Protein AF-S9TQI0-F1 (afdb_monomer_lite)

Foldseek 3Di:
DAEEEEEEEEAEAEEEEQEQEDEYEEYEYEYEYAEYAYEYQEHEYEYEEYEYEYEYAEYHYEYQEYEYEYHAYEYAYEYAEAHAYYQEYEYEYEHYEYEYEYQEYAYYYQEYEYEYAAYEYAYEYAEYAYEYQEYEYEYEHYEYEYEYAEYHEEYAEYEYEYAAYEYEYEYAYYHYDYNYYYYDYHHYHYDYDYNDDDDQDWDADDDPNFGAQFTWHQDPQGKIKGGGDDRNAAAQWIWIQHPQRKIKTGGDDRNAGAQWIWIQHPQGKIKTAGDDRNAHAQWIWIQHPQGKIKTAGDDRNEDAQWIKIQHPQRKIKTAGDDRNAFAAWIKIQDPLRKIKGAGDDRNEGAQWIKIQDSQRKIKTAGDDRNEHAQWIKIAGPLRKIKTAGDDRNFDAQFIKIQDSQRKIKGGGDDRNAQAAFIKIADPLRKIKGGGDDRNFQAQWIWIQDSQRKIKTAGDDRNAGAQWIWIAGPLRWIKTAGDDRNFQAQWIWIQDSQRKIKTAGDDRNAGAQFIKIAGPQRKIKTAGDDRNEGAQWIWIADPVRDIDTAGDDRNDGDPDPDPDDDDDDDDDDDDDDDFDAAFDWDADPQRKIKGGGDDRNFQAAWIWIAHPQLKIWTAGDDRNHGDFWIFIAHNVRHTPDGHDPPDDD

Radius of gyration: 61.38 Å; chains: 1; bounding box: 133×71×158 Å

Secondary structure (DSSP, 8-state):
--EEEEEEEEEEEEEEEEEEEEEEEEEEEEEEEEEEEEEEEEEEEEEEEEEEEEEEEEEEEEEEEEEEEE-SEEEEEEEEEEEEEEEEEEEEE-SEEEEEEEEEEEEEEEEEEEEESSEEEEEEEEEEEEEEEEEEEEE-SEEEEEEEEEEEEEEEEEEEEE-SEEEEEEEEEEEEEES-EEEEE-SEEEEEEES-B-----EEEEETTEEEEEEEEE-TTS-EEEEEEETTEEEEEEEEE-TTS-EEEEEEETTEEEEEEEEE-TTS-EEEEEEETTEEEEEEEEE-TTS-EEEEEEETTEEEEEEEEE-TTS-EEEEEEETTEEEEEEEEE-TTS-EEEEEEETTEEEEEEEEE-TTS-EEEEEEETTEEEEEEEEE-TTS-EEEEEEETTEEEEEEEEE-TTS-EEEEEEETTEEEEEEEEE-TTS-EEEEEEETTEEEEEEEEE-TTS-EEEEEEETTEEEEEEEEE-TTS-EEEEEEETTEEEEEEEEE-TTS-EEEEEEETTEEEEEEEEE-TTS-EEEEEEETTEEEEEEEEEPTTS-EEEEEEETTEEP--S-------S---PPPTT----EEEEEE-TTS-EEEEEEETTEEEEEEEEE-TTS-EEEEEEETTEE-SPPEEE-TTS-EEESS------

pLDDT: mean 81.67, std 17.85, range [27.41, 98.81]

Structure (mmCIF, N/CA/C/O backbone):
data_AF-S9TQI0-F1
#
_entry.id   AF-S9TQI0-F1
#
loop_
_atom_site.group_PDB
_atom_site.id
_atom_site.type_symbol
_atom_site.label_atom_id
_atom_site.label_alt_id
_atom_site.label_comp_id
_atom_site.label_asym_id
_atom_site.label_entity_id
_atom_site.label_seq_id
_atom_site.pdbx_PDB_ins_code
_atom_site.Cartn_x
_atom_site.Cartn_y
_atom_site.Cartn_z
_atom_site.occupancy
_atom_site.B_iso_or_equiv
_atom_site.auth_seq_id
_atom_site.auth_comp_id
_atom_site.auth_asym_id
_atom_site.auth_atom_id
_atom_site.pdbx_PDB_model_num
ATOM 1 N N . MET A 1 1 ? 3.994 40.361 -74.182 1.00 49.72 1 MET A N 1
ATOM 2 C CA . MET A 1 1 ? 4.233 41.657 -73.501 1.00 49.72 1 MET A CA 1
ATOM 3 C C . MET A 1 1 ? 5.622 42.185 -73.855 1.00 49.72 1 MET A C 1
ATOM 5 O O . MET A 1 1 ? 6.587 41.419 -73.809 1.00 49.72 1 MET A O 1
ATOM 9 N N . ALA A 1 2 ? 5.733 43.454 -74.265 1.00 52.12 2 ALA A N 1
ATOM 10 C CA . ALA A 1 2 ? 6.990 44.033 -74.759 1.00 52.12 2 ALA A CA 1
ATOM 11 C C . ALA A 1 2 ? 7.974 44.426 -73.635 1.00 52.12 2 ALA A C 1
ATOM 13 O O . ALA A 1 2 ? 9.187 44.271 -73.817 1.00 52.12 2 ALA A O 1
ATOM 14 N N . ARG A 1 3 ? 7.467 44.854 -72.469 1.00 54.31 3 ARG A N 1
ATOM 15 C CA . ARG A 1 3 ? 8.212 45.103 -71.221 1.00 54.31 3 ARG A CA 1
ATOM 16 C C . ARG A 1 3 ? 7.346 44.675 -70.031 1.00 54.31 3 ARG A C 1
ATOM 18 O O . ARG A 1 3 ? 6.175 45.020 -70.010 1.00 54.31 3 ARG A O 1
ATOM 25 N N . CYS A 1 4 ? 7.889 43.909 -69.085 1.00 57.38 4 CYS A N 1
ATOM 26 C CA . CYS A 1 4 ? 7.160 43.499 -67.878 1.00 57.38 4 CYS A CA 1
ATOM 27 C C . CYS A 1 4 ? 8.118 43.375 -66.684 1.00 57.38 4 CYS A C 1
ATOM 29 O O . CYS A 1 4 ? 9.147 42.701 -66.796 1.00 57.38 4 CYS A O 1
ATOM 31 N N . THR A 1 5 ? 7.776 43.991 -65.552 1.00 64.75 5 THR A N 1
ATOM 32 C CA . THR A 1 5 ? 8.468 43.801 -64.268 1.00 64.75 5 THR A CA 1
ATOM 33 C C . THR A 1 5 ? 7.476 43.189 -63.289 1.00 64.75 5 THR A C 1
ATOM 35 O O . THR A 1 5 ? 6.431 43.781 -63.059 1.00 64.75 5 THR A O 1
ATOM 38 N N . ALA A 1 6 ? 7.774 42.013 -62.734 1.00 61.22 6 ALA A N 1
ATOM 39 C CA . ALA A 1 6 ? 6.888 41.334 -61.785 1.00 61.22 6 ALA A CA 1
ATOM 40 C C . ALA A 1 6 ? 7.632 41.010 -60.485 1.00 61.22 6 ALA A C 1
ATOM 42 O O . ALA A 1 6 ? 8.729 40.440 -60.515 1.00 61.22 6 ALA A O 1
ATOM 43 N N . ARG A 1 7 ? 7.033 41.370 -59.345 1.00 69.25 7 ARG A N 1
ATOM 44 C CA . ARG A 1 7 ? 7.501 41.011 -58.002 1.00 69.25 7 ARG A CA 1
ATOM 45 C C . ARG A 1 7 ? 6.396 40.248 -57.280 1.00 69.25 7 ARG A C 1
ATOM 47 O O . ARG A 1 7 ? 5.291 40.759 -57.187 1.00 69.25 7 ARG A O 1
ATOM 54 N N . ALA A 1 8 ? 6.696 39.057 -56.772 1.00 61.88 8 ALA A N 1
ATOM 55 C CA . ALA A 1 8 ? 5.728 38.242 -56.038 1.00 61.88 8 ALA A CA 1
ATOM 56 C C . ALA A 1 8 ? 6.326 37.722 -54.723 1.00 61.88 8 ALA A C 1
ATOM 58 O O . ALA A 1 8 ? 7.465 37.238 -54.700 1.00 61.88 8 ALA A O 1
ATOM 59 N N . ARG A 1 9 ? 5.550 37.820 -53.637 1.00 71.06 9 ARG A N 1
ATOM 60 C CA . ARG A 1 9 ? 5.790 37.159 -52.346 1.00 71.06 9 ARG A CA 1
ATOM 61 C C . ARG A 1 9 ? 4.528 36.387 -51.978 1.00 71.06 9 ARG A C 1
ATOM 63 O O . ARG A 1 9 ? 3.512 37.018 -51.728 1.00 71.06 9 ARG A O 1
ATOM 70 N N . VAL A 1 10 ? 4.575 35.059 -52.001 1.00 67.00 10 VAL A N 1
ATOM 71 C CA . VAL A 1 10 ? 3.396 34.209 -51.746 1.00 67.00 10 VAL A CA 1
ATOM 72 C C . VAL A 1 10 ? 3.850 32.948 -51.013 1.00 67.00 10 VAL A C 1
ATOM 74 O O . VAL A 1 10 ? 4.890 32.408 -51.368 1.00 67.00 10 VAL A O 1
ATOM 77 N N . CYS A 1 11 ? 3.120 32.460 -50.007 1.00 69.75 11 CYS A N 1
ATOM 78 C CA . CYS A 1 11 ? 3.490 31.209 -49.326 1.00 69.75 11 CYS A CA 1
ATOM 79 C C . CYS A 1 11 ? 3.416 30.007 -50.277 1.00 69.75 11 CYS A C 1
ATOM 81 O O . CYS A 1 11 ? 4.409 29.307 -50.463 1.00 69.75 11 CYS A O 1
ATOM 83 N N . THR A 1 12 ? 2.285 29.829 -50.955 1.00 70.25 12 THR A N 1
ATOM 84 C CA . THR A 1 12 ? 2.077 28.715 -51.884 1.00 70.25 12 THR A CA 1
ATOM 85 C C . THR A 1 12 ? 1.493 29.240 -53.183 1.00 70.25 12 THR A C 1
ATOM 87 O O . THR A 1 12 ? 0.525 29.993 -53.171 1.00 70.25 12 THR A O 1
ATOM 90 N N . LEU A 1 13 ? 2.084 28.856 -54.311 1.00 73.69 13 LEU A N 1
ATOM 91 C CA . LEU A 1 13 ? 1.576 29.193 -55.633 1.00 73.69 13 LEU A CA 1
ATOM 92 C C . LEU A 1 13 ? 1.455 27.911 -56.456 1.00 73.69 13 LEU A C 1
ATOM 94 O O . LEU A 1 13 ? 2.456 27.277 -56.782 1.00 73.69 13 LEU A O 1
ATOM 98 N N . THR A 1 14 ? 0.227 27.551 -56.813 1.00 76.00 14 THR A N 1
ATOM 99 C CA . THR A 1 14 ? -0.058 26.393 -57.664 1.00 76.00 14 THR A CA 1
ATOM 100 C C . THR A 1 14 ? -0.639 26.880 -58.982 1.00 76.00 14 THR A C 1
ATOM 102 O O . THR A 1 14 ? -1.616 27.621 -58.990 1.00 76.00 14 THR A O 1
ATOM 105 N N . ALA A 1 15 ? -0.037 26.491 -60.103 1.00 72.12 15 ALA A N 1
ATOM 106 C CA . ALA A 1 15 ? -0.485 26.876 -61.435 1.00 72.12 15 ALA A CA 1
ATOM 107 C C . ALA A 1 15 ? -0.653 25.634 -62.317 1.00 72.12 15 ALA A C 1
ATOM 109 O O . ALA A 1 15 ? 0.316 24.927 -62.590 1.00 72.12 15 ALA A O 1
ATOM 110 N N . ALA A 1 16 ? -1.871 25.390 -62.798 1.00 73.88 16 ALA A N 1
ATOM 111 C CA . ALA A 1 16 ? -2.167 24.347 -63.774 1.00 73.88 16 ALA A CA 1
ATOM 112 C C . ALA A 1 16 ? -2.629 24.991 -65.087 1.00 73.88 16 ALA A C 1
ATOM 114 O O . ALA A 1 16 ? -3.529 25.825 -65.083 1.00 73.88 16 ALA A O 1
ATOM 115 N N . ALA A 1 17 ? -2.004 24.644 -66.214 1.00 70.00 17 ALA A N 1
ATOM 116 C CA . ALA A 1 17 ? -2.374 25.204 -67.514 1.00 70.00 17 ALA A CA 1
ATOM 117 C C . ALA A 1 17 ? -2.180 24.204 -68.658 1.00 70.00 17 ALA A C 1
ATOM 119 O O . ALA A 1 17 ? -1.095 23.663 -68.857 1.00 70.00 17 ALA A O 1
ATOM 120 N N . THR A 1 18 ? -3.180 24.032 -69.519 1.00 71.12 18 THR A N 1
ATOM 121 C CA . THR A 1 18 ? -3.075 23.180 -70.721 1.00 71.12 18 THR A CA 1
ATOM 122 C C . THR A 1 18 ? -1.991 23.694 -71.682 1.00 71.12 18 THR A C 1
ATOM 124 O O . THR A 1 18 ? -1.227 22.919 -72.270 1.00 71.12 18 THR A O 1
ATOM 127 N N . ARG A 1 19 ? -1.861 25.023 -71.806 1.00 69.25 19 ARG A N 1
ATOM 128 C CA . ARG A 1 19 ? -0.810 25.710 -72.574 1.00 69.25 19 ARG A CA 1
ATOM 129 C C . ARG A 1 19 ? -0.275 26.930 -71.820 1.00 69.25 19 ARG A C 1
ATOM 131 O O . ARG A 1 19 ? -0.916 27.969 -71.774 1.00 69.25 19 ARG A O 1
ATOM 138 N N . ALA A 1 20 ? 0.957 26.837 -71.335 1.00 63.97 20 ALA A N 1
ATOM 139 C CA . ALA A 1 20 ? 1.716 27.953 -70.777 1.00 63.97 20 ALA A CA 1
ATOM 140 C C . ALA A 1 20 ? 2.724 28.460 -71.821 1.00 63.97 20 ALA A C 1
ATOM 142 O O . ALA A 1 20 ? 3.914 28.127 -71.778 1.00 63.97 20 ALA A O 1
ATOM 143 N N . CYS A 1 21 ? 2.246 29.214 -72.817 1.00 67.12 21 CYS A N 1
ATOM 144 C CA . CYS A 1 21 ? 3.095 29.743 -73.883 1.00 67.12 21 CYS A CA 1
ATOM 145 C C . CYS A 1 21 ? 3.136 31.272 -73.898 1.00 67.12 21 CYS A C 1
ATOM 147 O O . CYS A 1 21 ? 2.110 31.931 -73.790 1.00 67.12 21 CYS A O 1
ATOM 149 N N . GLY A 1 22 ? 4.332 31.848 -74.051 1.00 65.56 22 GLY A N 1
ATOM 150 C CA . GLY A 1 22 ? 4.515 33.295 -73.939 1.00 65.56 22 GLY A CA 1
ATOM 151 C C . GLY A 1 22 ? 5.711 33.832 -74.716 1.00 65.56 22 GLY A C 1
ATOM 152 O O . GLY A 1 22 ? 6.767 33.198 -74.812 1.00 65.56 22 GLY A O 1
ATOM 153 N N . ARG A 1 23 ? 5.561 35.041 -75.266 1.00 69.88 23 ARG A N 1
ATOM 154 C CA . ARG A 1 23 ? 6.652 35.813 -75.872 1.00 69.88 23 ARG A CA 1
ATOM 155 C C . ARG A 1 23 ? 6.937 37.038 -75.010 1.00 69.88 23 ARG A C 1
ATOM 157 O O . ARG A 1 23 ? 6.083 37.915 -74.860 1.00 69.88 23 ARG A O 1
ATOM 164 N N . MET A 1 24 ? 8.148 37.093 -74.462 1.00 63.59 24 MET A N 1
ATOM 165 C CA . MET A 1 24 ? 8.610 38.207 -73.638 1.00 63.59 24 MET A CA 1
ATOM 166 C C . MET A 1 24 ? 9.852 38.830 -74.261 1.00 63.59 24 MET A C 1
ATOM 168 O O . MET A 1 24 ? 10.906 38.197 -74.394 1.00 63.59 24 MET A O 1
ATOM 172 N N . THR A 1 25 ? 9.716 40.087 -74.672 1.00 68.12 25 THR A N 1
ATOM 173 C CA . THR A 1 25 ? 10.772 40.761 -75.424 1.00 68.12 25 THR A CA 1
ATOM 174 C C . THR A 1 25 ? 11.844 41.316 -74.486 1.00 68.12 25 THR A C 1
ATOM 176 O O . THR A 1 25 ? 13.034 41.057 -74.710 1.00 68.12 25 THR A O 1
ATOM 179 N N . ARG A 1 26 ? 11.406 41.994 -73.412 1.00 69.44 26 ARG A N 1
ATOM 180 C CA . ARG A 1 26 ? 12.185 42.448 -72.248 1.00 69.44 26 ARG A CA 1
ATOM 181 C C . ARG A 1 26 ? 11.406 42.201 -70.947 1.00 69.44 26 ARG A C 1
ATOM 183 O O . ARG A 1 26 ? 10.212 42.481 -70.915 1.00 69.44 26 ARG A O 1
ATOM 190 N N . GLY A 1 27 ? 12.052 41.745 -69.875 1.00 67.94 27 GLY A N 1
ATOM 191 C CA . GLY A 1 27 ? 11.391 41.687 -68.566 1.00 67.94 27 GLY A CA 1
ATOM 192 C C . GLY A 1 27 ? 12.279 41.278 -67.394 1.00 67.94 27 GLY A C 1
ATOM 193 O O . GLY A 1 27 ? 13.310 40.631 -67.589 1.00 67.94 27 GLY A O 1
ATOM 194 N N . THR A 1 28 ? 11.860 41.659 -66.187 1.00 71.12 28 THR A N 1
ATOM 195 C CA . THR A 1 28 ? 12.532 41.320 -64.923 1.00 71.12 28 THR A CA 1
ATOM 196 C C . THR A 1 28 ? 11.530 40.701 -63.951 1.00 71.12 28 THR A C 1
ATOM 198 O O . THR A 1 28 ? 10.510 41.312 -63.648 1.00 71.12 28 THR A O 1
ATOM 201 N N . VAL A 1 29 ? 11.817 39.506 -63.433 1.00 70.00 29 VAL A N 1
ATOM 202 C CA . VAL A 1 29 ? 10.953 38.802 -62.472 1.00 70.00 29 VAL A CA 1
ATOM 203 C C . VAL A 1 29 ? 11.715 38.552 -61.177 1.00 70.00 29 VAL A C 1
ATOM 205 O O . VAL A 1 29 ? 12.819 38.003 -61.196 1.00 70.00 29 VAL A O 1
ATOM 208 N N . GLN A 1 30 ? 11.130 38.937 -60.046 1.00 75.06 30 GLN A N 1
ATOM 209 C CA . GLN A 1 30 ? 11.637 38.603 -58.717 1.00 75.06 30 GLN A CA 1
ATOM 210 C C . GLN A 1 30 ? 10.556 37.892 -57.905 1.00 75.06 30 GLN A C 1
ATOM 212 O O . GLN A 1 30 ? 9.493 38.455 -57.668 1.00 75.06 30 GLN A O 1
ATOM 217 N N . ALA A 1 31 ? 10.825 36.669 -57.460 1.00 71.62 31 ALA A N 1
ATOM 218 C CA . ALA A 1 31 ? 9.860 35.879 -56.700 1.00 71.62 31 ALA A CA 1
ATOM 219 C C . ALA A 1 31 ? 10.472 35.364 -55.391 1.00 71.62 31 ALA A C 1
ATOM 221 O O . ALA A 1 31 ? 11.611 34.883 -55.381 1.00 71.62 31 ALA A O 1
ATOM 222 N N . ARG A 1 32 ? 9.714 35.455 -54.294 1.00 75.56 32 ARG A N 1
ATOM 223 C CA . ARG A 1 32 ? 9.941 34.686 -53.063 1.00 75.56 32 ARG A CA 1
ATOM 224 C C . ARG A 1 32 ? 8.697 33.847 -52.797 1.00 75.56 32 ARG A C 1
ATOM 226 O O . ARG A 1 32 ? 7.643 34.420 -52.544 1.00 75.56 32 ARG A O 1
ATOM 233 N N . VAL A 1 33 ? 8.818 32.530 -52.901 1.00 72.00 33 VAL A N 1
ATOM 234 C CA . VAL A 1 33 ? 7.684 31.615 -52.715 1.00 72.00 33 VAL A CA 1
ATOM 235 C C . VAL A 1 33 ? 8.105 30.464 -51.814 1.00 72.00 33 VAL A C 1
ATOM 237 O O . VAL A 1 33 ? 9.209 29.969 -51.984 1.00 72.00 33 VAL A O 1
ATOM 240 N N . SER A 1 34 ? 7.297 30.027 -50.854 1.00 78.06 34 SER A N 1
ATOM 241 C CA . SER A 1 34 ? 7.680 28.851 -50.053 1.00 78.06 34 SER A CA 1
ATOM 242 C C . SER A 1 34 ? 7.530 27.588 -50.903 1.00 78.06 34 SER A C 1
ATOM 244 O O . SER A 1 34 ? 8.511 26.880 -51.124 1.00 78.06 34 SER A O 1
ATOM 246 N N . THR A 1 35 ? 6.361 27.391 -51.514 1.00 74.12 35 THR A N 1
ATOM 247 C CA . THR A 1 35 ? 6.087 26.247 -52.397 1.00 74.12 35 THR A CA 1
ATOM 248 C C . THR A 1 35 ? 5.503 26.706 -53.730 1.00 74.12 35 THR A C 1
ATOM 250 O O . THR A 1 35 ? 4.484 27.392 -53.766 1.00 74.12 35 THR A O 1
ATOM 253 N N . LEU A 1 36 ? 6.136 26.332 -54.843 1.00 77.56 36 LEU A N 1
ATOM 254 C CA . LEU A 1 36 ? 5.648 26.601 -56.197 1.00 77.56 36 LEU A CA 1
ATOM 255 C C . LEU A 1 36 ? 5.440 25.282 -56.944 1.00 77.56 36 LEU A C 1
ATOM 257 O O . LEU A 1 36 ? 6.408 24.576 -57.221 1.00 77.56 36 LEU A O 1
ATOM 261 N N . THR A 1 37 ? 4.201 24.989 -57.325 1.00 76.88 37 THR A N 1
ATOM 262 C CA . THR A 1 37 ? 3.860 23.809 -58.132 1.00 76.88 37 THR A CA 1
ATOM 263 C C . THR A 1 37 ? 3.288 24.261 -59.468 1.00 76.88 37 THR A C 1
ATOM 265 O O . THR A 1 37 ? 2.272 24.949 -59.507 1.00 76.88 37 THR A O 1
ATOM 268 N N . ALA A 1 38 ? 3.932 23.901 -60.578 1.00 75.00 38 ALA A N 1
ATOM 269 C CA . ALA A 1 38 ? 3.478 24.264 -61.917 1.00 75.00 38 ALA A CA 1
ATOM 270 C C . ALA A 1 38 ? 3.298 23.028 -62.804 1.00 75.00 38 ALA A C 1
ATOM 272 O O . ALA A 1 38 ? 4.268 22.338 -63.123 1.00 75.00 38 ALA A O 1
ATOM 273 N N . THR A 1 39 ? 2.072 22.797 -63.267 1.00 76.94 39 THR A N 1
ATOM 274 C CA . THR A 1 39 ? 1.722 21.659 -64.124 1.00 76.94 39 THR A CA 1
ATOM 275 C C . THR A 1 39 ? 1.210 22.158 -65.469 1.00 76.94 39 THR A C 1
ATOM 277 O O . THR A 1 39 ? 0.261 22.937 -65.524 1.00 76.94 39 THR A O 1
ATOM 280 N N . ALA A 1 40 ? 1.822 21.729 -66.576 1.00 73.50 40 ALA A N 1
ATOM 281 C CA . ALA A 1 40 ? 1.360 22.130 -67.901 1.00 73.50 40 ALA A CA 1
ATOM 282 C C . ALA A 1 40 ? 1.544 21.081 -68.998 1.00 73.50 40 ALA A C 1
ATOM 284 O O . ALA A 1 40 ? 2.642 20.586 -69.223 1.00 73.50 40 ALA A O 1
ATOM 285 N N . THR A 1 41 ? 0.512 20.817 -69.802 1.00 74.06 41 THR A N 1
ATOM 286 C CA . THR A 1 41 ? 0.626 19.882 -70.940 1.00 74.06 41 THR A CA 1
ATOM 287 C C . THR A 1 41 ? 1.645 20.387 -71.972 1.00 74.06 41 THR A C 1
ATOM 289 O O . THR A 1 41 ? 2.468 19.629 -72.498 1.00 74.06 41 THR A O 1
ATOM 292 N N . ARG A 1 42 ? 1.651 21.701 -72.242 1.00 71.50 42 ARG A N 1
ATOM 293 C CA . ARG A 1 42 ? 2.635 22.379 -73.101 1.00 71.50 42 ARG A CA 1
ATOM 294 C C . ARG A 1 42 ? 3.131 23.674 -72.464 1.00 71.50 42 ARG A C 1
ATOM 296 O O . ARG A 1 42 ? 2.380 24.636 -72.366 1.00 71.50 42 ARG A O 1
ATOM 303 N N . ALA A 1 43 ? 4.422 23.741 -72.156 1.00 68.19 43 ALA A N 1
ATOM 304 C CA . ALA A 1 43 ? 5.099 24.969 -71.746 1.00 68.19 43 ALA A CA 1
ATOM 305 C C . ALA A 1 43 ? 6.030 25.444 -72.871 1.00 68.19 43 ALA A C 1
ATOM 307 O O . ALA A 1 43 ? 6.994 24.747 -73.208 1.00 68.19 43 ALA A O 1
ATOM 308 N N . CYS A 1 44 ? 5.750 26.599 -73.490 1.00 68.12 44 CYS A N 1
ATOM 309 C CA . CYS A 1 44 ? 6.558 27.089 -74.608 1.00 68.12 44 CYS A CA 1
ATOM 310 C C . CYS A 1 44 ? 6.840 28.599 -74.628 1.00 68.12 44 CYS A C 1
ATOM 312 O O . CYS A 1 44 ? 5.971 29.427 -74.863 1.00 68.12 44 CYS A O 1
ATOM 314 N N . GLY A 1 45 ? 8.099 28.984 -74.409 1.00 66.56 45 GLY A N 1
ATOM 315 C CA . GLY A 1 45 ? 8.476 30.388 -74.214 1.00 66.56 45 GLY A CA 1
ATOM 316 C C . GLY A 1 45 ? 9.493 30.899 -75.228 1.00 66.56 45 GLY A C 1
ATOM 317 O O . GLY A 1 45 ? 10.504 30.238 -75.478 1.00 66.56 45 GLY A O 1
ATOM 318 N N . ARG A 1 46 ? 9.290 32.109 -75.765 1.00 71.75 46 ARG A N 1
ATOM 319 C CA . ARG A 1 46 ? 10.337 32.860 -76.481 1.00 71.75 46 ARG A CA 1
ATOM 320 C C . ARG A 1 46 ? 10.722 34.101 -75.682 1.00 71.75 46 ARG A C 1
ATOM 322 O O . ARG A 1 46 ? 9.949 35.053 -75.605 1.00 71.75 46 ARG A O 1
ATOM 329 N N . MET A 1 47 ? 11.934 34.094 -75.130 1.00 68.06 47 MET A N 1
ATOM 330 C CA . MET A 1 47 ? 12.473 35.190 -74.320 1.00 68.06 47 MET A CA 1
ATOM 331 C C . MET A 1 47 ? 13.736 35.770 -74.961 1.00 68.06 47 MET A C 1
ATOM 333 O O . MET A 1 47 ? 14.678 35.044 -75.298 1.00 68.06 47 MET A O 1
ATOM 337 N N . THR A 1 48 ? 13.773 37.085 -75.164 1.00 69.50 48 THR A N 1
ATOM 338 C CA . THR A 1 48 ? 14.909 37.749 -75.835 1.00 69.50 48 THR A CA 1
ATOM 339 C C . THR A 1 48 ? 15.831 38.523 -74.907 1.00 69.50 48 THR A C 1
ATOM 341 O O . THR A 1 48 ? 17.024 38.511 -75.180 1.00 69.50 48 THR A O 1
ATOM 344 N N . ARG A 1 49 ? 15.334 39.184 -73.855 1.00 73.00 49 ARG A N 1
ATOM 345 C CA . ARG A 1 49 ? 16.146 39.872 -72.832 1.00 73.00 49 ARG A CA 1
ATOM 346 C C . ARG A 1 49 ? 15.452 39.768 -71.477 1.00 73.00 49 ARG A C 1
ATOM 348 O O . ARG A 1 49 ? 14.507 40.502 -71.223 1.00 73.00 49 ARG A O 1
ATOM 355 N N . PHE A 1 50 ? 15.885 38.847 -70.630 1.00 73.31 50 PHE A N 1
ATOM 356 C CA . PHE A 1 50 ? 15.161 38.547 -69.395 1.00 73.31 50 PHE A CA 1
ATOM 357 C C . PHE A 1 50 ? 16.081 38.406 -68.185 1.00 73.31 50 PHE A C 1
ATOM 359 O O . PHE A 1 50 ? 17.149 37.809 -68.307 1.00 73.31 50 PHE A O 1
ATOM 366 N N . THR A 1 51 ? 15.643 38.901 -67.028 1.00 75.06 51 THR A N 1
ATOM 367 C CA . THR A 1 51 ? 16.323 38.691 -65.744 1.00 75.06 51 THR A CA 1
ATOM 368 C C . THR A 1 51 ? 15.354 38.088 -64.729 1.00 75.06 51 THR A C 1
ATOM 370 O O . THR A 1 51 ? 14.396 38.747 -64.343 1.00 75.06 51 THR A O 1
ATOM 373 N N . ALA A 1 52 ? 15.608 36.869 -64.247 1.00 71.69 52 ALA A N 1
ATOM 374 C CA . ALA A 1 52 ? 14.852 36.265 -63.144 1.00 71.69 52 ALA A CA 1
ATOM 375 C C . ALA A 1 52 ? 15.716 36.094 -61.897 1.00 71.69 52 ALA A C 1
ATOM 377 O O . ALA A 1 52 ? 16.818 35.550 -61.978 1.00 71.69 52 ALA A O 1
ATOM 378 N N . LYS A 1 53 ? 15.184 36.484 -60.735 1.00 77.44 53 LYS A N 1
ATOM 379 C CA . LYS A 1 53 ? 15.716 36.118 -59.418 1.00 77.44 53 LYS A CA 1
ATOM 380 C C . LYS A 1 53 ? 14.621 35.447 -58.589 1.00 77.44 53 LYS A C 1
ATOM 382 O O . LYS A 1 53 ? 13.648 36.099 -58.230 1.00 77.44 53 LYS A O 1
ATOM 387 N N . ALA A 1 54 ? 14.782 34.171 -58.265 1.00 73.25 54 ALA A N 1
ATOM 388 C CA . ALA A 1 54 ? 13.812 33.419 -57.473 1.00 73.25 54 ALA A CA 1
ATOM 389 C C . ALA A 1 54 ? 14.453 32.863 -56.192 1.00 73.25 54 ALA A C 1
ATOM 391 O O . ALA A 1 54 ? 15.559 32.317 -56.232 1.00 73.25 54 ALA A O 1
ATOM 392 N N . ARG A 1 55 ? 13.759 32.995 -55.057 1.00 77.06 55 ARG A N 1
ATOM 393 C CA . ARG A 1 55 ? 13.993 32.186 -53.852 1.00 77.06 55 ARG A CA 1
ATOM 394 C C . ARG A 1 55 ? 12.755 31.329 -53.636 1.00 77.06 55 ARG A C 1
ATOM 396 O O . ARG A 1 55 ? 11.691 31.896 -53.407 1.00 77.06 55 ARG A O 1
ATOM 403 N N . VAL A 1 56 ? 12.892 30.013 -53.770 1.00 72.50 56 VAL A N 1
ATOM 404 C CA . VAL A 1 56 ? 11.761 29.090 -53.623 1.00 72.50 56 VAL A CA 1
ATOM 405 C C . VAL A 1 56 ? 12.145 27.922 -52.738 1.00 72.50 56 VAL A C 1
ATOM 407 O O . VAL A 1 56 ? 13.083 27.235 -53.105 1.00 72.50 56 VAL A O 1
ATOM 410 N N . SER A 1 57 ? 11.474 27.666 -51.615 1.00 78.94 57 SER A N 1
ATOM 411 C CA . SER A 1 57 ? 11.858 26.521 -50.769 1.00 78.94 57 SER A CA 1
ATOM 412 C C . SER A 1 57 ? 11.662 25.207 -51.532 1.00 78.94 57 SER A C 1
ATOM 414 O O . SER A 1 57 ? 12.627 24.466 -51.712 1.00 78.94 57 SER A O 1
ATOM 416 N N . THR A 1 58 ? 10.480 25.000 -52.116 1.00 75.56 58 THR A N 1
ATOM 417 C CA . THR A 1 58 ? 10.157 23.813 -52.922 1.00 75.56 58 THR A CA 1
ATOM 418 C C . THR A 1 58 ? 9.568 24.214 -54.273 1.00 75.56 58 THR A C 1
ATOM 420 O O . THR A 1 58 ? 8.541 24.889 -54.327 1.00 75.56 58 THR A O 1
ATOM 423 N N . LEU A 1 59 ? 10.202 23.805 -55.376 1.00 77.44 59 LEU A N 1
ATOM 424 C CA . LEU A 1 59 ? 9.682 23.985 -56.736 1.00 77.44 59 LEU A CA 1
ATOM 425 C C . LEU A 1 59 ? 9.409 22.628 -57.388 1.00 77.44 59 LEU A C 1
ATOM 427 O O . LEU A 1 59 ? 10.346 21.877 -57.650 1.00 77.44 59 LEU A O 1
ATOM 431 N N . THR A 1 60 ? 8.154 22.366 -57.742 1.00 78.25 60 THR A N 1
ATOM 432 C CA . THR A 1 60 ? 7.749 21.182 -58.509 1.00 78.25 60 THR A CA 1
ATOM 433 C C . THR A 1 60 ? 7.199 21.613 -59.863 1.00 78.25 60 THR A C 1
ATOM 435 O O . THR A 1 60 ? 6.256 22.396 -59.942 1.00 78.25 60 THR A O 1
ATOM 438 N N . THR A 1 61 ? 7.786 21.123 -60.954 1.00 73.44 61 THR A N 1
ATOM 439 C CA . THR A 1 61 ? 7.326 21.415 -62.318 1.00 73.44 61 THR A CA 1
ATOM 440 C C . THR A 1 61 ? 7.065 20.134 -63.092 1.00 73.44 61 THR A C 1
ATOM 442 O O . THR A 1 61 ? 7.954 19.297 -63.217 1.00 73.44 61 THR A O 1
ATOM 445 N N . THR A 1 62 ? 5.868 20.001 -63.657 1.00 77.75 62 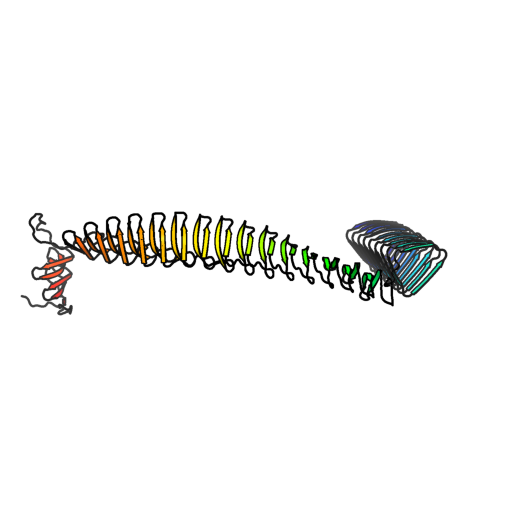THR A N 1
ATOM 446 C CA . THR A 1 62 ? 5.473 18.819 -64.431 1.00 77.75 62 THR A CA 1
ATOM 447 C C . THR A 1 62 ? 4.950 19.251 -65.791 1.00 77.75 62 THR A C 1
ATOM 449 O O . THR A 1 62 ? 3.985 20.009 -65.871 1.00 77.75 62 THR A O 1
ATOM 452 N N . ALA A 1 63 ? 5.569 18.793 -66.883 1.00 73.50 63 ALA A N 1
ATOM 453 C CA . ALA A 1 63 ? 5.090 19.133 -68.218 1.00 73.50 63 ALA A CA 1
ATOM 454 C C . ALA A 1 63 ? 5.271 18.049 -69.281 1.00 73.50 63 ALA A C 1
ATOM 456 O O . ALA A 1 63 ? 6.375 17.578 -69.523 1.00 73.50 63 ALA A O 1
ATOM 457 N N . THR A 1 64 ? 4.221 17.727 -70.042 1.00 76.19 64 THR A N 1
ATOM 458 C CA . THR A 1 64 ? 4.325 16.737 -71.132 1.00 76.19 64 THR A CA 1
ATOM 459 C C . THR A 1 64 ? 5.298 17.209 -72.222 1.00 76.19 64 THR A C 1
ATOM 461 O O . THR A 1 64 ? 6.118 16.436 -72.726 1.00 76.19 64 THR A O 1
ATOM 464 N N . ARG A 1 65 ? 5.263 18.501 -72.589 1.00 73.25 65 ARG A N 1
ATOM 465 C CA . ARG A 1 65 ? 6.234 19.126 -73.510 1.00 73.25 65 ARG A CA 1
ATOM 466 C C . ARG A 1 65 ? 6.696 20.488 -72.992 1.00 73.25 65 ARG A C 1
ATOM 468 O O . ARG A 1 65 ? 5.926 21.445 -73.005 1.00 73.25 65 ARG A O 1
ATOM 475 N N . ALA A 1 66 ? 7.979 20.607 -72.663 1.00 71.62 66 ALA A N 1
ATOM 476 C CA . ALA A 1 66 ? 8.635 21.868 -72.321 1.00 71.62 66 ALA A CA 1
ATOM 477 C C . ALA A 1 66 ? 9.578 22.291 -73.459 1.00 71.62 66 ALA A C 1
ATOM 479 O O . ALA A 1 66 ? 10.584 21.627 -73.718 1.00 71.62 66 ALA A O 1
ATOM 480 N N . CYS A 1 67 ? 9.253 23.362 -74.194 1.00 70.38 67 CYS A N 1
ATOM 481 C CA . CYS A 1 67 ? 10.032 23.809 -75.353 1.00 70.38 67 CYS A CA 1
ATOM 482 C C . CYS A 1 67 ? 10.285 25.324 -75.379 1.00 70.38 67 CYS A C 1
ATOM 484 O O . CYS A 1 67 ? 9.361 26.101 -75.584 1.00 70.38 67 CYS A O 1
ATOM 486 N N . GLY A 1 68 ? 11.537 25.771 -75.244 1.00 66.88 68 GLY A N 1
ATOM 487 C CA . GLY A 1 68 ? 11.855 27.203 -75.104 1.00 66.88 68 GLY A CA 1
ATOM 488 C C . GLY A 1 68 ? 12.943 27.718 -76.046 1.00 66.88 68 GLY A C 1
ATOM 489 O O . GLY A 1 68 ? 13.905 27.009 -76.349 1.00 66.88 68 GLY A O 1
ATOM 490 N N . LYS A 1 69 ? 12.831 28.981 -76.481 1.00 70.94 69 LYS A N 1
ATOM 491 C CA . LYS A 1 69 ? 13.903 29.729 -77.157 1.00 70.94 69 LYS A CA 1
ATOM 492 C C . LYS A 1 69 ? 14.295 30.951 -76.325 1.00 70.94 69 LYS A C 1
ATOM 494 O O . LYS A 1 69 ? 13.542 31.920 -76.255 1.00 70.94 69 LYS A O 1
ATOM 499 N N . MET A 1 70 ? 15.490 30.922 -75.741 1.00 67.44 70 MET A N 1
ATOM 500 C CA . MET A 1 70 ? 16.071 32.047 -75.004 1.00 67.44 70 MET A CA 1
ATOM 501 C C . MET A 1 70 ? 17.252 32.640 -75.767 1.00 67.44 70 MET A C 1
ATOM 503 O O . MET A 1 70 ? 18.088 31.907 -76.291 1.00 67.44 70 MET A O 1
ATOM 507 N N . THR A 1 71 ? 17.300 33.967 -75.862 1.00 73.06 71 THR A N 1
ATOM 508 C CA . THR A 1 71 ? 18.235 34.665 -76.770 1.00 73.06 71 THR A CA 1
ATOM 509 C C . THR A 1 71 ? 19.237 35.574 -76.058 1.00 73.06 71 THR A C 1
ATOM 511 O O . THR A 1 71 ? 20.296 35.849 -76.621 1.00 73.06 71 THR A O 1
ATOM 514 N N . ARG A 1 72 ? 18.893 36.063 -74.861 1.00 72.94 72 ARG A N 1
ATOM 515 C CA . ARG A 1 72 ? 19.758 36.779 -73.911 1.00 72.94 72 ARG A CA 1
ATOM 516 C C . ARG A 1 72 ? 19.041 36.826 -72.560 1.00 72.94 72 ARG A C 1
ATOM 518 O O . ARG A 1 72 ? 17.866 37.187 -72.508 1.00 72.94 72 ARG A O 1
ATOM 525 N N . GLY A 1 73 ? 19.715 36.478 -71.470 1.00 70.88 73 GLY A N 1
ATOM 526 C CA . GLY A 1 73 ? 19.104 36.604 -70.145 1.00 70.88 73 GLY A CA 1
ATOM 527 C C . GLY A 1 73 ? 19.910 36.010 -69.000 1.00 70.88 73 GLY A C 1
ATOM 528 O O . GLY A 1 73 ? 20.795 35.187 -69.231 1.00 70.88 73 GLY A O 1
ATOM 529 N N . THR A 1 74 ? 19.571 36.430 -67.783 1.00 73.88 74 THR A N 1
ATOM 530 C CA . THR A 1 74 ? 20.194 35.990 -66.532 1.00 73.88 74 THR A CA 1
ATOM 531 C C . THR A 1 74 ? 19.140 35.373 -65.617 1.00 73.88 74 THR A C 1
ATOM 533 O O . THR A 1 74 ? 18.160 36.029 -65.277 1.00 73.88 74 THR A O 1
ATOM 536 N N . VAL A 1 75 ? 19.335 34.126 -65.191 1.00 71.69 75 VAL A N 1
ATOM 537 C CA . VAL A 1 75 ? 18.460 33.445 -64.222 1.00 71.69 75 VAL A CA 1
ATOM 538 C C . VAL A 1 75 ? 19.267 33.126 -62.973 1.00 71.69 75 VAL A C 1
ATOM 540 O O . VAL A 1 75 ? 20.312 32.488 -63.067 1.00 71.69 75 VAL A O 1
ATOM 543 N N . GLN A 1 76 ? 18.793 33.558 -61.808 1.00 77.94 76 GLN A N 1
ATOM 544 C CA . GLN A 1 76 ? 19.374 33.232 -60.510 1.00 77.94 76 GLN A CA 1
ATOM 545 C C . GLN A 1 76 ? 18.301 32.614 -59.610 1.00 77.94 76 GLN A C 1
ATOM 547 O O . GLN A 1 76 ? 17.342 33.287 -59.241 1.00 77.94 76 GLN A O 1
ATOM 552 N N . ALA A 1 77 ? 18.469 31.348 -59.243 1.00 73.25 77 ALA A N 1
ATOM 553 C CA . ALA A 1 77 ? 17.550 30.629 -58.367 1.00 73.25 77 ALA A CA 1
ATOM 554 C C . ALA A 1 77 ? 18.279 30.126 -57.114 1.00 73.25 77 ALA A C 1
ATOM 556 O O . ALA A 1 77 ? 19.387 29.593 -57.206 1.00 73.25 77 ALA A O 1
ATOM 557 N N . ARG A 1 78 ? 17.660 30.302 -55.944 1.00 76.69 78 ARG A N 1
ATOM 558 C CA . ARG A 1 78 ? 18.023 29.600 -54.705 1.00 76.69 78 ARG A CA 1
ATOM 559 C C . ARG A 1 78 ? 16.827 28.782 -54.251 1.00 76.69 78 ARG A C 1
ATOM 561 O O . ARG A 1 78 ? 15.749 29.355 -54.097 1.00 76.69 78 ARG A O 1
ATOM 568 N N . MET A 1 79 ? 17.027 27.484 -54.080 1.00 77.00 79 MET A N 1
ATOM 569 C CA . MET A 1 79 ? 15.979 26.547 -53.714 1.00 77.00 79 MET A CA 1
ATOM 570 C C . MET A 1 79 ? 16.449 25.556 -52.656 1.00 77.00 79 MET A C 1
ATOM 572 O O . MET A 1 79 ? 17.648 25.316 -52.547 1.00 77.00 79 MET A O 1
ATOM 576 N N . SER A 1 80 ? 15.530 24.994 -51.875 1.00 77.75 80 SER A N 1
ATOM 577 C CA . SER A 1 80 ? 15.845 23.829 -51.039 1.00 77.75 80 SER A CA 1
ATOM 578 C C . SER A 1 80 ? 15.672 22.570 -51.882 1.00 77.75 80 SER A C 1
ATOM 580 O O . SER A 1 80 ? 16.628 21.815 -52.047 1.00 77.75 80 SER A O 1
ATOM 582 N N . THR A 1 81 ? 14.523 22.435 -52.547 1.00 75.00 81 THR A N 1
ATOM 583 C CA . THR A 1 81 ? 14.171 21.256 -53.348 1.00 75.00 81 THR A CA 1
ATOM 584 C C . THR A 1 81 ? 13.623 21.674 -54.715 1.00 75.00 81 THR A C 1
ATOM 586 O O . THR A 1 81 ? 12.741 22.530 -54.802 1.00 75.00 81 THR A O 1
ATOM 589 N N . LEU A 1 82 ? 14.134 21.077 -55.794 1.00 78.25 82 LEU A N 1
ATOM 590 C CA . LEU A 1 82 ? 13.624 21.249 -57.158 1.00 78.25 82 LEU A CA 1
ATOM 591 C C . LEU A 1 82 ? 13.298 19.891 -57.779 1.00 78.25 82 LEU A C 1
ATOM 593 O O . LEU A 1 82 ? 14.212 19.109 -58.023 1.00 78.25 82 LEU A O 1
ATOM 597 N N . THR A 1 83 ? 12.036 19.664 -58.130 1.00 78.31 83 THR A N 1
ATOM 598 C CA . THR A 1 83 ? 11.582 18.478 -58.865 1.00 78.31 83 THR A CA 1
ATOM 599 C C . THR A 1 83 ? 11.039 18.899 -60.231 1.00 78.31 83 THR A C 1
ATOM 601 O O . THR A 1 83 ? 10.126 19.719 -60.323 1.00 78.31 83 THR A O 1
ATOM 604 N N . ALA A 1 84 ? 11.605 18.375 -61.317 1.00 75.31 84 ALA A N 1
ATOM 605 C CA . ALA A 1 84 ? 11.208 18.705 -62.684 1.00 75.31 84 ALA A CA 1
ATOM 606 C C . ALA A 1 84 ? 10.969 17.443 -63.523 1.00 75.31 84 ALA A C 1
ATOM 608 O O . ALA A 1 84 ? 11.915 16.737 -63.867 1.00 75.31 84 ALA A O 1
ATOM 609 N N . THR A 1 85 ? 9.719 17.211 -63.918 1.00 78.50 85 THR A N 1
ATOM 610 C CA . THR A 1 85 ? 9.294 16.023 -64.668 1.00 78.50 85 THR A CA 1
ATOM 611 C C . THR A 1 85 ? 8.773 16.424 -66.045 1.00 78.50 85 THR A C 1
ATOM 613 O O . THR A 1 85 ? 7.835 17.218 -66.150 1.00 78.50 85 THR A O 1
ATOM 616 N N . ALA A 1 86 ? 9.339 15.883 -67.130 1.00 73.88 86 ALA A N 1
ATOM 617 C CA . ALA A 1 86 ? 8.830 16.157 -68.473 1.00 73.88 86 ALA A CA 1
ATOM 618 C C . ALA A 1 86 ? 8.985 15.025 -69.495 1.00 73.88 86 ALA A C 1
ATOM 620 O O . ALA A 1 86 ? 10.085 14.558 -69.758 1.00 73.88 86 ALA A O 1
ATOM 621 N N . THR A 1 87 ? 7.920 14.661 -70.216 1.00 76.88 87 THR A N 1
ATOM 622 C CA . THR A 1 87 ? 8.009 13.629 -71.273 1.00 76.88 87 THR A CA 1
ATOM 623 C C . THR A 1 87 ? 8.942 14.064 -72.415 1.00 76.88 87 THR A C 1
ATOM 625 O O . THR A 1 87 ? 9.727 13.271 -72.941 1.00 76.88 87 THR A O 1
ATOM 628 N N . ARG A 1 88 ? 8.904 15.348 -72.805 1.00 74.75 88 ARG A N 1
ATOM 629 C CA . ARG A 1 88 ? 9.835 15.954 -73.776 1.00 74.75 88 ARG A CA 1
ATOM 630 C C . ARG A 1 88 ? 10.302 17.336 -73.324 1.00 74.75 88 ARG A C 1
ATOM 632 O O . ARG A 1 88 ? 9.502 18.269 -73.281 1.00 74.75 88 ARG A O 1
ATOM 639 N N . ALA A 1 89 ? 11.606 17.503 -73.132 1.00 72.44 89 ALA A N 1
ATOM 640 C CA . ALA A 1 89 ? 12.241 18.789 -72.850 1.00 72.44 89 ALA A CA 1
ATOM 641 C C . ALA A 1 89 ? 13.178 19.194 -74.000 1.00 72.44 89 ALA A C 1
ATOM 643 O O . ALA A 1 89 ? 14.213 18.559 -74.204 1.00 72.44 89 ALA A O 1
ATOM 644 N N . CYS A 1 90 ? 12.844 20.250 -74.756 1.00 71.00 90 CYS A N 1
ATOM 645 C CA . CYS A 1 90 ? 13.656 20.714 -75.888 1.00 71.00 90 CYS A CA 1
ATOM 646 C C . CYS A 1 90 ? 13.935 22.227 -75.875 1.00 71.00 90 CYS A C 1
ATOM 648 O O . CYS A 1 90 ? 13.020 23.034 -75.977 1.00 71.00 90 CYS A O 1
ATOM 650 N N . GLY A 1 91 ? 15.197 22.659 -75.836 1.00 67.69 91 GLY A N 1
ATOM 651 C CA . GLY A 1 91 ? 15.534 24.084 -75.671 1.00 67.69 91 GLY A CA 1
ATOM 652 C C . GLY A 1 91 ? 16.559 24.619 -76.668 1.00 67.69 91 GLY A C 1
ATOM 653 O O . GLY A 1 91 ? 17.537 23.943 -76.978 1.00 67.69 91 GLY A O 1
ATOM 654 N N . LYS A 1 92 ? 16.382 25.862 -77.135 1.00 72.31 92 LYS A N 1
ATOM 655 C CA . LYS A 1 92 ? 17.422 26.652 -77.820 1.00 72.31 92 LYS A CA 1
ATOM 656 C C . LYS A 1 92 ? 17.817 27.839 -76.942 1.00 72.31 92 LYS A C 1
ATOM 658 O O . LYS A 1 92 ? 17.005 28.734 -76.730 1.00 72.31 92 LYS A O 1
ATOM 663 N N . MET A 1 93 ? 19.058 27.872 -76.468 1.00 67.50 93 MET A N 1
ATOM 664 C CA . MET A 1 93 ? 19.591 28.961 -75.643 1.00 67.50 93 MET A CA 1
ATOM 665 C C . MET A 1 93 ? 20.784 29.637 -76.321 1.00 67.50 93 MET A C 1
ATOM 667 O O . MET A 1 93 ? 21.723 28.979 -76.771 1.00 67.50 93 MET A O 1
ATOM 671 N N . ALA A 1 94 ? 20.762 30.962 -76.376 1.00 72.31 94 ALA A N 1
ATOM 672 C CA . ALA A 1 94 ? 21.860 31.784 -76.861 1.00 72.31 94 ALA A CA 1
ATOM 673 C C . ALA A 1 94 ? 22.113 32.926 -75.872 1.00 72.31 94 ALA A C 1
ATOM 675 O O . ALA A 1 94 ? 21.172 33.551 -75.405 1.00 72.31 94 ALA A O 1
ATOM 676 N N . ARG A 1 95 ? 23.383 33.198 -75.564 1.00 74.38 95 ARG A N 1
ATOM 677 C CA . ARG A 1 95 ? 23.871 34.283 -74.692 1.00 74.38 95 ARG A CA 1
ATOM 678 C C . ARG A 1 95 ? 23.148 34.368 -73.330 1.00 74.38 95 ARG A C 1
ATOM 680 O O . ARG A 1 95 ? 22.726 35.451 -72.927 1.00 74.38 95 ARG A O 1
ATOM 687 N N . CYS A 1 96 ? 23.002 33.237 -72.636 1.00 70.94 96 CYS A N 1
ATOM 688 C CA . CYS A 1 96 ? 22.328 33.158 -71.332 1.00 70.94 96 CYS A CA 1
ATOM 689 C C . CYS A 1 96 ? 23.298 32.845 -70.185 1.00 70.94 96 CYS A C 1
ATOM 691 O O . CYS A 1 96 ? 24.223 32.052 -70.366 1.00 70.94 96 CYS A O 1
ATOM 693 N N . THR A 1 97 ? 23.027 33.406 -69.006 1.00 75.25 97 THR A N 1
ATOM 694 C CA . THR A 1 97 ? 23.712 33.083 -67.748 1.00 75.25 97 THR A CA 1
ATOM 695 C C . THR A 1 97 ? 22.708 32.487 -66.762 1.00 75.25 97 THR A C 1
ATOM 697 O O . THR A 1 97 ? 21.718 33.133 -66.432 1.00 75.25 97 THR A O 1
ATOM 700 N N . ALA A 1 98 ? 22.944 31.272 -66.272 1.00 70.62 98 ALA A N 1
ATOM 701 C CA . ALA A 1 98 ? 22.098 30.623 -65.269 1.00 70.62 98 ALA A CA 1
ATOM 702 C C . ALA A 1 98 ? 22.918 30.291 -64.016 1.00 70.62 98 ALA A C 1
ATOM 704 O O . ALA A 1 98 ? 23.966 29.656 -64.119 1.00 70.62 98 ALA A O 1
ATOM 705 N N . ARG A 1 99 ? 22.442 30.714 -62.842 1.00 76.62 99 ARG A N 1
ATOM 706 C CA . ARG A 1 99 ? 23.003 30.385 -61.527 1.00 76.62 99 ARG A CA 1
ATOM 707 C C . ARG A 1 99 ? 21.937 29.720 -60.662 1.00 76.62 99 ARG A C 1
ATOM 709 O O . ARG A 1 99 ? 20.934 30.357 -60.350 1.00 76.62 99 ARG A O 1
ATOM 716 N N . ALA A 1 100 ? 22.157 28.475 -60.261 1.00 72.12 100 ALA A N 1
ATOM 717 C CA . ALA A 1 100 ? 21.242 27.735 -59.397 1.00 72.12 100 ALA A CA 1
ATOM 718 C C . ALA A 1 100 ? 21.960 27.234 -58.137 1.00 72.12 100 ALA A C 1
ATOM 720 O O . ALA A 1 100 ? 23.060 26.687 -58.220 1.00 72.12 100 ALA A O 1
ATOM 721 N N . HIS A 1 101 ? 21.324 27.417 -56.982 1.00 77.75 101 HIS A N 1
ATOM 722 C CA . HIS A 1 101 ? 21.689 26.757 -55.731 1.00 77.75 101 HIS A CA 1
ATOM 723 C C . HIS A 1 101 ? 20.492 25.934 -55.262 1.00 77.75 101 HIS A C 1
ATOM 725 O O . HIS A 1 101 ? 19.420 26.516 -55.110 1.00 77.75 101 HIS A O 1
ATOM 731 N N . ALA A 1 102 ? 20.666 24.631 -55.064 1.00 70.62 102 ALA A N 1
ATOM 732 C CA . ALA A 1 102 ? 19.625 23.736 -54.556 1.00 70.62 102 ALA A CA 1
ATOM 733 C C . ALA A 1 102 ? 20.202 22.804 -53.480 1.00 70.62 102 ALA A C 1
ATOM 735 O O . ALA A 1 102 ? 21.362 22.426 -53.587 1.00 70.62 102 ALA A O 1
ATOM 736 N N . CYS A 1 103 ? 19.441 22.413 -52.457 1.00 72.44 103 CYS A N 1
ATOM 737 C CA . CYS A 1 103 ? 19.877 21.313 -51.586 1.00 72.44 103 CYS A CA 1
ATOM 738 C C . CYS A 1 103 ? 19.682 19.983 -52.328 1.00 72.44 103 CYS A C 1
ATOM 740 O O . CYS A 1 103 ? 20.612 19.194 -52.463 1.00 72.44 103 CYS A O 1
ATOM 742 N N . MET A 1 104 ? 18.515 19.805 -52.947 1.00 70.94 104 MET A N 1
ATOM 743 C CA . MET A 1 104 ? 18.175 18.624 -53.732 1.00 70.94 104 MET A CA 1
ATOM 744 C C . MET A 1 104 ? 17.570 19.020 -55.085 1.00 70.94 104 MET A C 1
ATOM 746 O O . MET A 1 104 ? 16.705 19.895 -55.163 1.00 70.94 104 MET A O 1
ATOM 750 N N . LEU A 1 105 ? 18.030 18.384 -56.162 1.00 74.88 105 LEU A N 1
ATOM 751 C CA . LEU A 1 105 ? 17.491 18.549 -57.510 1.00 74.88 105 LEU A CA 1
ATOM 752 C C . LEU A 1 105 ? 17.166 17.182 -58.105 1.00 74.88 105 LEU A C 1
ATOM 754 O O . LEU A 1 105 ? 18.063 16.366 -58.280 1.00 74.88 105 LEU A O 1
ATOM 758 N N . MET A 1 106 ? 15.908 16.965 -58.472 1.00 74.31 106 MET A N 1
ATOM 759 C CA . MET A 1 106 ? 15.427 15.773 -59.162 1.00 74.31 106 MET A CA 1
ATOM 760 C C . MET A 1 106 ? 14.864 16.159 -60.529 1.00 74.31 106 MET A C 1
ATOM 762 O O . MET A 1 106 ? 13.945 16.969 -60.628 1.00 74.31 106 MET A O 1
ATOM 766 N N . ALA A 1 107 ? 15.418 15.598 -61.600 1.00 72.44 107 ALA A N 1
ATOM 767 C CA . ALA A 1 107 ? 14.969 15.844 -62.965 1.00 72.44 107 ALA A CA 1
ATOM 768 C C . ALA A 1 107 ? 14.700 14.529 -63.702 1.00 72.44 107 ALA A C 1
ATOM 770 O O . ALA A 1 107 ? 15.605 13.719 -63.884 1.00 72.44 107 ALA A O 1
ATOM 771 N N . THR A 1 108 ? 13.481 14.339 -64.193 1.00 74.94 108 THR A N 1
ATOM 772 C CA . THR A 1 108 ? 13.040 13.133 -64.909 1.00 74.94 108 THR A CA 1
ATOM 773 C C . THR A 1 108 ? 12.510 13.512 -66.288 1.00 74.94 108 THR A C 1
ATOM 775 O O . THR A 1 108 ? 11.593 14.323 -66.416 1.00 74.94 108 THR A O 1
ATOM 778 N N . ALA A 1 109 ? 13.072 12.941 -67.359 1.00 71.00 109 ALA A N 1
ATOM 779 C CA . ALA A 1 109 ? 12.567 13.190 -68.705 1.00 71.00 109 ALA A CA 1
ATOM 780 C C . ALA A 1 109 ? 12.714 12.033 -69.696 1.00 71.00 109 ALA A C 1
ATOM 782 O O . ALA A 1 109 ? 13.814 11.574 -69.969 1.00 71.00 109 ALA A O 1
ATOM 783 N N . THR A 1 110 ? 11.637 11.632 -70.378 1.00 75.25 110 THR A N 1
ATOM 784 C CA . THR A 1 110 ? 11.713 10.560 -71.393 1.00 75.25 110 THR A CA 1
ATOM 785 C C . THR A 1 110 ? 12.618 10.955 -72.570 1.00 75.25 110 THR A C 1
ATOM 787 O O . THR A 1 110 ? 13.412 10.150 -73.061 1.00 75.25 110 THR A O 1
ATOM 790 N N . ARG A 1 111 ? 12.549 12.214 -73.035 1.00 72.56 111 ARG A N 1
ATOM 791 C CA . ARG A 1 111 ? 13.484 12.773 -74.033 1.00 72.56 111 ARG A CA 1
ATOM 792 C C . ARG A 1 111 ? 13.936 14.182 -73.652 1.00 72.56 111 ARG A C 1
ATOM 794 O O . ARG A 1 111 ? 13.117 15.099 -73.605 1.00 72.56 111 ARG A O 1
ATOM 801 N N . ALA A 1 112 ? 15.244 14.381 -73.513 1.00 70.88 112 ALA A N 1
ATOM 802 C CA . ALA A 1 112 ? 15.862 15.690 -73.301 1.00 70.88 112 ALA A CA 1
ATOM 803 C C . ALA A 1 112 ? 16.749 16.065 -74.502 1.00 70.88 112 ALA A C 1
ATOM 805 O O . ALA A 1 112 ? 17.686 15.339 -74.833 1.00 70.88 112 ALA A O 1
ATOM 806 N N . CYS A 1 113 ? 16.450 17.173 -75.193 1.00 68.38 113 CYS A N 1
ATOM 807 C CA . CYS A 1 113 ? 17.166 17.613 -76.399 1.00 68.38 113 CYS A CA 1
ATOM 808 C C . CYS A 1 113 ? 17.491 19.121 -76.415 1.00 68.38 113 CYS A C 1
ATOM 810 O O . CYS A 1 113 ? 16.617 19.955 -76.635 1.00 68.38 113 CYS A O 1
ATOM 812 N N . GLY A 1 114 ? 18.757 19.512 -76.247 1.00 65.81 114 GLY A N 1
ATOM 813 C CA . GLY A 1 114 ? 19.147 20.929 -76.108 1.00 65.81 114 GLY A CA 1
ATOM 814 C C . GLY A 1 114 ? 20.125 21.448 -77.167 1.00 65.81 114 GLY A C 1
ATOM 815 O O . GLY A 1 114 ? 21.034 20.732 -77.585 1.00 65.81 114 GLY A O 1
ATOM 816 N N . ARG A 1 115 ? 19.998 22.723 -77.567 1.00 70.88 115 ARG A N 1
ATOM 817 C CA . ARG A 1 115 ? 21.036 23.468 -78.306 1.00 70.88 115 ARG A CA 1
ATOM 818 C C . ARG A 1 115 ? 21.432 24.739 -77.556 1.00 70.88 115 ARG A C 1
ATOM 820 O O . ARG A 1 115 ? 20.599 25.627 -77.380 1.00 70.88 115 ARG A O 1
ATOM 827 N N . MET A 1 116 ? 22.709 24.862 -77.196 1.00 67.56 116 MET A N 1
ATOM 828 C CA . MET A 1 116 ? 23.282 26.072 -76.595 1.00 67.56 116 MET A CA 1
ATOM 829 C C . MET A 1 116 ? 24.420 26.613 -77.468 1.00 67.56 116 MET A C 1
ATOM 831 O O . MET A 1 116 ? 25.286 25.847 -77.881 1.00 67.56 116 MET A O 1
ATOM 835 N N . THR A 1 117 ? 24.405 27.908 -77.802 1.00 67.75 117 THR A N 1
ATOM 836 C CA . THR A 1 117 ? 25.377 28.507 -78.750 1.00 67.75 117 THR A CA 1
ATOM 837 C C . THR A 1 117 ? 26.311 29.565 -78.158 1.00 67.75 117 THR A C 1
ATOM 839 O O . THR A 1 117 ? 27.253 29.959 -78.846 1.00 67.75 117 THR A O 1
ATOM 842 N N . ARG A 1 118 ? 26.033 30.051 -76.938 1.00 69.62 118 ARG A N 1
ATOM 843 C CA . ARG A 1 118 ? 26.896 30.899 -76.087 1.00 69.62 118 ARG A CA 1
ATOM 844 C C . ARG A 1 118 ? 26.250 31.016 -74.703 1.00 69.62 118 ARG A C 1
ATOM 846 O O . ARG A 1 118 ? 25.071 31.351 -74.654 1.00 69.62 118 ARG A O 1
ATOM 853 N N . GLY A 1 119 ? 26.951 30.777 -73.600 1.00 68.94 119 GLY A N 1
ATOM 854 C CA . GLY A 1 119 ? 26.350 30.944 -72.269 1.00 68.94 119 GLY A CA 1
ATOM 855 C C . GLY A 1 119 ? 27.170 30.374 -71.119 1.00 68.94 119 GLY A C 1
ATOM 856 O O . GLY A 1 119 ? 28.078 29.575 -71.349 1.00 68.94 119 GLY A O 1
ATOM 857 N N . THR A 1 120 ? 26.811 30.782 -69.901 1.00 71.38 120 THR A N 1
ATOM 858 C CA . THR A 1 120 ? 27.443 30.340 -68.653 1.00 71.38 120 THR A CA 1
ATOM 859 C C . THR A 1 120 ? 26.406 29.686 -67.748 1.00 71.38 120 THR A C 1
ATOM 861 O O . THR A 1 120 ? 25.401 30.310 -67.410 1.00 71.38 120 THR A O 1
ATOM 864 N N . VAL A 1 121 ? 26.642 28.445 -67.326 1.00 68.06 121 VAL A N 1
ATOM 865 C CA . VAL A 1 121 ? 25.794 27.742 -66.351 1.00 68.06 121 VAL A CA 1
ATOM 866 C C . VAL A 1 121 ? 26.619 27.455 -65.107 1.00 68.06 121 VAL A C 1
ATOM 868 O O . VAL A 1 121 ? 27.694 26.873 -65.208 1.00 68.06 121 VAL A O 1
ATOM 871 N N . GLN A 1 122 ? 26.125 27.861 -63.941 1.00 74.38 122 GLN A N 1
ATOM 872 C CA . GLN A 1 122 ? 26.740 27.576 -62.652 1.00 74.38 122 GLN A CA 1
ATOM 873 C C . GLN A 1 122 ? 25.704 26.956 -61.714 1.00 74.38 122 GLN A C 1
ATOM 875 O O . GLN A 1 122 ? 24.694 27.586 -61.404 1.00 74.38 122 GLN A O 1
ATOM 880 N N . ALA A 1 123 ? 25.959 25.739 -61.252 1.00 69.50 123 ALA A N 1
ATOM 881 C CA . ALA A 1 123 ? 25.101 25.038 -60.306 1.00 69.50 123 ALA A CA 1
ATOM 882 C C . ALA A 1 123 ? 25.903 24.633 -59.064 1.00 69.50 123 ALA A C 1
ATOM 884 O O . ALA A 1 123 ? 27.024 24.134 -59.185 1.00 69.50 123 ALA A O 1
ATOM 885 N N . ARG A 1 124 ? 25.336 24.851 -57.875 1.00 74.00 124 ARG A N 1
ATOM 886 C CA . ARG A 1 124 ? 25.785 24.219 -56.627 1.00 74.00 124 ARG A CA 1
ATOM 887 C C . ARG A 1 124 ? 24.610 23.451 -56.041 1.00 74.00 124 ARG A C 1
ATOM 889 O O . ARG A 1 124 ? 23.606 24.077 -55.705 1.00 74.00 124 ARG A O 1
ATOM 896 N N . VAL A 1 125 ? 24.717 22.131 -55.973 1.00 66.44 125 VAL A N 1
ATOM 897 C CA . VAL A 1 125 ? 23.620 21.266 -55.531 1.00 66.44 125 VAL A CA 1
ATOM 898 C C . VAL A 1 125 ? 24.136 20.244 -54.530 1.00 66.44 125 VAL A C 1
ATOM 900 O O . VAL A 1 125 ? 25.133 19.616 -54.835 1.00 66.44 125 VAL A O 1
ATOM 903 N N . SER A 1 126 ? 23.519 20.034 -53.368 1.00 69.19 126 SER A N 1
ATOM 904 C CA . SER A 1 126 ? 24.006 18.973 -52.465 1.00 69.19 126 SER A CA 1
ATOM 905 C C . SER A 1 126 ? 23.769 17.590 -53.088 1.00 69.19 126 SER A C 1
ATOM 907 O O . SER A 1 126 ? 24.725 16.838 -53.263 1.00 69.19 126 SER A O 1
ATOM 909 N N . THR A 1 127 ? 22.547 17.322 -53.560 1.00 65.62 127 THR A N 1
ATOM 910 C CA . THR A 1 127 ? 22.164 16.060 -54.221 1.00 65.62 127 THR A CA 1
ATOM 911 C C . THR A 1 127 ? 21.479 16.317 -55.564 1.00 65.62 127 THR A C 1
ATOM 913 O O . THR A 1 127 ? 20.465 17.014 -55.624 1.00 65.62 127 THR A O 1
ATOM 916 N N . LEU A 1 128 ? 22.008 15.755 -56.652 1.00 70.81 128 LEU A N 1
ATOM 917 C CA . LEU A 1 128 ? 21.447 15.870 -58.002 1.00 70.81 128 LEU A CA 1
ATOM 918 C C . LEU A 1 128 ? 21.073 14.489 -58.553 1.00 70.81 128 LEU A C 1
ATOM 920 O O . LEU A 1 128 ? 21.959 13.690 -58.828 1.00 70.81 128 LEU A O 1
ATOM 924 N N . THR A 1 129 ? 19.786 14.251 -58.796 1.00 69.38 129 THR A N 1
ATOM 925 C CA . THR A 1 129 ? 19.261 13.052 -59.461 1.00 69.38 129 THR A CA 1
ATOM 926 C C . THR A 1 129 ? 18.712 13.422 -60.836 1.00 69.38 129 THR A C 1
ATOM 928 O O . THR A 1 129 ? 17.827 14.270 -60.951 1.00 69.38 129 THR A O 1
ATOM 931 N N . ALA A 1 130 ? 19.226 12.806 -61.898 1.00 67.06 130 ALA A N 1
ATOM 932 C CA . ALA A 1 130 ? 18.789 13.039 -63.270 1.00 67.06 130 ALA A CA 1
ATOM 933 C C . ALA A 1 130 ? 18.505 11.718 -63.994 1.00 67.06 130 ALA A C 1
ATOM 935 O O . ALA A 1 130 ? 19.395 10.892 -64.166 1.00 67.06 130 ALA A O 1
ATOM 936 N N . THR A 1 131 ? 17.286 11.542 -64.491 1.00 69.88 131 THR A N 1
ATOM 937 C CA . THR A 1 131 ? 16.853 10.316 -65.171 1.00 69.88 131 THR A CA 1
ATOM 938 C C . THR A 1 131 ? 16.300 10.649 -66.542 1.00 69.88 131 THR A C 1
ATOM 940 O O . THR A 1 131 ? 15.366 11.446 -66.659 1.00 69.88 131 THR A O 1
ATOM 943 N N . ALA A 1 132 ? 16.848 10.046 -67.598 1.00 64.81 132 ALA A N 1
ATOM 944 C CA . ALA A 1 132 ? 16.312 10.245 -68.936 1.00 64.81 132 ALA A CA 1
ATOM 945 C C . ALA A 1 132 ? 16.453 9.054 -69.883 1.00 64.81 132 ALA A C 1
ATOM 947 O O . ALA A 1 132 ? 17.552 8.592 -70.154 1.00 64.81 132 ALA A O 1
ATOM 948 N N . THR A 1 133 ? 15.362 8.625 -70.522 1.00 69.00 133 THR A N 1
ATOM 949 C CA . THR A 1 133 ? 15.415 7.508 -71.486 1.00 69.00 133 THR A CA 1
ATOM 950 C C . THR A 1 133 ? 16.295 7.847 -72.699 1.00 69.00 133 THR A C 1
ATOM 952 O O . THR A 1 133 ? 17.069 7.014 -73.174 1.00 69.00 133 THR A O 1
ATOM 955 N N . ARG A 1 134 ? 16.225 9.087 -73.216 1.00 67.06 134 ARG A N 1
ATOM 956 C CA . ARG A 1 134 ? 17.116 9.593 -74.282 1.00 67.06 134 ARG A CA 1
ATOM 957 C C . ARG A 1 134 ? 17.569 11.027 -74.005 1.00 67.06 134 ARG A C 1
ATOM 959 O O . ARG A 1 134 ? 16.742 11.940 -73.984 1.00 67.06 134 ARG A O 1
ATOM 966 N N . ALA A 1 135 ? 18.878 11.244 -73.914 1.00 65.50 135 ALA A N 1
ATOM 967 C CA . ALA A 1 135 ? 19.485 12.564 -73.761 1.00 65.50 135 ALA A CA 1
ATOM 968 C C . ALA A 1 135 ? 20.373 12.905 -74.970 1.00 65.50 135 ALA A C 1
ATOM 970 O O . ALA A 1 135 ? 21.357 12.214 -75.236 1.00 65.50 135 ALA A O 1
ATOM 971 N N . CYS A 1 136 ? 20.046 13.980 -75.700 1.00 64.00 136 CYS A N 1
ATOM 972 C CA . CYS A 1 136 ? 20.839 14.447 -76.841 1.00 64.00 136 CYS A CA 1
ATOM 973 C C . CYS A 1 136 ? 21.128 15.957 -76.799 1.00 64.00 136 CYS A C 1
ATOM 975 O O . CYS A 1 136 ? 20.236 16.762 -76.556 1.00 64.00 136 CYS A O 1
ATOM 977 N N . GLY A 1 137 ? 22.355 16.398 -77.088 1.00 63.44 137 GLY A N 1
ATOM 978 C CA . GLY A 1 137 ? 22.710 17.821 -76.946 1.00 63.44 137 GLY A CA 1
ATOM 979 C C . GLY A 1 137 ? 23.714 18.346 -77.968 1.00 63.44 137 GLY A C 1
ATOM 980 O O . GLY A 1 137 ? 24.650 17.647 -78.349 1.00 63.44 137 GLY A O 1
ATOM 981 N N . ARG A 1 138 ? 23.550 19.607 -78.393 1.00 65.56 138 ARG A N 1
ATOM 982 C CA . ARG A 1 138 ? 24.568 20.368 -79.141 1.00 65.56 138 ARG A CA 1
ATOM 983 C C . ARG A 1 138 ? 24.977 21.616 -78.364 1.00 65.56 138 ARG A C 1
ATOM 985 O O . ARG A 1 138 ? 24.165 22.524 -78.188 1.00 65.56 138 ARG A O 1
ATOM 992 N N . MET A 1 139 ? 26.238 21.690 -77.953 1.00 61.94 139 MET A N 1
ATOM 993 C CA . MET A 1 139 ? 26.789 22.843 -77.232 1.00 61.94 139 MET A CA 1
ATOM 994 C C . MET A 1 139 ? 27.953 23.468 -78.001 1.00 61.94 139 MET A C 1
ATOM 996 O O . MET A 1 139 ? 28.853 22.774 -78.473 1.00 61.94 139 MET A O 1
ATOM 1000 N N . ALA A 1 140 ? 27.937 24.791 -78.127 1.00 64.19 140 ALA A N 1
ATOM 1001 C CA . ALA A 1 140 ? 28.991 25.563 -78.768 1.00 64.19 140 ALA A CA 1
ATOM 1002 C C . ALA A 1 140 ? 29.253 26.849 -77.976 1.00 64.19 140 ALA A C 1
ATOM 1004 O O . ALA A 1 140 ? 28.319 27.582 -77.674 1.00 64.19 140 ALA A O 1
ATOM 1005 N N . ARG A 1 141 ? 30.524 27.144 -77.694 1.00 68.50 141 ARG A N 1
ATOM 1006 C CA . ARG A 1 141 ? 31.032 28.320 -76.961 1.00 68.50 141 ARG A CA 1
ATOM 1007 C C . ARG A 1 141 ? 30.387 28.515 -75.576 1.00 68.50 141 ARG A C 1
ATOM 1009 O O . ARG A 1 141 ? 29.874 29.594 -75.287 1.00 68.50 141 ARG A O 1
ATOM 1016 N N . CYS A 1 142 ? 30.404 27.476 -74.737 1.00 64.06 142 CYS A N 1
ATOM 1017 C CA . CYS A 1 142 ? 29.762 27.470 -73.413 1.00 64.06 142 CYS A CA 1
ATOM 1018 C C . CYS A 1 142 ? 30.757 27.233 -72.268 1.00 64.06 142 CYS A C 1
ATOM 1020 O O . CYS A 1 142 ? 31.702 26.465 -72.439 1.00 64.06 142 CYS A O 1
ATOM 1022 N N . THR A 1 143 ? 30.479 27.836 -71.108 1.00 68.25 143 THR A N 1
ATOM 1023 C CA . THR A 1 143 ? 31.165 27.569 -69.833 1.00 68.25 143 THR A CA 1
ATOM 1024 C C . THR A 1 143 ? 30.166 26.938 -68.862 1.00 68.25 143 THR A C 1
ATOM 1026 O O . THR A 1 143 ? 29.162 27.565 -68.521 1.00 68.25 143 THR A O 1
ATOM 1029 N N . ALA A 1 144 ? 30.415 25.716 -68.395 1.00 63.88 144 ALA A N 1
ATOM 1030 C CA . ALA A 1 144 ? 29.582 25.053 -67.389 1.00 63.88 144 ALA A CA 1
ATOM 1031 C C . ALA A 1 144 ? 30.404 24.749 -66.130 1.00 63.88 144 ALA A C 1
ATOM 1033 O O . ALA A 1 144 ? 31.456 24.119 -66.218 1.00 63.88 144 ALA A O 1
ATOM 1034 N N . ARG A 1 145 ? 29.924 25.190 -64.962 1.00 69.44 145 ARG A N 1
ATOM 1035 C CA . ARG A 1 145 ? 30.496 24.885 -63.644 1.00 69.44 145 ARG A CA 1
ATOM 1036 C C . ARG A 1 145 ? 29.454 24.206 -62.761 1.00 69.44 145 ARG A C 1
ATOM 1038 O O . ARG A 1 145 ? 28.440 24.821 -62.442 1.00 69.44 145 ARG A O 1
ATOM 1045 N N . ALA A 1 146 ? 29.706 22.974 -62.342 1.00 65.50 146 ALA A N 1
ATOM 1046 C CA . ALA A 1 146 ? 28.831 22.248 -61.425 1.00 65.50 146 ALA A CA 1
ATOM 1047 C C . ALA A 1 146 ? 29.611 21.811 -60.180 1.00 65.50 146 ALA A C 1
ATOM 1049 O O . ALA A 1 146 ? 30.694 21.240 -60.291 1.00 65.50 146 ALA A O 1
ATOM 1050 N N . HIS A 1 147 ? 29.056 22.084 -59.002 1.00 70.25 147 HIS A N 1
ATOM 1051 C CA . HIS A 1 147 ? 29.516 21.508 -57.743 1.00 70.25 147 HIS A CA 1
ATOM 1052 C C . HIS A 1 147 ? 28.384 20.679 -57.158 1.00 70.25 147 HIS A C 1
ATOM 1054 O O . HIS A 1 147 ? 27.298 21.232 -56.959 1.00 70.25 147 HIS A O 1
ATOM 1060 N N . ALA A 1 148 ? 28.632 19.398 -56.894 1.00 61.41 148 ALA A N 1
ATOM 1061 C CA . ALA A 1 148 ? 27.672 18.571 -56.182 1.00 61.41 148 ALA A CA 1
ATOM 1062 C C . ALA A 1 148 ? 28.303 17.672 -55.122 1.00 61.41 148 ALA A C 1
ATOM 1064 O O . ALA A 1 148 ? 29.404 17.176 -55.330 1.00 61.41 148 ALA A O 1
ATOM 1065 N N . CYS A 1 149 ? 27.630 17.451 -53.991 1.00 61.16 149 CYS A N 1
ATOM 1066 C CA . CYS A 1 149 ? 28.100 16.446 -53.032 1.00 61.16 149 CYS A CA 1
ATOM 1067 C C . CYS A 1 149 ? 27.785 15.039 -53.562 1.00 61.16 149 CYS A C 1
ATOM 1069 O O . CYS A 1 149 ? 28.657 14.177 -53.557 1.00 61.16 149 CYS A O 1
ATOM 1071 N N . MET A 1 150 ? 26.593 14.839 -54.128 1.00 57.25 150 MET A N 1
ATOM 1072 C CA . MET A 1 150 ? 26.164 13.573 -54.722 1.00 57.25 150 MET A CA 1
ATOM 1073 C C . MET A 1 150 ? 25.490 13.799 -56.084 1.00 57.25 150 MET A C 1
ATOM 1075 O O . MET A 1 150 ? 24.638 14.680 -56.229 1.00 57.25 150 MET A O 1
ATOM 1079 N N . LEU A 1 151 ? 25.863 13.002 -57.089 1.00 61.97 151 LEU A N 1
ATOM 1080 C CA . LEU A 1 151 ? 25.257 12.994 -58.424 1.00 61.97 151 LEU A CA 1
ATOM 1081 C C . LEU A 1 151 ? 24.813 11.577 -58.804 1.00 61.97 151 LEU A C 1
ATOM 1083 O O . LEU A 1 151 ? 25.649 10.692 -58.933 1.00 61.97 151 LEU A O 1
ATOM 1087 N N . MET A 1 152 ? 23.516 11.398 -59.047 1.00 62.75 152 MET A N 1
ATOM 1088 C CA . MET A 1 152 ? 22.880 10.172 -59.534 1.00 62.75 152 MET A CA 1
ATOM 1089 C C . MET A 1 152 ? 22.316 10.422 -60.938 1.00 62.75 152 MET A C 1
ATOM 1091 O O . MET A 1 152 ? 21.398 11.223 -61.105 1.00 62.75 152 MET A O 1
ATOM 1095 N N . ALA A 1 153 ? 22.861 9.780 -61.970 1.00 60.81 153 ALA A N 1
ATOM 1096 C CA . ALA A 1 153 ? 22.437 9.979 -63.356 1.00 60.81 153 ALA A CA 1
ATOM 1097 C C . ALA A 1 153 ? 22.133 8.652 -64.061 1.00 60.81 153 ALA A C 1
ATOM 1099 O O . ALA A 1 153 ? 22.995 7.787 -64.164 1.00 60.81 153 ALA A O 1
ATOM 1100 N N . THR A 1 154 ? 20.932 8.499 -64.613 1.00 59.22 154 THR A N 1
ATOM 1101 C CA . THR A 1 154 ? 20.514 7.272 -65.307 1.00 59.22 154 THR A CA 1
ATOM 1102 C C . THR A 1 154 ? 19.994 7.596 -66.706 1.00 59.22 154 THR A C 1
ATOM 1104 O O . THR A 1 154 ? 19.099 8.432 -66.869 1.00 59.22 154 THR A O 1
ATOM 1107 N N . ALA A 1 155 ? 20.556 6.972 -67.751 1.00 55.78 155 ALA A N 1
ATOM 1108 C CA . ALA A 1 155 ? 20.072 7.184 -69.115 1.00 55.78 155 ALA A CA 1
ATOM 1109 C C . ALA A 1 155 ? 20.180 5.983 -70.060 1.00 55.78 155 ALA A C 1
ATOM 1111 O O . ALA A 1 155 ? 21.252 5.439 -70.282 1.00 55.78 155 ALA A O 1
ATOM 1112 N N . THR A 1 156 ? 19.092 5.628 -70.749 1.00 56.09 156 THR A N 1
ATOM 1113 C CA . THR A 1 156 ? 19.103 4.477 -71.674 1.00 56.09 156 THR A CA 1
ATOM 1114 C C . THR A 1 156 ? 19.933 4.756 -72.944 1.00 56.09 156 THR A C 1
ATOM 1116 O O . THR A 1 156 ? 20.598 3.876 -73.495 1.00 56.09 156 THR A O 1
ATOM 1119 N N . ARG A 1 157 ? 19.940 6.005 -73.434 1.00 55.78 157 ARG A N 1
ATOM 1120 C CA . ARG A 1 157 ? 20.833 6.466 -74.517 1.00 55.78 157 ARG A CA 1
ATOM 1121 C C . ARG A 1 157 ? 21.275 7.911 -74.303 1.00 55.78 157 ARG A C 1
ATOM 1123 O O . ARG A 1 157 ? 20.426 8.803 -74.231 1.00 55.78 157 ARG A O 1
ATOM 1130 N N . ALA A 1 158 ? 22.582 8.159 -74.328 1.00 59.06 158 ALA A N 1
ATOM 1131 C CA . ALA A 1 158 ? 23.160 9.500 -74.227 1.00 59.06 158 ALA A CA 1
ATOM 1132 C C . ALA A 1 158 ? 24.068 9.808 -75.430 1.00 59.06 158 ALA A C 1
ATOM 1134 O O . ALA A 1 158 ? 25.087 9.144 -75.613 1.00 59.06 158 ALA A O 1
ATOM 1135 N N . CYS A 1 159 ? 23.730 10.818 -76.246 1.00 57.38 159 CYS A N 1
ATOM 1136 C CA . CYS A 1 159 ? 24.596 11.234 -77.356 1.00 57.38 159 CYS A CA 1
ATOM 1137 C C . CYS A 1 159 ? 24.730 12.757 -77.533 1.00 57.38 159 CYS A C 1
ATOM 1139 O O . CYS A 1 159 ? 23.745 13.484 -77.646 1.00 57.38 159 CYS A O 1
ATOM 1141 N N . GLY A 1 160 ? 25.960 13.273 -77.609 1.00 59.91 160 GLY A N 1
ATOM 1142 C CA . GLY A 1 160 ? 26.226 14.719 -77.584 1.00 59.91 160 GLY A CA 1
ATOM 1143 C C . GLY A 1 160 ? 27.322 15.187 -78.541 1.00 59.91 160 GLY A C 1
ATOM 1144 O O . GLY A 1 160 ? 28.267 14.459 -78.837 1.00 59.91 160 GLY A O 1
ATOM 1145 N N . ARG A 1 161 ? 27.215 16.436 -79.018 1.00 56.28 161 ARG A N 1
ATOM 1146 C CA . ARG A 1 161 ? 28.267 17.109 -79.802 1.00 56.28 161 ARG A CA 1
ATOM 1147 C C . ARG A 1 161 ? 28.650 18.437 -79.155 1.00 56.28 161 ARG A C 1
ATOM 1149 O O . ARG A 1 161 ? 27.800 19.321 -79.008 1.00 56.28 161 ARG A O 1
ATOM 1156 N N . MET A 1 162 ? 29.930 18.590 -78.822 1.00 58.81 162 MET A N 1
ATOM 1157 C CA . MET A 1 162 ? 30.500 19.826 -78.280 1.00 58.81 162 MET A CA 1
ATOM 1158 C C . MET A 1 162 ? 31.635 20.315 -79.182 1.00 58.81 162 MET A C 1
ATOM 1160 O O . MET A 1 162 ? 32.513 19.534 -79.540 1.00 58.81 162 MET A O 1
ATOM 1164 N N . THR A 1 163 ? 31.598 21.584 -79.598 1.00 57.91 163 THR A N 1
ATOM 1165 C CA . THR A 1 163 ? 32.526 22.100 -80.628 1.00 57.91 163 THR A CA 1
ATOM 1166 C C . THR A 1 163 ? 33.520 23.163 -80.150 1.00 57.91 163 THR A C 1
ATOM 1168 O O . THR A 1 163 ? 34.396 23.513 -80.930 1.00 57.91 163 THR A O 1
ATOM 1171 N N . ARG A 1 164 ? 33.326 23.764 -78.962 1.00 59.59 164 ARG A N 1
ATOM 1172 C CA . ARG A 1 164 ? 34.218 24.749 -78.295 1.00 59.59 164 ARG A CA 1
ATOM 1173 C C . ARG A 1 164 ? 33.636 25.097 -76.917 1.00 59.59 164 ARG A C 1
ATOM 1175 O O . ARG A 1 164 ? 32.503 25.569 -76.885 1.00 59.59 164 ARG A O 1
ATOM 1182 N N . GLY A 1 165 ? 34.337 24.908 -75.802 1.00 60.44 165 GLY A N 1
ATOM 1183 C CA . GLY A 1 165 ? 33.807 25.244 -74.468 1.00 60.44 165 GLY A CA 1
ATOM 1184 C C . GLY A 1 165 ? 34.650 24.729 -73.300 1.00 60.44 165 GLY A C 1
ATOM 1185 O O . GLY A 1 165 ? 35.558 23.927 -73.509 1.00 60.44 165 GLY A O 1
ATOM 1186 N N . THR A 1 166 ? 34.328 25.200 -72.092 1.00 60.59 166 THR A N 1
ATOM 1187 C CA . THR A 1 166 ? 34.939 24.788 -70.818 1.00 60.59 166 THR A CA 1
ATOM 1188 C C . THR A 1 166 ? 33.899 24.133 -69.909 1.00 60.59 166 THR A C 1
ATOM 1190 O O . THR A 1 166 ? 32.846 24.713 -69.630 1.00 60.59 166 THR A O 1
ATOM 1193 N N . VAL A 1 167 ? 34.190 22.927 -69.417 1.00 60.53 167 VAL A N 1
ATOM 1194 C CA . VAL A 1 167 ? 33.364 22.234 -68.414 1.00 60.53 167 VAL A CA 1
ATOM 1195 C C . VAL A 1 167 ? 34.211 21.951 -67.181 1.00 60.53 167 VAL A C 1
ATOM 1197 O O . VAL A 1 167 ? 35.260 21.318 -67.278 1.00 60.53 167 VAL A O 1
ATOM 1200 N N . GLN A 1 168 ? 33.748 22.413 -66.023 1.00 61.91 168 GLN A N 1
ATOM 1201 C CA . GLN A 1 168 ? 34.379 22.154 -64.734 1.00 61.91 168 GLN A CA 1
ATOM 1202 C C . GLN A 1 168 ? 33.350 21.544 -63.783 1.00 61.91 168 GLN A C 1
ATOM 1204 O O . GLN A 1 168 ? 32.338 22.175 -63.468 1.00 61.91 168 GLN A O 1
ATOM 1209 N N . ALA A 1 169 ? 33.609 20.326 -63.323 1.00 60.25 169 ALA A N 1
ATOM 1210 C CA . ALA A 1 169 ? 32.762 19.635 -62.358 1.00 60.25 169 ALA A CA 1
ATOM 1211 C C . ALA A 1 169 ? 33.593 19.228 -61.137 1.00 60.25 169 ALA A C 1
ATOM 1213 O O . ALA A 1 169 ? 34.676 18.659 -61.284 1.00 60.25 169 ALA A O 1
ATOM 1214 N N . ARG A 1 170 ? 33.098 19.531 -59.934 1.00 60.00 170 ARG A N 1
ATOM 1215 C CA . ARG A 1 170 ? 33.616 18.967 -58.678 1.00 60.00 170 ARG A CA 1
ATOM 1216 C C . ARG A 1 170 ? 32.475 18.207 -58.024 1.00 60.00 170 ARG A C 1
ATOM 1218 O O . ARG A 1 170 ? 31.472 18.827 -57.667 1.00 60.00 170 ARG A O 1
ATOM 1225 N N . VAL A 1 171 ? 32.613 16.891 -57.935 1.00 56.03 171 VAL A N 1
ATOM 1226 C CA . VAL A 1 171 ? 31.581 16.017 -57.378 1.00 56.03 171 VAL A CA 1
ATOM 1227 C C . VAL A 1 171 ? 32.208 15.147 -56.296 1.00 56.03 171 VAL A C 1
ATOM 1229 O O . VAL A 1 171 ? 33.230 14.518 -56.561 1.00 56.03 171 VAL A O 1
ATOM 1232 N N . CYS A 1 172 ? 31.645 15.119 -55.084 1.00 53.84 172 CYS A N 1
ATOM 1233 C CA . CYS A 1 172 ? 32.197 14.264 -54.025 1.00 53.84 172 CYS A CA 1
ATOM 1234 C C . CYS A 1 172 ? 31.901 12.776 -54.295 1.00 53.84 172 CYS A C 1
ATOM 1236 O O . CYS A 1 172 ? 32.793 11.950 -54.113 1.00 53.84 172 CYS A O 1
ATOM 1238 N N . MET A 1 173 ? 30.703 12.457 -54.809 1.00 46.19 173 MET A N 1
ATOM 1239 C CA . MET A 1 173 ? 30.267 11.098 -55.162 1.00 46.19 173 MET A CA 1
ATOM 1240 C C . MET A 1 173 ? 29.443 11.068 -56.467 1.00 46.19 173 MET A C 1
ATOM 1242 O O . MET A 1 173 ? 28.476 11.823 -56.611 1.00 46.19 173 MET A O 1
ATOM 1246 N N . LEU A 1 174 ? 29.817 10.208 -57.423 1.00 50.16 174 LEU A N 1
ATOM 1247 C CA . LEU A 1 174 ? 29.172 10.076 -58.740 1.00 50.16 174 LEU A CA 1
ATOM 1248 C C . LEU A 1 174 ? 28.674 8.643 -58.981 1.00 50.16 174 LEU A C 1
ATOM 1250 O O . LEU A 1 174 ? 29.475 7.721 -59.064 1.00 50.16 174 LEU A O 1
ATOM 1254 N N . MET A 1 175 ? 27.370 8.496 -59.214 1.00 52.06 175 MET A N 1
ATOM 1255 C CA . MET A 1 175 ? 26.712 7.265 -59.657 1.00 52.06 175 MET A CA 1
ATOM 1256 C C . MET A 1 175 ? 26.061 7.518 -61.019 1.00 52.06 175 MET A C 1
ATOM 1258 O O . MET A 1 175 ? 25.084 8.262 -61.113 1.00 52.06 175 MET A O 1
ATOM 1262 N N . ALA A 1 176 ? 26.606 6.945 -62.095 1.00 54.56 176 ALA A N 1
ATOM 1263 C CA . ALA A 1 176 ? 26.081 7.137 -63.446 1.00 54.56 176 ALA A CA 1
ATOM 1264 C C . ALA A 1 176 ? 25.930 5.809 -64.198 1.00 54.56 176 ALA A C 1
ATOM 1266 O O . ALA A 1 176 ? 26.901 5.074 -64.344 1.00 54.56 176 ALA A O 1
ATOM 1267 N N . THR A 1 177 ? 24.740 5.526 -64.732 1.00 49.06 177 THR A N 1
ATOM 1268 C CA . THR A 1 177 ? 24.479 4.336 -65.558 1.00 49.06 177 THR A CA 1
ATOM 1269 C C . THR A 1 177 ? 23.939 4.737 -66.929 1.00 49.06 177 THR A C 1
ATOM 1271 O O . THR A 1 177 ? 22.971 5.497 -67.047 1.00 49.06 177 THR A O 1
ATOM 1274 N N . ALA A 1 178 ? 24.573 4.239 -67.997 1.00 47.53 178 ALA A N 1
ATOM 1275 C CA . ALA A 1 178 ? 24.071 4.410 -69.354 1.00 47.53 178 ALA A CA 1
ATOM 1276 C C . ALA A 1 178 ? 24.236 3.150 -70.205 1.00 47.53 178 ALA A C 1
ATOM 1278 O O . ALA A 1 178 ? 25.344 2.659 -70.373 1.00 47.53 178 ALA A O 1
ATOM 1279 N N . THR A 1 179 ? 23.145 2.662 -70.803 1.00 43.00 179 THR A N 1
ATOM 1280 C CA . THR A 1 179 ? 23.174 1.426 -71.609 1.00 43.00 179 THR A CA 1
ATOM 1281 C C . THR A 1 179 ? 23.813 1.613 -72.991 1.00 43.00 179 THR A C 1
ATOM 1283 O O . THR A 1 179 ? 24.259 0.642 -73.587 1.00 43.00 179 THR A O 1
ATOM 1286 N N . ARG A 1 180 ? 23.883 2.847 -73.523 1.00 44.03 180 ARG A N 1
ATOM 1287 C CA . ARG A 1 180 ? 24.609 3.210 -74.762 1.00 44.03 180 ARG A CA 1
ATOM 1288 C C . ARG A 1 180 ? 25.023 4.690 -74.751 1.00 44.03 180 ARG A C 1
ATOM 1290 O O . ARG A 1 180 ? 24.155 5.565 -74.657 1.00 44.03 180 ARG A O 1
ATOM 1297 N N . ALA A 1 181 ? 26.313 4.977 -74.937 1.00 51.09 181 ALA A N 1
ATOM 1298 C CA . ALA A 1 181 ? 26.861 6.337 -75.012 1.00 51.09 181 ALA A CA 1
ATOM 1299 C C . ALA A 1 181 ? 27.596 6.584 -76.344 1.00 51.09 181 ALA A C 1
ATOM 1301 O O . ALA A 1 181 ? 28.370 5.743 -76.787 1.00 51.09 181 ALA A O 1
ATOM 1302 N N . CYS A 1 182 ? 27.359 7.729 -76.998 1.00 48.19 182 CYS A N 1
ATOM 1303 C CA . CYS A 1 182 ? 28.049 8.097 -78.243 1.00 48.19 182 CYS A CA 1
ATOM 1304 C C . CYS A 1 182 ? 28.280 9.616 -78.360 1.00 48.19 182 CYS A C 1
ATOM 1306 O O . CYS A 1 182 ? 27.334 10.399 -78.341 1.00 48.19 182 CYS A O 1
ATOM 1308 N N . GLY A 1 183 ? 29.525 10.092 -78.478 1.00 51.53 183 GLY A N 1
ATOM 1309 C CA . GLY A 1 183 ? 29.809 11.535 -78.442 1.00 51.53 183 GLY A CA 1
ATOM 1310 C C . GLY A 1 183 ? 30.989 11.975 -79.303 1.00 51.53 183 GLY A C 1
ATOM 1311 O O . GLY A 1 183 ? 31.940 11.229 -79.489 1.00 51.53 183 GLY A O 1
ATOM 1312 N N . ARG A 1 184 ? 30.932 13.209 -79.825 1.00 45.97 184 ARG A N 1
ATOM 1313 C CA . ARG A 1 184 ? 32.030 13.841 -80.586 1.00 45.97 184 ARG A CA 1
ATOM 1314 C C . ARG A 1 184 ? 32.392 15.179 -79.932 1.00 45.97 184 ARG A C 1
ATOM 1316 O O . ARG A 1 184 ? 31.576 16.109 -79.937 1.00 45.97 184 ARG A O 1
ATOM 1323 N N . MET A 1 185 ? 33.596 15.271 -79.366 1.00 52.75 185 MET A N 1
ATOM 1324 C CA . MET A 1 185 ? 34.151 16.490 -78.764 1.00 52.75 185 MET A CA 1
ATOM 1325 C C . MET A 1 185 ? 35.255 17.045 -79.663 1.00 52.75 185 MET A C 1
ATOM 1327 O O . MET A 1 185 ? 36.143 16.309 -80.072 1.00 52.75 185 MET A O 1
ATOM 1331 N N . ALA A 1 186 ? 35.205 18.336 -79.983 1.00 43.59 186 ALA A N 1
ATOM 1332 C CA . ALA A 1 186 ? 36.257 19.011 -80.740 1.00 43.59 186 ALA A CA 1
ATOM 1333 C C . ALA A 1 186 ? 36.617 20.334 -80.050 1.00 43.59 186 ALA A C 1
ATOM 1335 O O . ALA A 1 186 ? 35.717 21.115 -79.737 1.00 43.59 186 ALA A O 1
ATOM 1336 N N . LYS A 1 187 ? 37.915 20.588 -79.818 1.00 49.00 187 LYS A N 1
ATOM 1337 C CA . LYS A 1 187 ? 38.469 21.842 -79.255 1.00 49.00 187 LYS A CA 1
ATOM 1338 C C . LYS A 1 187 ? 37.832 22.272 -77.911 1.00 49.00 187 LYS A C 1
ATOM 1340 O O . LYS A 1 187 ? 37.310 23.384 -77.807 1.00 49.00 187 LYS A O 1
ATOM 1345 N N . CYS A 1 188 ? 37.826 21.393 -76.901 1.00 51.34 188 CYS A N 1
ATOM 1346 C CA . CYS A 1 188 ? 37.220 21.634 -75.577 1.00 51.34 188 CYS A CA 1
ATOM 1347 C C . CYS A 1 188 ? 38.201 21.340 -74.428 1.00 51.34 188 CYS A C 1
ATOM 1349 O O . CYS A 1 188 ? 38.999 20.417 -74.539 1.00 51.34 188 CYS A O 1
ATOM 1351 N N . THR A 1 189 ? 38.092 22.078 -73.318 1.00 45.75 189 THR A N 1
ATOM 1352 C CA . THR A 1 189 ? 38.810 21.813 -72.057 1.00 45.75 189 THR A CA 1
ATOM 1353 C C . THR A 1 189 ? 37.821 21.328 -70.994 1.00 45.75 189 THR A C 1
ATOM 1355 O O . THR A 1 189 ? 36.892 22.046 -70.613 1.00 45.75 189 THR A O 1
ATOM 1358 N N . ALA A 1 190 ? 37.996 20.092 -70.523 1.00 50.09 190 ALA A N 1
ATOM 1359 C CA . ALA A 1 190 ? 37.182 19.483 -69.473 1.00 50.09 190 ALA A CA 1
ATOM 1360 C C . ALA A 1 190 ? 38.066 19.149 -68.265 1.00 50.09 190 ALA A C 1
ATOM 1362 O O . ALA A 1 190 ? 39.114 18.531 -68.427 1.00 50.09 190 ALA A O 1
ATOM 1363 N N . ARG A 1 191 ? 37.655 19.564 -67.061 1.00 42.88 191 ARG A N 1
ATOM 1364 C CA . ARG A 1 191 ? 38.352 19.254 -65.802 1.00 42.88 191 ARG A CA 1
ATOM 1365 C C . ARG A 1 191 ? 37.325 18.731 -64.798 1.00 42.88 191 ARG A C 1
ATOM 1367 O O . ARG A 1 191 ? 36.462 19.488 -64.344 1.00 42.88 191 ARG A O 1
ATOM 1374 N N . ALA A 1 192 ? 37.382 17.436 -64.506 1.00 49.84 192 ALA A N 1
ATOM 1375 C CA . ALA A 1 192 ? 36.517 16.772 -63.539 1.00 49.84 192 ALA A CA 1
ATOM 1376 C C . ALA A 1 192 ? 37.370 16.276 -62.367 1.00 49.84 192 ALA A C 1
ATOM 1378 O O . ALA A 1 192 ? 38.359 15.586 -62.580 1.00 49.84 192 ALA A O 1
ATOM 1379 N N . HIS A 1 193 ? 36.990 16.647 -61.145 1.00 42.72 193 HIS A N 1
ATOM 1380 C CA . HIS A 1 193 ? 37.532 16.058 -59.922 1.00 42.72 193 HIS A CA 1
ATOM 1381 C C . HIS A 1 193 ? 36.396 15.279 -59.254 1.00 42.72 193 HIS A C 1
ATOM 1383 O O . HIS A 1 193 ? 35.416 15.891 -58.816 1.00 42.72 193 HIS A O 1
ATOM 1389 N N . ALA A 1 194 ? 36.511 13.952 -59.241 1.00 40.53 194 ALA A N 1
ATOM 1390 C CA . ALA A 1 194 ? 35.636 13.044 -58.509 1.00 40.53 194 ALA A CA 1
ATOM 1391 C C . ALA A 1 194 ? 36.473 12.354 -57.426 1.00 40.53 194 ALA A C 1
ATOM 1393 O O . ALA A 1 194 ? 37.522 11.803 -57.746 1.00 40.53 194 ALA A O 1
ATOM 1394 N N . CYS A 1 195 ? 36.043 12.421 -56.164 1.00 38.03 195 CYS A N 1
ATOM 1395 C CA . CYS A 1 195 ? 36.776 11.792 -55.057 1.00 38.03 195 CYS A CA 1
ATOM 1396 C C . CYS A 1 195 ? 36.502 10.284 -54.927 1.00 38.03 195 CYS A C 1
ATOM 1398 O O . CYS A 1 195 ? 37.243 9.605 -54.230 1.00 38.03 195 CYS A O 1
ATOM 1400 N N . THR A 1 196 ? 35.472 9.744 -55.592 1.00 31.55 196 THR A N 1
ATOM 1401 C CA . THR A 1 196 ? 35.126 8.314 -55.557 1.00 31.55 196 THR A CA 1
ATOM 1402 C C . THR A 1 196 ? 34.530 7.854 -56.895 1.00 31.55 196 THR A C 1
ATOM 1404 O O . THR A 1 196 ? 33.629 8.496 -57.436 1.00 31.55 196 THR A O 1
ATOM 1407 N N . LEU A 1 197 ? 35.049 6.749 -57.440 1.00 27.41 197 LEU A N 1
ATOM 1408 C CA . LEU A 1 197 ? 34.480 6.000 -58.565 1.00 27.41 197 LEU A CA 1
ATOM 1409 C C . LEU A 1 197 ? 33.974 4.669 -57.981 1.00 27.41 197 LEU A C 1
ATOM 1411 O O . LEU A 1 197 ? 34.763 3.756 -57.760 1.00 27.41 197 LEU A O 1
ATOM 1415 N N . THR A 1 198 ? 32.693 4.569 -57.626 1.00 30.48 198 THR A N 1
ATOM 1416 C CA . THR A 1 198 ? 32.113 3.344 -57.048 1.00 30.48 198 THR A CA 1
ATOM 1417 C C . THR A 1 198 ? 31.668 2.396 -58.157 1.00 30.48 198 THR A C 1
ATOM 1419 O O . THR A 1 198 ? 30.531 2.450 -58.622 1.00 30.48 198 THR A O 1
ATOM 1422 N N . ALA A 1 199 ? 32.570 1.507 -58.571 1.00 27.58 199 ALA A N 1
ATOM 1423 C CA . ALA A 1 199 ? 32.158 0.155 -58.923 1.00 27.58 199 ALA A CA 1
ATOM 1424 C C . ALA A 1 199 ? 31.814 -0.575 -57.612 1.00 27.58 199 ALA A C 1
ATOM 1426 O O . ALA A 1 199 ? 32.510 -0.408 -56.611 1.00 27.58 199 ALA A O 1
ATOM 1427 N N . THR A 1 200 ? 30.729 -1.344 -57.602 1.00 39.56 200 THR A N 1
ATOM 1428 C CA . THR A 1 200 ? 30.328 -2.281 -56.539 1.00 39.56 200 THR A CA 1
ATOM 1429 C C . THR A 1 200 ? 31.350 -3.414 -56.415 1.00 39.56 200 THR A C 1
ATOM 1431 O O . THR A 1 200 ? 31.093 -4.537 -56.839 1.00 39.56 200 THR A O 1
ATOM 1434 N N . ALA A 1 201 ? 32.543 -3.109 -55.911 1.00 45.47 201 ALA A N 1
ATOM 1435 C CA . ALA A 1 201 ? 33.640 -4.057 -55.802 1.00 45.47 201 ALA A CA 1
ATOM 1436 C C . ALA A 1 201 ? 34.010 -4.256 -54.332 1.00 45.47 201 ALA A C 1
ATOM 1438 O O . ALA A 1 201 ? 34.379 -3.303 -53.644 1.00 45.47 201 ALA A O 1
ATOM 1439 N N . THR A 1 202 ? 33.926 -5.506 -53.874 1.00 55.44 202 THR A N 1
ATOM 1440 C CA . THR A 1 202 ? 34.660 -5.977 -52.699 1.00 55.44 202 THR A CA 1
ATOM 1441 C C . THR A 1 202 ? 36.125 -5.582 -52.876 1.00 55.44 202 THR A C 1
ATOM 1443 O O . THR A 1 202 ? 36.745 -5.925 -53.883 1.00 55.44 202 THR A O 1
ATOM 1446 N N . ARG A 1 203 ? 36.664 -4.805 -51.940 1.00 63.38 203 ARG A N 1
ATOM 1447 C CA . ARG A 1 203 ? 38.017 -4.251 -52.002 1.00 63.38 203 ARG A CA 1
ATOM 1448 C C . ARG A 1 203 ? 38.757 -4.666 -50.745 1.00 63.38 203 ARG A C 1
ATOM 1450 O O . ARG A 1 203 ? 38.396 -4.212 -49.672 1.00 63.38 203 ARG A O 1
ATOM 1457 N N . GLY A 1 204 ? 39.804 -5.464 -50.870 1.00 72.00 204 GLY A N 1
ATOM 1458 C CA . GLY A 1 204 ? 40.595 -5.935 -49.735 1.00 72.00 204 GLY A CA 1
ATOM 1459 C C . GLY A 1 204 ? 41.781 -6.759 -50.205 1.00 72.00 204 GLY A C 1
ATOM 1460 O O . GLY A 1 204 ? 41.970 -6.915 -51.416 1.00 72.00 204 GLY A O 1
ATOM 1461 N N . MET A 1 205 ? 42.577 -7.260 -49.265 1.00 75.69 205 MET A N 1
ATOM 1462 C CA . MET A 1 205 ? 43.594 -8.262 -49.579 1.00 75.69 205 MET A CA 1
ATOM 1463 C C . MET A 1 205 ? 42.908 -9.628 -49.746 1.00 75.69 205 MET A C 1
ATOM 1465 O O . MET A 1 205 ? 41.871 -9.903 -49.140 1.00 75.69 205 MET A O 1
ATOM 1469 N N . TRP A 1 206 ? 43.443 -10.464 -50.630 1.00 74.62 206 TRP A N 1
ATOM 1470 C CA . TRP A 1 206 ? 42.895 -11.785 -50.930 1.00 74.62 206 TRP A CA 1
ATOM 1471 C C . TRP A 1 206 ? 44.015 -12.809 -50.853 1.00 74.62 206 TRP A C 1
ATOM 1473 O O . TRP A 1 206 ? 45.086 -12.588 -51.414 1.00 74.62 206 TRP A O 1
ATOM 1483 N N . GLU A 1 207 ? 43.746 -13.929 -50.197 1.00 71.31 207 GLU A N 1
ATOM 1484 C CA . GLU A 1 207 ? 44.672 -15.045 -50.052 1.00 71.31 207 GLU A CA 1
ATOM 1485 C C . GLU A 1 207 ? 43.903 -16.345 -50.306 1.00 71.31 207 GLU A C 1
ATOM 1487 O O . GLU A 1 207 ? 42.821 -16.557 -49.759 1.00 71.31 207 GLU A O 1
ATOM 1492 N N . ASN A 1 208 ? 44.406 -17.190 -51.213 1.00 77.25 208 ASN A N 1
ATOM 1493 C CA . ASN A 1 208 ? 43.759 -18.450 -51.615 1.00 77.25 208 ASN A CA 1
ATOM 1494 C C . ASN A 1 208 ? 42.277 -18.307 -52.028 1.00 77.25 208 ASN A C 1
ATOM 1496 O O . ASN A 1 208 ? 41.446 -19.167 -51.743 1.00 77.25 208 ASN A O 1
ATOM 1500 N N . GLY A 1 209 ? 41.928 -17.196 -52.688 1.00 74.00 209 GLY A N 1
ATOM 1501 C CA . GLY A 1 209 ? 40.559 -16.914 -53.138 1.00 74.00 209 GLY A CA 1
ATOM 1502 C C . GLY A 1 209 ? 39.589 -16.464 -52.038 1.00 74.00 209 GLY A C 1
ATOM 1503 O O . GLY A 1 209 ? 38.429 -16.197 -52.345 1.00 74.00 209 GLY A O 1
ATOM 1504 N N . LYS A 1 210 ? 40.055 -16.328 -50.791 1.00 77.38 210 LYS A N 1
ATOM 1505 C CA . LYS A 1 210 ? 39.293 -15.800 -49.653 1.00 77.38 210 LYS A CA 1
ATOM 1506 C C . LYS A 1 210 ? 39.796 -14.416 -49.271 1.00 77.38 210 LYS A C 1
ATOM 1508 O O . LYS A 1 210 ? 40.966 -14.090 -49.479 1.00 77.38 210 LYS A O 1
ATOM 1513 N N . MET A 1 211 ? 38.929 -13.584 -48.708 1.00 77.38 211 MET A N 1
ATOM 1514 C CA . MET A 1 211 ? 39.340 -12.258 -48.259 1.00 77.38 211 MET A CA 1
ATOM 1515 C C . MET A 1 211 ? 40.131 -12.352 -46.946 1.00 77.38 211 MET A C 1
ATOM 1517 O O . MET A 1 211 ? 39.722 -13.042 -46.008 1.00 77.38 211 MET A O 1
ATOM 1521 N N . HIS A 1 212 ? 41.259 -11.648 -46.902 1.00 82.88 212 HIS A N 1
ATOM 1522 C CA . HIS A 1 212 ? 42.203 -11.606 -45.786 1.00 82.88 212 HIS A CA 1
ATOM 1523 C C . HIS A 1 212 ? 42.658 -10.151 -45.543 1.00 82.88 212 HIS A C 1
ATOM 1525 O O . HIS A 1 212 ? 42.540 -9.306 -46.431 1.00 82.88 212 HIS A O 1
ATOM 1531 N N . GLY A 1 213 ? 43.156 -9.815 -44.353 1.00 82.56 213 GLY A N 1
ATOM 1532 C CA . GLY A 1 213 ? 43.629 -8.462 -44.031 1.00 82.56 213 GLY A CA 1
ATOM 1533 C C . GLY A 1 213 ? 42.515 -7.404 -44.006 1.00 82.56 213 GLY A C 1
ATOM 1534 O O . GLY A 1 213 ? 41.364 -7.693 -43.690 1.00 82.56 213 GLY A O 1
ATOM 1535 N N . THR A 1 214 ? 42.840 -6.141 -44.295 1.00 84.25 214 THR A N 1
ATOM 1536 C CA . THR A 1 214 ? 41.854 -5.048 -44.257 1.00 84.25 214 THR A CA 1
ATOM 1537 C C . THR A 1 214 ? 41.085 -4.929 -45.571 1.00 84.25 214 THR A C 1
ATOM 1539 O O . THR A 1 214 ? 41.653 -4.975 -46.666 1.00 84.25 214 THR A O 1
ATOM 1542 N N . GLY A 1 215 ? 39.767 -4.749 -45.478 1.00 83.25 215 GLY A N 1
ATOM 1543 C CA . GLY A 1 215 ? 38.928 -4.642 -46.664 1.00 83.25 215 GLY A CA 1
ATOM 1544 C C . GLY A 1 215 ? 37.477 -4.257 -46.407 1.00 83.25 215 GLY A C 1
ATOM 1545 O O . GLY A 1 215 ? 36.961 -4.309 -45.290 1.00 83.25 215 GLY A O 1
ATOM 1546 N N . THR A 1 216 ? 36.805 -3.875 -47.487 1.00 83.56 216 THR A N 1
ATOM 1547 C CA . THR A 1 216 ? 35.373 -3.612 -47.570 1.00 83.56 216 THR A CA 1
ATOM 1548 C C . THR A 1 216 ? 34.705 -4.685 -48.422 1.00 83.56 216 THR A C 1
ATOM 1550 O O . THR A 1 216 ? 35.049 -4.856 -49.593 1.00 83.56 216 THR A O 1
ATOM 1553 N N . ARG A 1 217 ? 33.693 -5.352 -47.871 1.00 81.06 217 ARG A N 1
ATOM 1554 C CA . ARG A 1 217 ? 32.817 -6.289 -48.580 1.00 81.06 217 ARG A CA 1
ATOM 1555 C C . ARG A 1 217 ? 31.401 -5.747 -48.607 1.00 81.06 217 ARG A C 1
ATOM 1557 O O . ARG A 1 217 ? 30.876 -5.323 -47.580 1.00 81.06 217 ARG A O 1
ATOM 1564 N N . VAL A 1 218 ? 30.793 -5.782 -49.786 1.00 82.06 218 VAL A N 1
ATOM 1565 C CA . VAL A 1 218 ? 29.366 -5.509 -49.968 1.00 82.06 218 VAL A CA 1
ATOM 1566 C C . VAL A 1 218 ? 28.707 -6.825 -50.352 1.00 82.06 218 VAL A C 1
ATOM 1568 O O . VAL A 1 218 ? 29.075 -7.432 -51.358 1.00 82.06 218 VAL A O 1
ATOM 1571 N N . TYR A 1 219 ? 27.793 -7.302 -49.518 1.00 78.50 219 TYR A N 1
ATOM 1572 C CA . TYR A 1 219 ? 27.067 -8.548 -49.734 1.00 78.50 219 TYR A CA 1
ATOM 1573 C C . TYR A 1 219 ? 25.950 -8.357 -50.766 1.00 78.50 219 TYR A C 1
ATOM 1575 O O . TYR A 1 219 ? 25.504 -7.241 -51.027 1.00 78.50 219 TYR A O 1
ATOM 1583 N N . ALA A 1 220 ? 25.474 -9.458 -51.357 1.00 76.25 220 ALA A N 1
ATOM 1584 C CA . ALA A 1 220 ? 24.409 -9.427 -52.365 1.00 76.25 220 ALA A CA 1
ATOM 1585 C C . ALA A 1 220 ? 23.085 -8.854 -51.827 1.00 76.25 220 ALA A C 1
ATOM 1587 O O . ALA A 1 220 ? 22.326 -8.250 -52.579 1.00 76.25 220 ALA A O 1
ATOM 1588 N N . ASN A 1 221 ? 22.836 -9.005 -50.522 1.00 74.50 221 ASN A N 1
ATOM 1589 C CA . ASN A 1 221 ? 21.697 -8.393 -49.841 1.00 74.50 221 ASN A CA 1
ATOM 1590 C C . ASN A 1 221 ? 21.842 -6.868 -49.673 1.00 74.50 221 ASN A C 1
ATOM 1592 O O . ASN A 1 221 ? 20.862 -6.220 -49.335 1.00 74.50 221 ASN A O 1
ATOM 1596 N N . GLY A 1 222 ? 23.025 -6.303 -49.949 1.00 80.00 222 GLY A N 1
ATOM 1597 C CA . GLY A 1 222 ? 23.360 -4.885 -49.835 1.00 80.00 222 GLY A CA 1
ATOM 1598 C C . GLY A 1 222 ? 24.085 -4.500 -48.541 1.00 80.00 222 GLY A C 1
ATOM 1599 O O . GLY A 1 222 ? 24.459 -3.334 -48.401 1.00 80.00 222 GLY A O 1
ATOM 1600 N N . ASP A 1 223 ? 24.305 -5.439 -47.613 1.00 86.44 223 ASP A N 1
ATOM 1601 C CA . ASP A 1 223 ? 25.015 -5.163 -46.363 1.00 86.44 223 ASP A CA 1
ATOM 1602 C C . ASP A 1 223 ? 26.471 -4.810 -46.664 1.00 86.44 223 ASP A C 1
ATOM 1604 O O . ASP A 1 223 ? 27.125 -5.437 -47.503 1.00 86.44 223 ASP A O 1
ATOM 1608 N N . ARG A 1 224 ? 27.004 -3.811 -45.966 1.00 89.50 224 ARG A N 1
ATOM 1609 C CA . ARG A 1 224 ? 28.377 -3.342 -46.146 1.00 89.50 224 ARG A CA 1
ATOM 1610 C C . ARG A 1 224 ? 29.175 -3.568 -44.874 1.00 89.50 224 ARG A C 1
ATOM 1612 O O . ARG A 1 224 ? 28.861 -2.989 -43.842 1.00 89.50 224 ARG A O 1
ATOM 1619 N N . CYS A 1 225 ? 30.258 -4.326 -44.979 1.00 87.69 225 CYS A N 1
ATOM 1620 C CA . CYS A 1 225 ? 31.204 -4.574 -43.895 1.00 87.69 225 CYS A CA 1
ATOM 1621 C C . CYS A 1 225 ? 32.577 -4.012 -44.263 1.00 87.69 225 CYS A C 1
ATOM 1623 O O . CYS A 1 225 ? 33.068 -4.260 -45.361 1.00 87.69 225 CYS A O 1
ATOM 1625 N N . GLU A 1 226 ? 33.209 -3.288 -43.352 1.00 90.88 226 GLU A N 1
ATOM 1626 C CA . GLU A 1 226 ? 34.519 -2.663 -43.527 1.00 90.88 226 GLU A CA 1
ATOM 1627 C C . GLU A 1 226 ? 35.372 -2.913 -42.283 1.00 90.88 226 GLU A C 1
ATOM 1629 O O . GLU A 1 226 ? 34.975 -2.531 -41.186 1.00 90.88 226 GLU A O 1
ATOM 1634 N N . GLY A 1 227 ? 36.513 -3.585 -42.434 1.00 90.56 227 GLY A N 1
ATOM 1635 C CA . GLY A 1 227 ? 37.370 -3.952 -41.304 1.00 90.56 227 GLY A CA 1
ATOM 1636 C C . GLY A 1 227 ? 38.374 -5.051 -41.634 1.00 90.56 227 GLY A C 1
ATOM 1637 O O . GLY A 1 227 ? 38.776 -5.183 -42.792 1.00 90.56 227 GLY A O 1
ATOM 1638 N N . ILE A 1 228 ? 38.791 -5.802 -40.612 1.00 89.94 228 ILE A N 1
ATOM 1639 C CA . ILE A 1 228 ? 39.746 -6.911 -40.726 1.00 89.94 228 ILE A CA 1
ATOM 1640 C C . ILE A 1 228 ? 39.009 -8.215 -41.074 1.00 89.94 228 ILE A C 1
ATOM 1642 O O . ILE A 1 228 ? 37.910 -8.494 -40.587 1.00 89.94 228 ILE A O 1
ATOM 1646 N N . TRP A 1 229 ? 39.628 -9.011 -41.940 1.00 87.31 229 TRP A N 1
ATOM 1647 C CA . TRP A 1 229 ? 39.107 -10.273 -42.441 1.00 87.31 229 TRP A CA 1
ATOM 1648 C C . TRP A 1 229 ? 40.160 -11.368 -42.358 1.00 87.31 229 TRP A C 1
ATOM 1650 O O . TRP A 1 229 ? 41.341 -11.125 -42.595 1.00 87.31 229 TRP A O 1
ATOM 1660 N N . GLU A 1 230 ? 39.712 -12.583 -42.081 1.00 89.31 230 GLU A N 1
ATOM 1661 C CA . GLU A 1 230 ? 40.534 -13.786 -42.093 1.00 89.31 230 GLU A CA 1
ATOM 1662 C C . GLU A 1 230 ? 39.705 -14.929 -42.673 1.00 89.31 230 GLU A C 1
ATOM 1664 O O . GLU A 1 230 ? 38.647 -15.264 -42.140 1.00 89.31 230 GLU A O 1
ATOM 1669 N N . ASN A 1 231 ? 40.152 -15.517 -43.786 1.00 86.00 231 ASN A N 1
ATOM 1670 C CA . ASN A 1 231 ? 39.450 -16.619 -44.450 1.00 86.00 231 ASN A CA 1
ATOM 1671 C C . ASN A 1 231 ? 37.955 -16.327 -44.714 1.00 86.00 231 ASN A C 1
ATOM 1673 O O . ASN A 1 231 ? 37.108 -17.179 -44.454 1.00 86.00 231 ASN A O 1
ATOM 1677 N N . ASP A 1 232 ? 37.636 -15.129 -45.225 1.00 84.88 232 ASP A N 1
ATOM 1678 C CA . ASP A 1 232 ? 36.274 -14.587 -45.425 1.00 84.88 232 ASP A CA 1
ATOM 1679 C C . ASP A 1 232 ? 35.462 -14.263 -44.158 1.00 84.88 232 ASP A C 1
ATOM 1681 O O . ASP A 1 232 ? 34.396 -13.644 -44.267 1.00 84.88 232 ASP A O 1
ATOM 1685 N N . ASN A 1 233 ? 35.961 -14.593 -42.967 1.00 88.00 233 ASN A N 1
ATOM 1686 C CA . ASN A 1 233 ? 35.324 -14.243 -41.704 1.00 88.00 233 ASN A CA 1
ATOM 1687 C C . ASN A 1 233 ? 35.753 -12.852 -41.239 1.00 88.00 233 ASN A C 1
ATOM 1689 O O . ASN A 1 233 ? 36.909 -12.455 -41.362 1.00 88.00 233 ASN A O 1
ATOM 1693 N N . ARG A 1 234 ? 34.803 -12.108 -40.667 1.00 90.62 234 ARG A N 1
ATOM 1694 C CA . ARG A 1 234 ? 35.089 -10.845 -39.974 1.00 90.62 234 ARG A CA 1
ATOM 1695 C C . ARG A 1 234 ? 35.884 -11.148 -38.705 1.00 90.62 234 ARG A C 1
ATOM 1697 O O . ARG A 1 234 ? 35.425 -11.962 -37.902 1.00 90.62 234 ARG A O 1
ATOM 1704 N N . GLN A 1 235 ? 37.009 -10.462 -38.535 1.00 90.69 235 GLN A N 1
ATOM 1705 C CA . GLN A 1 235 ? 37.869 -10.522 -37.352 1.00 90.69 235 GLN A CA 1
ATOM 1706 C C . GLN A 1 235 ? 38.179 -9.104 -36.867 1.00 90.69 235 GLN A C 1
ATOM 1708 O O . GLN A 1 235 ? 38.077 -8.147 -37.632 1.00 90.69 235 GLN A O 1
ATOM 1713 N N . GLY A 1 236 ? 38.598 -8.956 -35.611 1.00 90.69 236 GLY A N 1
ATOM 1714 C CA . GLY A 1 236 ? 39.037 -7.672 -35.064 1.00 90.69 236 GLY A CA 1
ATOM 1715 C C . GLY A 1 236 ? 37.978 -6.576 -35.215 1.00 90.69 236 GLY A C 1
ATOM 1716 O O . GLY A 1 236 ? 36.783 -6.848 -35.197 1.00 90.69 236 GLY A O 1
ATOM 1717 N N . ILE A 1 237 ? 38.392 -5.318 -35.350 1.00 91.81 237 ILE A N 1
ATOM 1718 C CA . ILE A 1 237 ? 37.446 -4.198 -35.439 1.00 91.81 237 ILE A CA 1
ATOM 1719 C C . ILE A 1 237 ? 36.849 -4.127 -36.853 1.00 91.81 237 ILE A C 1
ATOM 1721 O O . ILE A 1 237 ? 37.570 -3.924 -37.834 1.00 91.81 237 ILE A O 1
ATOM 1725 N N . VAL A 1 238 ? 35.523 -4.258 -36.957 1.00 91.94 238 VAL A N 1
ATOM 1726 C CA . VAL A 1 238 ? 34.776 -4.142 -38.221 1.00 91.94 238 VAL A CA 1
ATOM 1727 C C . VAL A 1 238 ? 33.531 -3.283 -38.025 1.00 91.94 238 VAL A C 1
ATOM 1729 O O . VAL A 1 238 ? 32.725 -3.501 -37.118 1.00 91.94 238 VAL A O 1
ATOM 1732 N N . THR A 1 239 ? 33.333 -2.346 -38.948 1.00 93.94 239 THR A N 1
ATOM 1733 C CA . THR A 1 239 ? 32.094 -1.585 -39.105 1.00 93.94 239 THR A CA 1
ATOM 1734 C C . THR A 1 239 ? 31.183 -2.298 -40.097 1.00 93.94 239 THR A C 1
ATOM 1736 O O . THR A 1 239 ? 31.532 -2.476 -41.261 1.00 93.94 239 THR A O 1
ATOM 1739 N N . THR A 1 240 ? 29.999 -2.702 -39.652 1.00 91.50 240 THR A N 1
ATOM 1740 C CA . THR A 1 240 ? 28.943 -3.279 -40.488 1.00 91.50 240 THR A CA 1
ATOM 1741 C C . THR A 1 240 ? 27.753 -2.331 -40.541 1.00 91.50 240 THR A C 1
ATOM 1743 O O . THR A 1 240 ? 27.221 -1.949 -39.503 1.00 91.50 240 THR A O 1
ATOM 1746 N N . VAL A 1 241 ? 27.321 -1.975 -41.747 1.00 92.31 241 VAL A N 1
ATOM 1747 C CA . VAL A 1 241 ? 26.073 -1.261 -42.024 1.00 92.31 241 VAL A CA 1
ATOM 1748 C C . VAL A 1 241 ? 25.146 -2.231 -42.739 1.00 92.31 241 VAL A C 1
ATOM 1750 O O . VAL A 1 241 ? 25.437 -2.669 -43.855 1.00 92.31 241 VAL A O 1
ATOM 1753 N N . TYR A 1 242 ? 24.052 -2.575 -42.079 1.00 89.56 242 TYR A N 1
ATOM 1754 C CA . TYR A 1 242 ? 23.042 -3.479 -42.598 1.00 89.56 242 TYR A CA 1
ATOM 1755 C C . TYR A 1 242 ? 22.042 -2.710 -43.461 1.00 89.56 242 TYR A C 1
ATOM 1757 O O . TYR A 1 242 ? 21.774 -1.523 -43.260 1.00 89.56 242 TYR A O 1
ATOM 1765 N N . THR A 1 243 ? 21.464 -3.395 -44.435 1.00 88.75 243 THR A N 1
ATOM 1766 C CA . THR A 1 243 ? 20.458 -2.829 -45.345 1.00 88.75 243 THR A CA 1
ATOM 1767 C C . THR A 1 243 ? 19.175 -2.377 -44.666 1.00 88.75 243 THR A C 1
ATOM 1769 O O . THR A 1 243 ? 18.529 -1.451 -45.156 1.00 88.75 243 THR A O 1
ATOM 1772 N N . ASN A 1 244 ? 18.830 -2.972 -43.524 1.00 86.38 244 ASN A N 1
ATOM 1773 C CA . ASN A 1 244 ? 17.714 -2.533 -42.688 1.00 86.38 244 ASN A CA 1
ATOM 1774 C C . ASN A 1 244 ? 17.981 -1.189 -41.975 1.00 86.38 244 ASN A C 1
ATOM 1776 O O . ASN A 1 244 ? 17.068 -0.633 -41.374 1.00 86.38 244 ASN A O 1
ATOM 1780 N N . GLY A 1 245 ? 19.200 -0.645 -42.070 1.00 87.31 245 GLY A N 1
ATOM 1781 C CA . GLY A 1 245 ? 19.615 0.603 -41.432 1.00 87.31 245 GLY A CA 1
ATOM 1782 C C . GLY A 1 245 ? 20.333 0.414 -40.095 1.00 87.31 245 GLY A C 1
ATOM 1783 O O . GLY A 1 245 ? 20.829 1.399 -39.549 1.00 87.31 245 GLY A O 1
ATOM 1784 N N . ASP A 1 246 ? 20.431 -0.817 -39.587 1.00 93.19 246 ASP A N 1
ATOM 1785 C CA . ASP A 1 246 ? 21.216 -1.112 -38.393 1.00 93.19 246 ASP A CA 1
ATOM 1786 C C . ASP A 1 246 ? 22.711 -0.927 -38.683 1.00 93.19 246 ASP A C 1
ATOM 1788 O O . ASP A 1 246 ? 23.209 -1.134 -39.795 1.00 93.19 246 ASP A O 1
ATOM 1792 N N . ARG A 1 247 ? 23.468 -0.577 -37.651 1.00 95.38 247 ARG A N 1
ATOM 1793 C CA . ARG A 1 247 ? 24.917 -0.433 -37.701 1.00 95.38 247 ARG A CA 1
ATOM 1794 C C . ARG A 1 247 ? 25.532 -1.112 -36.494 1.00 95.38 247 ARG A C 1
ATOM 1796 O O . ARG A 1 247 ? 25.068 -0.9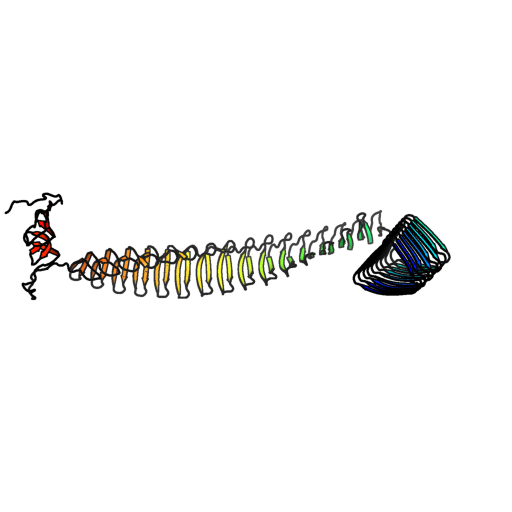18 -35.378 1.00 95.38 247 ARG A O 1
ATOM 1803 N N . TYR A 1 248 ? 26.605 -1.856 -36.716 1.00 95.56 248 TYR A N 1
ATOM 1804 C CA . TYR A 1 248 ? 27.490 -2.327 -35.658 1.00 95.56 248 TYR A CA 1
ATOM 1805 C C . TYR A 1 248 ? 28.912 -1.870 -35.937 1.00 95.56 248 TYR A C 1
ATOM 1807 O O . TYR A 1 248 ? 29.386 -1.977 -37.065 1.00 95.56 248 TYR A O 1
ATOM 1815 N N . GLU A 1 249 ? 29.595 -1.397 -34.913 1.00 96.19 249 GLU A N 1
ATOM 1816 C CA . GLU A 1 249 ? 31.004 -1.042 -34.953 1.00 96.19 249 GLU A CA 1
ATOM 1817 C C . GLU A 1 249 ? 31.664 -1.625 -33.716 1.00 96.19 249 GLU A C 1
ATOM 1819 O O . GLU A 1 249 ? 31.289 -1.294 -32.597 1.00 96.19 249 GLU A O 1
ATOM 1824 N N . GLY A 1 250 ? 32.605 -2.538 -33.905 1.00 95.38 250 GLY A N 1
ATOM 1825 C CA . GLY A 1 250 ? 33.240 -3.199 -32.778 1.00 95.38 250 GLY A CA 1
ATOM 1826 C C . GLY A 1 250 ? 34.033 -4.413 -33.195 1.00 95.38 250 GLY A C 1
ATOM 1827 O O . GLY A 1 250 ? 34.225 -4.672 -34.387 1.00 95.38 250 GLY A O 1
ATOM 1828 N N . MET A 1 251 ? 34.489 -5.151 -32.195 1.00 95.06 251 MET A N 1
ATOM 1829 C CA . MET A 1 251 ? 35.236 -6.378 -32.390 1.00 95.06 251 MET A CA 1
ATOM 1830 C C . MET A 1 251 ? 34.342 -7.488 -32.987 1.00 95.06 251 MET A C 1
ATOM 1832 O O . MET A 1 251 ? 33.130 -7.584 -32.751 1.00 95.06 251 MET A O 1
ATOM 1836 N N . TRP A 1 252 ? 34.956 -8.318 -33.819 1.00 94.88 252 TRP A N 1
ATOM 1837 C CA . TRP A 1 252 ? 34.405 -9.522 -34.420 1.00 94.88 252 TRP A CA 1
ATOM 1838 C C . TRP A 1 252 ? 35.382 -10.664 -34.196 1.00 94.88 252 TRP A C 1
ATOM 1840 O O . TRP A 1 252 ? 36.597 -10.469 -34.238 1.00 94.88 252 TRP A O 1
ATOM 1850 N N . LYS A 1 253 ? 34.837 -11.855 -33.977 1.00 93.06 253 LYS A N 1
ATOM 1851 C CA . LYS A 1 253 ? 35.594 -13.099 -33.924 1.00 93.06 253 LYS A CA 1
ATOM 1852 C C . LYS A 1 253 ? 34.819 -14.177 -34.664 1.00 93.06 253 LYS A C 1
ATOM 1854 O O . LYS A 1 253 ? 33.621 -14.341 -34.418 1.00 93.06 253 LYS A O 1
ATOM 1859 N N . ASP A 1 254 ? 35.469 -14.851 -35.607 1.00 90.75 254 ASP A N 1
ATOM 1860 C CA . ASP A 1 254 ? 34.888 -15.945 -36.402 1.00 90.75 254 ASP A CA 1
ATOM 1861 C C . ASP A 1 254 ? 33.536 -15.573 -37.038 1.00 90.75 254 ASP A C 1
ATOM 1863 O O . ASP A 1 254 ? 32.560 -16.325 -37.026 1.00 90.75 254 ASP A O 1
ATOM 1867 N N . GLY A 1 255 ? 33.448 -14.343 -37.557 1.00 88.50 255 GLY A N 1
ATOM 1868 C CA . GLY A 1 255 ? 32.250 -13.855 -38.234 1.00 88.50 255 GLY A CA 1
ATOM 1869 C C . GLY A 1 255 ? 31.078 -13.477 -37.319 1.00 88.50 255 GLY A C 1
ATOM 1870 O O . GLY A 1 255 ? 30.042 -13.068 -37.856 1.00 88.50 255 GLY A O 1
ATOM 1871 N N . LYS A 1 256 ? 31.236 -13.530 -35.986 1.00 93.69 256 LYS A N 1
ATOM 1872 C CA . LYS A 1 256 ? 30.261 -13.080 -34.971 1.00 93.69 256 LYS A CA 1
ATOM 1873 C C . LYS A 1 256 ? 30.757 -11.839 -34.220 1.00 93.69 256 LYS A C 1
ATOM 1875 O O . LYS A 1 256 ? 31.960 -11.634 -34.088 1.00 93.69 256 LYS A O 1
ATOM 1880 N N . LYS A 1 257 ? 29.832 -11.017 -33.708 1.00 95.06 257 LYS A N 1
ATOM 1881 C CA . LYS A 1 257 ? 30.177 -9.894 -32.815 1.00 95.06 257 LYS A CA 1
ATOM 1882 C C . LYS A 1 257 ? 30.839 -10.453 -31.553 1.00 95.06 257 LYS A C 1
ATOM 1884 O O . LYS A 1 257 ? 30.320 -11.411 -30.972 1.00 95.06 257 LYS A O 1
ATOM 1889 N N . HIS A 1 258 ? 31.962 -9.874 -31.157 1.00 95.31 258 HIS A N 1
ATOM 1890 C CA . HIS A 1 258 ? 32.742 -10.302 -30.000 1.00 95.31 258 HIS A CA 1
ATOM 1891 C C . HIS A 1 258 ? 33.445 -9.091 -29.377 1.00 95.31 258 HIS A C 1
ATOM 1893 O O . HIS A 1 258 ? 33.558 -8.082 -30.055 1.00 95.31 258 HIS A O 1
ATOM 1899 N N . GLY A 1 259 ? 33.934 -9.166 -28.138 1.00 95.31 259 GLY A N 1
ATOM 1900 C CA . GLY A 1 259 ? 34.682 -8.072 -27.505 1.00 95.31 259 GLY A CA 1
ATOM 1901 C C . GLY A 1 259 ? 33.873 -6.776 -27.381 1.00 95.31 259 GLY A C 1
ATOM 1902 O O . GLY A 1 259 ? 32.652 -6.809 -27.275 1.00 95.31 259 GLY A O 1
ATOM 1903 N N . THR A 1 260 ? 34.530 -5.619 -27.372 1.00 96.50 260 THR A N 1
ATOM 1904 C CA . THR A 1 260 ? 33.837 -4.329 -27.240 1.00 96.50 260 THR A CA 1
ATOM 1905 C C . THR A 1 260 ? 33.194 -3.890 -28.556 1.00 96.50 260 THR A C 1
ATOM 1907 O O . THR A 1 260 ? 33.777 -4.031 -29.636 1.00 96.50 260 THR A O 1
ATOM 1910 N N . GLY A 1 261 ? 31.986 -3.328 -28.482 1.00 96.25 261 GLY A N 1
ATOM 1911 C CA . GLY A 1 261 ? 31.312 -2.803 -29.664 1.00 96.25 261 GLY A CA 1
ATOM 1912 C C . GLY A 1 261 ? 30.033 -2.025 -29.387 1.00 96.25 261 GLY A C 1
ATOM 1913 O O . GLY A 1 261 ? 29.397 -2.166 -28.341 1.00 96.25 261 GLY A O 1
ATOM 1914 N N . THR A 1 262 ? 29.631 -1.244 -30.383 1.00 96.94 262 THR A N 1
ATOM 1915 C CA . THR A 1 262 ? 28.450 -0.384 -30.384 1.00 96.94 262 THR A CA 1
ATOM 1916 C C . THR A 1 262 ? 27.495 -0.803 -31.502 1.00 96.94 262 THR A C 1
ATOM 1918 O O . THR A 1 262 ? 27.881 -0.854 -32.671 1.00 96.94 262 THR A O 1
ATOM 1921 N N . CYS A 1 263 ? 26.230 -1.075 -31.176 1.00 95.31 263 CYS A N 1
ATOM 1922 C CA . CYS A 1 263 ? 25.141 -1.154 -32.150 1.00 95.31 263 CYS A CA 1
ATOM 1923 C C . CYS A 1 263 ? 24.290 0.116 -32.118 1.00 95.31 263 CYS A C 1
ATOM 1925 O O . CYS A 1 263 ? 23.893 0.582 -31.052 1.00 95.31 263 CYS A O 1
ATOM 1927 N N . ALA A 1 264 ? 23.924 0.608 -33.294 1.00 95.94 264 ALA A N 1
ATOM 1928 C CA . ALA A 1 264 ? 22.818 1.532 -33.487 1.00 95.94 264 ALA A CA 1
ATOM 1929 C C . ALA A 1 264 ? 21.778 0.837 -34.365 1.00 95.94 264 ALA A C 1
ATOM 1931 O O . ALA A 1 264 ? 22.080 0.456 -35.494 1.00 95.94 264 ALA A O 1
ATOM 1932 N N . TYR A 1 265 ? 20.576 0.647 -33.845 1.00 94.12 265 TYR A N 1
ATOM 1933 C CA . TYR A 1 265 ? 19.492 -0.012 -34.555 1.00 94.12 265 TYR A CA 1
ATOM 1934 C C . TYR A 1 265 ? 18.625 1.022 -35.276 1.00 94.12 265 TYR A C 1
ATOM 1936 O O . TYR A 1 265 ? 18.458 2.162 -34.838 1.00 94.12 265 TYR A O 1
ATOM 1944 N N . SER A 1 266 ? 18.046 0.609 -36.394 1.00 92.69 266 SER A N 1
ATOM 1945 C CA . SER A 1 266 ? 17.130 1.394 -37.224 1.00 92.69 266 SER A CA 1
ATOM 1946 C C . SER A 1 266 ? 15.869 1.847 -36.480 1.00 92.69 266 SER A C 1
ATOM 1948 O O . SER A 1 266 ? 15.307 2.889 -36.813 1.00 92.69 266 SER A O 1
ATOM 1950 N N . ASN A 1 267 ? 15.459 1.112 -35.440 1.00 91.75 267 ASN A N 1
ATOM 1951 C CA . ASN A 1 267 ? 14.357 1.485 -34.549 1.00 91.75 267 ASN A CA 1
ATOM 1952 C C . ASN A 1 267 ? 14.706 2.641 -33.586 1.00 91.75 267 ASN A C 1
ATOM 1954 O O . ASN A 1 267 ? 13.804 3.170 -32.944 1.00 91.75 267 ASN A O 1
ATOM 1958 N N . GLY A 1 268 ? 15.979 3.044 -33.496 1.00 92.69 268 GLY A N 1
ATOM 1959 C CA . GLY A 1 268 ? 16.471 4.089 -32.596 1.00 92.69 268 GLY A CA 1
ATOM 1960 C C . GLY A 1 268 ? 17.198 3.573 -31.351 1.00 92.69 268 GLY A C 1
ATOM 1961 O O . GLY A 1 268 ? 17.883 4.370 -30.706 1.00 92.69 268 GLY A O 1
ATOM 1962 N N . ASP A 1 269 ? 17.112 2.272 -31.043 1.00 95.81 269 ASP A N 1
ATOM 1963 C CA . ASP A 1 269 ? 17.856 1.658 -29.943 1.00 95.81 269 ASP A CA 1
ATOM 1964 C C . ASP A 1 269 ? 19.364 1.782 -30.187 1.00 95.81 269 ASP A C 1
ATOM 1966 O O . ASP A 1 269 ? 19.864 1.713 -31.316 1.00 95.81 269 ASP A O 1
ATOM 1970 N N . ARG A 1 270 ? 20.121 1.912 -29.104 1.00 97.06 270 ARG A N 1
ATOM 1971 C CA . ARG A 1 270 ? 21.581 1.928 -29.119 1.00 97.06 270 ARG A CA 1
ATOM 1972 C C . ARG A 1 270 ? 22.089 1.047 -28.004 1.00 97.06 270 ARG A C 1
ATOM 1974 O O . ARG A 1 270 ? 21.589 1.130 -26.887 1.00 97.06 270 ARG A O 1
ATOM 1981 N N . CYS A 1 271 ? 23.093 0.234 -28.279 1.00 96.56 271 CYS A N 1
ATOM 1982 C CA . CYS A 1 271 ? 23.795 -0.466 -27.219 1.00 96.56 271 CYS A CA 1
ATOM 1983 C C . CYS A 1 271 ? 25.299 -0.416 -27.413 1.00 96.56 271 CYS A C 1
ATOM 1985 O O . CYS A 1 271 ? 25.797 -0.412 -28.535 1.00 96.56 271 CYS A O 1
ATOM 1987 N N . GLU A 1 272 ? 26.008 -0.371 -26.303 1.00 97.81 272 GLU A N 1
ATOM 1988 C CA . GLU A 1 272 ? 27.455 -0.319 -26.216 1.00 97.81 272 GLU A CA 1
ATOM 1989 C C . GLU A 1 272 ? 27.879 -1.244 -25.086 1.00 97.81 272 GLU A C 1
ATOM 1991 O O . GLU A 1 272 ? 27.283 -1.220 -24.014 1.00 97.81 272 GLU A O 1
ATOM 1996 N N . GLY A 1 273 ? 28.879 -2.082 -25.312 1.00 97.00 273 GLY A N 1
ATOM 1997 C CA . GLY A 1 273 ? 29.356 -2.982 -24.272 1.00 97.00 273 GLY A CA 1
ATOM 1998 C C . GLY A 1 273 ? 30.151 -4.141 -24.828 1.00 97.00 273 GLY A C 1
ATOM 1999 O O . GLY A 1 273 ? 30.639 -4.093 -25.963 1.00 97.00 273 GLY A O 1
ATOM 2000 N N . ILE A 1 274 ? 30.275 -5.176 -24.007 1.00 97.31 274 ILE A N 1
ATOM 2001 C CA . ILE A 1 274 ? 30.944 -6.417 -24.375 1.00 97.31 274 ILE A CA 1
ATOM 2002 C C . ILE A 1 274 ? 29.958 -7.331 -25.127 1.00 97.31 274 ILE A C 1
ATOM 2004 O O . ILE A 1 274 ? 28.759 -7.402 -24.849 1.00 97.31 274 ILE A O 1
ATOM 2008 N N . TRP A 1 275 ? 30.475 -8.010 -26.143 1.00 97.12 275 TRP A N 1
ATOM 2009 C CA . TRP A 1 275 ? 29.758 -8.938 -27.000 1.00 97.12 275 TRP A CA 1
ATOM 2010 C C . TRP A 1 275 ? 30.431 -10.300 -26.948 1.00 97.12 275 TRP A C 1
ATOM 2012 O O . TRP A 1 275 ? 31.655 -10.420 -27.003 1.00 97.12 275 TRP A O 1
ATOM 2022 N N . GLU A 1 276 ? 29.626 -11.349 -26.930 1.00 96.88 276 GLU A N 1
ATOM 2023 C CA . GLU A 1 276 ? 30.091 -12.720 -27.026 1.00 96.88 276 GLU A CA 1
ATOM 2024 C C . GLU A 1 276 ? 29.143 -13.528 -27.908 1.00 96.88 276 GLU A C 1
ATOM 2026 O O . GLU A 1 276 ? 27.921 -13.473 -27.766 1.00 96.88 276 GLU A O 1
ATOM 2031 N N . ASN A 1 277 ? 29.705 -14.253 -28.882 1.00 93.69 277 ASN A N 1
ATOM 2032 C CA . ASN A 1 277 ? 28.948 -15.090 -29.813 1.00 93.69 277 ASN A CA 1
ATOM 2033 C C . ASN A 1 277 ? 27.756 -14.378 -30.488 1.00 93.69 277 ASN A C 1
ATOM 2035 O O . ASN A 1 277 ? 26.734 -14.998 -30.785 1.00 93.69 277 ASN A O 1
ATOM 2039 N N . GLY A 1 278 ? 27.892 -13.080 -30.776 1.00 93.56 278 GLY A N 1
ATOM 2040 C CA . GLY A 1 278 ? 26.851 -12.277 -31.421 1.00 93.56 278 GLY A CA 1
ATOM 2041 C C . GLY A 1 278 ? 25.833 -11.628 -30.476 1.00 93.56 278 GLY A C 1
ATOM 2042 O O . GLY A 1 278 ? 25.002 -10.857 -30.961 1.00 93.56 278 GLY A O 1
ATOM 2043 N N . LYS A 1 279 ? 25.887 -11.893 -29.167 1.00 95.94 279 LYS A N 1
ATOM 2044 C CA . LYS A 1 279 ? 24.967 -11.355 -28.149 1.00 95.94 279 LYS A CA 1
ATOM 2045 C C . LYS A 1 279 ? 25.712 -10.447 -27.171 1.00 95.94 279 LYS A C 1
ATOM 2047 O O . LYS A 1 279 ? 26.918 -10.592 -27.012 1.00 95.94 279 LYS A O 1
ATOM 2052 N N . MET A 1 280 ? 25.010 -9.517 -26.524 1.00 95.75 280 MET A N 1
ATOM 2053 C CA . MET A 1 280 ? 25.611 -8.745 -25.431 1.00 95.75 280 MET A CA 1
ATOM 2054 C C . MET A 1 280 ? 25.927 -9.656 -24.243 1.00 95.75 280 MET A C 1
ATOM 2056 O O . MET A 1 280 ? 25.140 -10.547 -23.913 1.00 95.75 280 MET A O 1
ATOM 2060 N N . HIS A 1 281 ? 27.076 -9.419 -23.626 1.00 97.38 281 HIS A N 1
ATOM 2061 C CA . HIS A 1 281 ? 27.592 -10.161 -22.484 1.00 97.38 281 HIS A CA 1
ATOM 2062 C C . HIS A 1 281 ? 28.439 -9.221 -21.616 1.00 97.38 281 HIS A C 1
ATOM 2064 O O . HIS A 1 281 ? 28.917 -8.215 -22.124 1.00 97.38 281 HIS A O 1
ATOM 2070 N N . GLY A 1 282 ? 28.663 -9.521 -20.338 1.00 97.06 282 GLY A N 1
ATOM 2071 C CA . GLY A 1 282 ? 29.478 -8.678 -19.459 1.00 97.06 282 GLY A CA 1
ATOM 2072 C C . GLY A 1 282 ? 28.877 -7.283 -19.267 1.00 97.06 282 GLY A C 1
ATOM 2073 O O . GLY A 1 282 ? 27.665 -7.122 -19.244 1.00 97.06 282 GLY A O 1
ATOM 2074 N N . THR A 1 283 ? 29.701 -6.253 -19.101 1.00 97.56 283 THR A N 1
ATOM 2075 C CA . THR A 1 283 ? 29.199 -4.891 -18.871 1.00 97.56 283 THR A CA 1
ATOM 2076 C C . THR A 1 283 ? 28.740 -4.218 -20.165 1.00 97.56 283 THR A C 1
ATOM 2078 O O . THR A 1 283 ? 29.361 -4.346 -21.226 1.00 97.56 283 THR A O 1
ATOM 2081 N N . GLY A 1 284 ? 27.643 -3.465 -20.082 1.00 97.56 284 GLY A N 1
ATOM 2082 C CA . GLY A 1 284 ? 27.134 -2.710 -21.217 1.00 97.56 284 GLY A CA 1
ATOM 2083 C C . GLY A 1 284 ? 26.000 -1.751 -20.877 1.00 97.56 284 GLY A C 1
ATOM 2084 O O . GLY A 1 284 ? 25.266 -1.915 -19.903 1.00 97.56 284 GLY A O 1
ATOM 2085 N N . THR A 1 285 ? 25.835 -0.758 -21.741 1.00 98.25 285 THR A N 1
ATOM 2086 C CA . THR A 1 285 ? 24.755 0.222 -21.718 1.00 98.25 285 THR A CA 1
ATOM 2087 C C . THR A 1 285 ? 23.831 -0.000 -22.908 1.00 98.25 285 THR A C 1
ATOM 2089 O O . THR A 1 285 ? 24.285 -0.140 -24.044 1.00 98.25 285 THR A O 1
ATOM 2092 N N . ARG A 1 286 ? 22.520 0.022 -22.674 1.00 97.81 286 ARG A N 1
ATOM 2093 C CA . ARG A 1 286 ? 21.495 0.064 -23.719 1.00 97.81 286 ARG A CA 1
ATOM 2094 C C . ARG A 1 286 ? 20.580 1.260 -23.505 1.00 97.81 286 ARG A C 1
ATOM 2096 O O . ARG A 1 286 ? 19.997 1.410 -22.438 1.00 97.81 286 ARG A O 1
ATOM 2103 N N . VAL A 1 287 ? 20.443 2.085 -24.534 1.00 97.75 287 VAL A N 1
ATOM 2104 C CA . VAL A 1 287 ? 19.473 3.179 -24.623 1.00 97.75 287 VAL A CA 1
ATOM 2105 C C . VAL A 1 287 ? 18.396 2.750 -25.605 1.00 97.75 287 VAL A C 1
ATOM 2107 O O . VAL A 1 287 ? 18.689 2.438 -26.759 1.00 97.75 287 VAL A O 1
ATOM 2110 N N . TYR A 1 288 ? 17.159 2.701 -25.145 1.00 96.88 288 TYR A N 1
ATOM 2111 C CA . TYR A 1 288 ? 16.015 2.284 -25.938 1.00 96.88 288 TYR A CA 1
ATOM 2112 C C . TYR A 1 288 ? 15.391 3.487 -26.648 1.00 96.88 288 TYR A C 1
ATOM 2114 O O . TYR A 1 288 ? 15.446 4.619 -26.164 1.00 96.88 288 TYR A O 1
ATOM 2122 N N . ALA A 1 289 ? 14.754 3.249 -27.791 1.00 95.81 289 ALA A N 1
ATOM 2123 C CA . ALA A 1 289 ? 14.091 4.292 -28.571 1.00 95.81 289 ALA A CA 1
ATOM 2124 C C . ALA A 1 289 ? 12.960 5.005 -27.804 1.00 95.81 289 ALA A C 1
ATOM 2126 O O . ALA A 1 289 ? 12.647 6.156 -28.106 1.00 95.81 289 ALA A O 1
ATOM 2127 N N . ASN A 1 290 ? 12.365 4.342 -26.804 1.00 95.12 290 ASN A N 1
ATOM 2128 C CA . ASN A 1 290 ? 11.349 4.921 -25.921 1.00 95.12 290 ASN A CA 1
ATOM 2129 C C . ASN A 1 290 ? 11.928 5.889 -24.866 1.00 95.12 290 ASN A C 1
ATOM 2131 O O . ASN A 1 290 ? 11.150 6.558 -24.194 1.00 95.12 290 ASN A O 1
ATOM 2135 N N . GLY A 1 291 ? 13.256 5.978 -24.729 1.00 95.19 291 GLY A N 1
ATOM 2136 C CA . GLY A 1 291 ? 13.943 6.806 -23.736 1.00 95.19 291 GLY A CA 1
ATOM 2137 C C . GLY A 1 291 ? 14.431 6.050 -22.497 1.00 95.19 291 GLY A C 1
ATOM 2138 O O . GLY A 1 291 ? 15.189 6.630 -21.722 1.00 95.19 291 GLY A O 1
ATOM 2139 N N . ASP A 1 292 ? 14.065 4.775 -22.320 1.00 97.81 292 ASP A N 1
ATOM 2140 C CA . ASP A 1 292 ? 14.621 3.952 -21.245 1.00 97.81 292 ASP A CA 1
ATOM 2141 C C . ASP A 1 292 ? 16.136 3.784 -21.439 1.00 97.81 292 ASP A C 1
ATOM 2143 O O . ASP A 1 292 ? 16.652 3.717 -22.560 1.00 97.81 292 ASP A O 1
ATOM 2147 N N . ARG A 1 293 ? 16.861 3.632 -20.336 1.00 98.25 293 ARG A N 1
ATOM 2148 C CA . ARG A 1 293 ? 18.287 3.322 -20.324 1.00 98.25 293 ARG A CA 1
ATOM 2149 C C . ARG A 1 293 ? 18.569 2.237 -19.301 1.00 98.25 293 ARG A C 1
ATOM 2151 O O . ARG A 1 293 ? 18.129 2.335 -18.164 1.00 98.25 293 ARG A O 1
ATOM 2158 N N . TYR A 1 294 ? 19.348 1.242 -19.691 1.00 98.44 294 TYR A N 1
ATOM 2159 C CA . TYR A 1 294 ? 19.941 0.267 -18.786 1.00 98.44 294 TYR A CA 1
ATOM 2160 C C . TYR A 1 294 ? 21.461 0.349 -18.863 1.00 98.44 294 TYR A C 1
ATOM 2162 O O . TYR A 1 294 ? 22.014 0.442 -19.957 1.00 98.44 294 TYR A O 1
ATOM 2170 N N . GLU A 1 295 ? 22.123 0.281 -17.721 1.00 98.56 295 GLU A N 1
ATOM 2171 C CA . GLU A 1 295 ? 23.571 0.200 -17.585 1.00 98.56 295 GLU A CA 1
ATOM 2172 C C . GLU A 1 295 ? 23.896 -0.851 -16.529 1.00 98.56 295 GLU A C 1
ATOM 2174 O O . GLU A 1 295 ? 23.493 -0.718 -15.377 1.00 98.56 295 GLU A O 1
ATOM 2179 N N . GLY A 1 296 ? 24.581 -1.921 -16.918 1.00 98.19 296 GLY A N 1
ATOM 2180 C CA . GLY A 1 296 ? 24.829 -3.033 -16.010 1.00 98.19 296 GLY A CA 1
ATOM 2181 C C . GLY A 1 296 ? 25.405 -4.254 -16.699 1.00 98.19 296 GLY A C 1
ATOM 2182 O O . GLY A 1 296 ? 25.960 -4.165 -17.801 1.00 98.19 296 GLY A O 1
ATOM 2183 N N . MET A 1 297 ? 25.292 -5.390 -16.022 1.00 98.38 297 MET A N 1
ATOM 2184 C CA . MET A 1 297 ? 25.729 -6.677 -16.539 1.00 98.38 297 MET A CA 1
ATOM 2185 C C . MET A 1 297 ? 24.701 -7.278 -17.517 1.00 98.38 297 MET A C 1
ATOM 2187 O O . MET A 1 297 ? 23.487 -7.098 -17.431 1.00 98.38 297 MET A O 1
ATOM 2191 N N . TRP A 1 298 ? 25.214 -7.998 -18.502 1.00 98.31 298 TRP A N 1
ATOM 2192 C CA . TRP A 1 298 ? 24.462 -8.676 -19.542 1.00 98.31 298 TRP A CA 1
ATOM 2193 C C . TRP A 1 298 ? 24.927 -10.118 -19.623 1.00 98.31 298 TRP A C 1
ATOM 2195 O O . TRP A 1 298 ? 26.121 -10.403 -19.559 1.00 98.31 298 TRP A O 1
ATOM 2205 N N . GLU A 1 299 ? 23.994 -11.027 -19.854 1.00 98.12 299 GLU A N 1
ATOM 2206 C CA . GLU A 1 299 ? 24.299 -12.419 -20.140 1.00 98.12 299 GLU A CA 1
ATOM 2207 C C . GLU A 1 299 ? 23.388 -12.906 -21.263 1.00 98.12 299 GLU A C 1
ATOM 2209 O O . GLU A 1 299 ? 22.167 -12.754 -21.219 1.00 98.12 299 GLU A O 1
ATOM 2214 N N . ASN A 1 300 ? 23.982 -13.465 -22.320 1.00 95.75 300 ASN A N 1
ATOM 2215 C CA . ASN A 1 300 ? 23.247 -14.000 -23.468 1.00 95.75 300 ASN A CA 1
ATOM 2216 C C . ASN A 1 300 ? 22.215 -13.024 -24.072 1.00 95.75 300 ASN A C 1
ATOM 2218 O O . ASN A 1 300 ? 21.173 -13.443 -24.587 1.00 95.75 300 ASN A O 1
ATOM 2222 N N . GLY A 1 301 ? 22.531 -11.726 -24.068 1.00 95.44 301 GLY A N 1
ATOM 2223 C CA . GLY A 1 301 ? 21.684 -10.660 -24.603 1.00 95.44 301 GLY A CA 1
ATOM 2224 C C . GLY A 1 301 ? 20.557 -10.188 -23.680 1.00 95.44 301 GLY A C 1
ATOM 2225 O O . GLY A 1 301 ? 19.745 -9.384 -24.135 1.00 95.44 301 GLY A O 1
ATOM 2226 N N . LYS A 1 302 ? 20.511 -10.655 -22.428 1.00 97.56 302 LYS A N 1
ATOM 2227 C CA . LYS A 1 302 ? 19.544 -10.245 -21.401 1.00 97.56 302 LYS A CA 1
ATOM 2228 C C . LYS A 1 302 ? 20.231 -9.496 -20.264 1.00 97.56 302 LYS A C 1
ATOM 2230 O O . LYS A 1 302 ? 21.408 -9.742 -20.005 1.00 97.56 302 LYS A O 1
ATOM 2235 N N . MET A 1 303 ? 19.505 -8.616 -19.581 1.00 98.06 303 MET A N 1
ATOM 2236 C CA . MET A 1 303 ? 19.976 -7.974 -18.351 1.00 98.06 303 MET A CA 1
ATOM 2237 C C . MET A 1 303 ? 20.172 -9.046 -17.273 1.00 98.06 303 MET A C 1
ATOM 2239 O O . MET A 1 303 ? 19.292 -9.889 -17.061 1.00 98.06 303 MET A O 1
ATOM 2243 N N . HIS A 1 304 ? 21.329 -9.017 -16.621 1.00 98.25 304 HIS A N 1
ATOM 2244 C CA . HIS A 1 304 ? 21.736 -9.983 -15.604 1.00 98.25 304 HIS A CA 1
ATOM 2245 C C . HIS A 1 304 ? 22.624 -9.291 -14.561 1.00 98.25 304 HIS A C 1
ATOM 2247 O O . HIS A 1 304 ? 23.100 -8.194 -14.824 1.00 98.25 304 HIS A O 1
ATOM 2253 N N . GLY A 1 305 ? 22.869 -9.900 -13.400 1.00 98.25 305 GLY A N 1
ATOM 2254 C CA . GLY A 1 305 ? 23.773 -9.368 -12.376 1.00 98.25 305 GLY A CA 1
ATOM 2255 C C . GLY A 1 305 ? 23.388 -7.965 -11.895 1.00 98.25 305 GLY A C 1
ATOM 2256 O O . GLY A 1 305 ? 22.216 -7.598 -11.880 1.00 98.25 305 GLY A O 1
ATOM 2257 N N . THR A 1 306 ? 24.365 -7.158 -11.491 1.00 98.44 306 THR A N 1
ATOM 2258 C CA . THR A 1 306 ? 24.098 -5.795 -11.016 1.00 98.44 306 THR A CA 1
ATOM 2259 C C . THR A 1 306 ? 23.864 -4.829 -12.179 1.00 98.44 306 THR A C 1
ATOM 2261 O O . THR A 1 306 ? 24.577 -4.844 -13.188 1.00 98.44 306 THR A O 1
ATOM 2264 N N . GLY A 1 307 ? 22.871 -3.951 -12.041 1.00 98.38 307 GLY A N 1
ATOM 2265 C CA . GLY A 1 307 ? 22.609 -2.919 -13.036 1.00 98.38 307 GLY A CA 1
ATOM 2266 C C . GLY A 1 307 ? 21.587 -1.872 -12.616 1.00 98.38 307 GLY A C 1
ATOM 2267 O O . GLY A 1 307 ? 20.727 -2.094 -11.761 1.00 98.38 307 GLY A O 1
ATOM 2268 N N . THR A 1 308 ? 21.661 -0.734 -13.293 1.00 98.75 308 THR A N 1
ATOM 2269 C CA . THR A 1 308 ? 20.786 0.417 -13.111 1.00 98.75 308 THR A CA 1
ATOM 2270 C C . THR A 1 308 ? 19.923 0.605 -14.347 1.00 98.75 308 THR A C 1
ATOM 2272 O O . THR A 1 308 ? 20.428 0.758 -15.461 1.00 98.75 308 THR A O 1
ATOM 2275 N N . ARG A 1 309 ? 18.604 0.643 -14.156 1.00 98.50 309 ARG A N 1
ATOM 2276 C CA . ARG A 1 309 ? 17.640 0.999 -15.198 1.00 98.50 309 ARG A CA 1
ATOM 2277 C C . ARG A 1 309 ? 16.968 2.319 -14.860 1.00 98.50 309 ARG A C 1
ATOM 2279 O O . ARG A 1 309 ? 16.352 2.436 -13.809 1.00 98.50 309 ARG A O 1
ATOM 2286 N N . VAL A 1 310 ? 17.049 3.280 -15.770 1.00 98.50 310 VAL A N 1
ATOM 2287 C CA . VAL A 1 310 ? 16.294 4.536 -15.740 1.00 98.50 310 VAL A CA 1
ATOM 2288 C C . VAL A 1 310 ? 15.201 4.440 -16.794 1.00 98.50 310 VAL A C 1
ATOM 2290 O O . VAL A 1 310 ? 15.481 4.156 -17.958 1.00 98.50 310 VAL A O 1
ATOM 2293 N N . TYR A 1 311 ? 13.959 4.645 -16.391 1.00 98.06 311 TYR A N 1
ATOM 2294 C CA . TYR A 1 311 ? 12.805 4.589 -17.276 1.00 98.06 311 TYR A CA 1
ATOM 2295 C C . TYR A 1 311 ? 12.501 5.976 -17.846 1.00 98.06 311 TYR A C 1
ATOM 2297 O O . TYR A 1 311 ? 12.793 7.000 -17.226 1.00 98.06 311 TYR A O 1
ATOM 2305 N N . ALA A 1 312 ? 11.871 6.026 -19.017 1.00 97.44 312 ALA A N 1
ATOM 2306 C CA . ALA A 1 312 ? 11.501 7.283 -19.669 1.00 97.44 312 ALA A CA 1
ATOM 2307 C C . ALA A 1 312 ? 10.540 8.153 -18.830 1.00 97.44 312 ALA A C 1
ATOM 2309 O O . ALA A 1 312 ? 10.505 9.370 -19.002 1.00 97.44 312 ALA A O 1
ATOM 2310 N N . ASN A 1 313 ? 9.780 7.546 -17.910 1.00 96.88 313 ASN A N 1
ATOM 2311 C CA . ASN A 1 313 ? 8.910 8.248 -16.959 1.00 96.88 313 ASN A CA 1
ATOM 2312 C C . ASN A 1 313 ? 9.670 8.874 -15.767 1.00 96.88 313 ASN A C 1
ATOM 2314 O O . ASN A 1 313 ? 9.053 9.559 -14.958 1.00 96.88 313 ASN A O 1
ATOM 2318 N N . GLY A 1 314 ? 10.985 8.657 -15.657 1.00 96.88 314 GLY A N 1
ATOM 2319 C CA . GLY A 1 314 ? 11.824 9.144 -14.561 1.00 96.88 314 GLY A CA 1
ATOM 2320 C C . GLY A 1 314 ? 11.984 8.168 -13.393 1.00 96.88 314 GLY A C 1
ATOM 2321 O O . GLY A 1 314 ? 12.769 8.454 -12.489 1.00 96.88 314 GLY A O 1
ATOM 2322 N N . ASP A 1 315 ? 11.295 7.024 -13.404 1.00 98.44 315 ASP A N 1
ATOM 2323 C CA . ASP A 1 315 ? 11.533 5.968 -12.422 1.00 98.44 315 ASP A CA 1
ATOM 2324 C C . ASP A 1 315 ? 12.944 5.389 -12.594 1.00 98.44 315 ASP A C 1
ATOM 2326 O O . ASP A 1 315 ? 13.538 5.419 -13.680 1.00 98.44 315 ASP A O 1
ATOM 2330 N N . ARG A 1 316 ? 13.482 4.808 -11.525 1.00 98.56 316 ARG A N 1
ATOM 2331 C CA . ARG A 1 316 ? 14.816 4.214 -11.525 1.00 98.56 316 ARG A CA 1
ATOM 2332 C C . ARG A 1 316 ? 14.864 2.969 -10.658 1.00 98.56 316 ARG A C 1
ATOM 2334 O O . ARG A 1 316 ? 14.384 2.977 -9.534 1.00 98.56 316 ARG A O 1
ATOM 2341 N N . TYR A 1 317 ? 15.491 1.917 -11.161 1.00 98.69 317 TYR A N 1
ATOM 2342 C CA . TYR A 1 317 ? 15.842 0.735 -10.385 1.00 98.69 317 TYR A CA 1
ATOM 2343 C C . TYR A 1 317 ? 17.353 0.556 -10.368 1.00 98.69 317 TYR A C 1
ATOM 2345 O O . TYR A 1 317 ? 17.988 0.642 -11.417 1.00 98.69 317 TYR A O 1
ATOM 2353 N N . GLU A 1 318 ? 17.900 0.263 -9.199 1.00 98.75 318 GLU A N 1
ATOM 2354 C CA . GLU A 1 318 ? 19.302 -0.072 -8.972 1.00 98.75 318 GLU A CA 1
ATOM 2355 C C . GLU A 1 318 ? 19.338 -1.395 -8.215 1.00 98.75 318 GLU A C 1
ATOM 2357 O O . GLU A 1 318 ? 18.800 -1.479 -7.115 1.00 98.75 318 GLU A O 1
ATOM 2362 N N . GLY A 1 319 ? 19.925 -2.443 -8.785 1.00 98.50 319 GLY A N 1
ATOM 2363 C CA . GLY A 1 319 ? 19.971 -3.726 -8.090 1.00 98.50 319 GLY A CA 1
ATOM 2364 C C . GLY A 1 319 ? 20.296 -4.904 -8.984 1.00 98.50 319 GLY A C 1
ATOM 2365 O O . GLY A 1 319 ? 20.880 -4.754 -10.062 1.00 98.50 319 GLY A O 1
ATOM 2366 N N . MET A 1 320 ? 19.924 -6.080 -8.500 1.00 98.62 320 MET A N 1
ATOM 2367 C CA . MET A 1 320 ? 20.173 -7.356 -9.145 1.00 98.62 320 MET A CA 1
ATOM 2368 C C . MET A 1 320 ? 19.114 -7.678 -10.215 1.00 98.62 320 MET A C 1
ATOM 2370 O O . MET A 1 320 ? 17.908 -7.465 -10.057 1.00 98.62 320 MET A O 1
ATOM 2374 N N . TRP A 1 321 ? 19.588 -8.204 -11.338 1.00 98.69 321 TRP A N 1
ATOM 2375 C CA . TRP A 1 321 ? 18.798 -8.612 -12.489 1.00 98.69 321 TRP A CA 1
ATOM 2376 C C . TRP A 1 321 ? 19.060 -10.076 -12.816 1.00 98.69 321 TRP A C 1
ATOM 2378 O O . TRP A 1 321 ? 20.191 -10.553 -12.768 1.00 98.69 321 TRP A O 1
ATOM 2388 N N . GLU A 1 322 ? 18.021 -10.769 -13.253 1.00 98.50 322 GLU A N 1
ATOM 2389 C CA . GLU A 1 322 ? 18.120 -12.108 -13.809 1.00 98.50 322 GLU A CA 1
ATOM 2390 C C . GLU A 1 322 ? 17.136 -12.235 -14.971 1.00 98.50 322 GLU A C 1
ATOM 2392 O O . GLU A 1 322 ? 15.936 -12.002 -14.817 1.00 98.50 322 GLU A O 1
ATOM 2397 N N . ASN A 1 323 ? 17.633 -12.613 -16.152 1.00 97.12 323 ASN A N 1
ATOM 2398 C CA . ASN A 1 323 ? 16.803 -12.861 -17.332 1.00 97.12 323 ASN A CA 1
ATOM 2399 C C . ASN A 1 323 ? 15.817 -11.712 -17.648 1.00 97.12 323 ASN A C 1
ATOM 2401 O O . ASN A 1 323 ? 14.636 -11.960 -17.894 1.00 97.12 323 ASN A O 1
ATOM 2405 N N . ASP A 1 324 ? 16.308 -10.468 -17.653 1.00 97.81 324 ASP A N 1
ATOM 2406 C CA . ASP A 1 324 ? 15.529 -9.234 -17.875 1.00 97.81 324 ASP A CA 1
ATOM 2407 C C . ASP A 1 324 ? 14.529 -8.852 -16.766 1.00 97.81 324 ASP A C 1
ATOM 2409 O O . ASP A 1 324 ? 13.799 -7.864 -16.909 1.00 97.81 324 ASP A O 1
ATOM 2413 N N . LYS A 1 325 ? 14.504 -9.575 -15.641 1.00 98.25 325 LYS A N 1
ATOM 2414 C CA . LYS A 1 325 ? 13.662 -9.271 -14.477 1.00 98.25 325 LYS A CA 1
ATOM 2415 C C . LYS A 1 325 ? 14.506 -8.816 -13.291 1.00 98.25 325 LYS A C 1
ATOM 2417 O O . LYS A 1 325 ? 15.632 -9.262 -13.122 1.00 98.25 325 LYS A O 1
ATOM 2422 N N . ARG A 1 326 ? 13.933 -7.966 -12.437 1.00 98.44 326 ARG A N 1
ATOM 2423 C CA . ARG A 1 326 ? 14.512 -7.649 -11.120 1.00 98.44 326 ARG A CA 1
ATOM 2424 C C . ARG A 1 326 ? 14.484 -8.914 -10.261 1.00 98.44 326 ARG A C 1
ATOM 2426 O O . ARG A 1 326 ? 13.412 -9.515 -10.135 1.00 98.44 326 ARG A O 1
ATOM 2433 N N . ASN A 1 327 ? 15.619 -9.320 -9.709 1.00 98.31 327 ASN A N 1
ATOM 2434 C CA . ASN A 1 327 ? 15.713 -10.522 -8.883 1.00 98.31 327 ASN A CA 1
ATOM 2435 C C . ASN A 1 327 ? 16.895 -10.408 -7.919 1.00 98.31 327 ASN A C 1
ATOM 2437 O O . ASN A 1 327 ? 17.993 -10.139 -8.383 1.00 98.31 327 ASN A O 1
ATOM 2441 N N . GLY A 1 328 ? 16.686 -10.618 -6.620 1.00 98.31 328 GLY A N 1
ATOM 2442 C CA . GLY A 1 328 ? 17.654 -10.314 -5.561 1.00 98.31 328 GLY A CA 1
ATOM 2443 C C . GLY A 1 328 ? 17.502 -8.894 -5.004 1.00 98.31 328 GLY A C 1
ATOM 2444 O O . GLY A 1 328 ? 16.459 -8.261 -5.176 1.00 98.31 328 GLY A O 1
ATOM 2445 N N . ASP A 1 329 ? 18.526 -8.398 -4.315 1.00 98.62 329 ASP A N 1
ATOM 2446 C CA . ASP A 1 329 ? 18.499 -7.080 -3.669 1.00 98.62 329 ASP A CA 1
ATOM 2447 C C . ASP A 1 329 ? 18.419 -5.930 -4.680 1.00 98.62 329 ASP A C 1
ATOM 2449 O O . ASP A 1 329 ? 19.096 -5.926 -5.717 1.00 98.62 329 ASP A O 1
ATOM 2453 N N . GLY A 1 330 ? 17.619 -4.911 -4.367 1.00 98.44 330 GLY A N 1
ATOM 2454 C CA . GLY A 1 330 ? 17.626 -3.668 -5.122 1.00 98.44 330 GLY A CA 1
ATOM 2455 C C . GLY A 1 330 ? 16.767 -2.559 -4.533 1.00 98.44 330 GLY A C 1
ATOM 2456 O O . GLY A 1 330 ? 15.838 -2.772 -3.753 1.00 98.44 330 GLY A O 1
ATOM 2457 N N . THR A 1 331 ? 17.043 -1.346 -4.987 1.00 98.81 331 THR A N 1
ATOM 2458 C CA . THR A 1 331 ? 16.297 -0.146 -4.637 1.00 98.81 331 THR A CA 1
ATOM 2459 C C . THR A 1 331 ? 15.535 0.354 -5.860 1.00 98.81 331 THR A C 1
ATOM 2461 O O . THR A 1 331 ? 16.093 0.531 -6.945 1.00 98.81 331 THR A O 1
ATOM 2464 N N . TYR A 1 332 ? 14.239 0.599 -5.695 1.00 98.69 332 TYR A N 1
ATOM 2465 C CA . TYR A 1 332 ? 13.409 1.254 -6.699 1.00 98.69 332 TYR A CA 1
ATOM 2466 C C . TYR A 1 332 ? 13.026 2.650 -6.226 1.00 98.69 332 TYR A C 1
ATOM 2468 O O . TYR A 1 332 ? 12.533 2.838 -5.114 1.00 98.69 332 TYR A O 1
ATOM 2476 N N . TYR A 1 333 ? 13.239 3.618 -7.101 1.00 98.50 333 TYR A N 1
ATOM 2477 C CA . TYR A 1 333 ? 12.882 5.014 -6.947 1.00 98.50 333 TYR A CA 1
ATOM 2478 C C . TYR A 1 333 ? 11.775 5.317 -7.948 1.00 98.50 333 TYR A C 1
ATOM 2480 O O . TYR A 1 333 ? 11.985 5.240 -9.161 1.00 98.50 333 TYR A O 1
ATOM 2488 N N . TRP A 1 334 ? 10.594 5.660 -7.454 1.00 98.31 334 TRP A N 1
ATOM 2489 C CA . TRP A 1 334 ? 9.536 6.174 -8.310 1.00 98.31 334 TRP A CA 1
ATOM 2490 C C . TRP A 1 334 ? 9.739 7.671 -8.515 1.00 98.31 334 TRP A C 1
ATOM 2492 O O . TRP A 1 334 ? 10.097 8.402 -7.591 1.00 98.31 334 TRP A O 1
ATOM 2502 N N . SER A 1 335 ? 9.435 8.142 -9.717 1.00 97.31 335 SER A N 1
ATOM 2503 C CA . SER A 1 335 ? 9.395 9.565 -10.070 1.00 97.31 335 SER A CA 1
ATOM 2504 C C . SER A 1 335 ? 8.458 10.393 -9.174 1.00 97.31 335 SER A C 1
ATOM 2506 O O . SER A 1 335 ? 8.660 11.595 -9.020 1.00 97.31 335 SER A O 1
ATOM 2508 N N . SER A 1 336 ? 7.473 9.751 -8.533 1.00 96.19 336 SER A N 1
ATOM 2509 C CA . SER A 1 336 ? 6.574 10.349 -7.536 1.00 96.19 336 SER A CA 1
ATOM 2510 C C . SER A 1 336 ? 7.241 10.687 -6.196 1.00 96.19 336 SER A C 1
ATOM 2512 O O . SER A 1 336 ? 6.640 11.387 -5.386 1.00 96.19 336 SER A O 1
ATOM 2514 N N . GLY A 1 337 ? 8.451 10.180 -5.938 1.00 95.19 337 GLY A N 1
ATOM 2515 C CA . GLY A 1 337 ? 9.156 10.305 -4.659 1.00 95.19 337 GLY A CA 1
ATOM 2516 C C . GLY A 1 337 ? 9.026 9.085 -3.741 1.00 95.19 337 GLY A C 1
ATOM 2517 O O . GLY A 1 337 ? 9.738 9.009 -2.742 1.00 95.19 337 GLY A O 1
ATOM 2518 N N . GLN A 1 338 ? 8.178 8.105 -4.081 1.00 97.88 338 GLN A N 1
ATOM 2519 C CA . GLN A 1 338 ? 8.151 6.816 -3.381 1.00 97.88 338 GLN A CA 1
ATOM 2520 C C . GLN A 1 338 ? 9.494 6.090 -3.559 1.00 97.88 338 GLN A C 1
ATOM 2522 O O . GLN A 1 338 ? 10.145 6.199 -4.605 1.00 97.88 338 GLN A O 1
ATOM 2527 N N . ARG A 1 339 ? 9.900 5.312 -2.552 1.00 98.38 339 ARG A N 1
ATOM 2528 C CA . ARG A 1 339 ? 11.115 4.488 -2.586 1.00 98.38 339 ARG A CA 1
ATOM 2529 C C . ARG A 1 339 ? 10.869 3.124 -1.956 1.00 98.38 339 ARG A C 1
ATOM 2531 O O . ARG A 1 339 ? 10.212 3.026 -0.926 1.00 98.38 339 ARG A O 1
ATOM 2538 N N . TYR A 1 340 ? 11.448 2.089 -2.546 1.00 98.69 340 TYR A N 1
ATOM 2539 C CA . TYR A 1 340 ? 11.475 0.738 -2.000 1.00 98.69 340 TYR A CA 1
ATOM 2540 C C . TYR A 1 340 ? 12.908 0.246 -1.981 1.00 98.69 340 TYR A C 1
ATOM 2542 O O . TYR A 1 340 ? 13.609 0.396 -2.976 1.00 98.69 340 TYR A O 1
ATOM 2550 N N . ASP A 1 341 ? 13.314 -0.344 -0.873 1.00 98.69 341 ASP A N 1
ATOM 2551 C CA . ASP A 1 341 ? 14.640 -0.893 -0.635 1.00 98.69 341 ASP A CA 1
ATOM 2552 C C . ASP A 1 341 ? 14.465 -2.307 -0.079 1.00 98.69 341 ASP A C 1
ATOM 2554 O O . ASP A 1 341 ? 13.894 -2.462 0.999 1.00 98.69 341 ASP A O 1
ATOM 2558 N N . GLY A 1 342 ? 14.832 -3.337 -0.838 1.00 98.44 342 GLY A N 1
ATOM 2559 C CA . GLY A 1 342 ? 14.600 -4.720 -0.421 1.00 98.44 342 GLY A CA 1
ATOM 2560 C C . GLY A 1 342 ? 14.795 -5.735 -1.537 1.00 98.44 342 GLY A C 1
ATOM 2561 O O . GLY A 1 342 ? 15.342 -5.426 -2.600 1.00 98.44 342 GLY A O 1
ATOM 2562 N N . THR A 1 343 ? 14.328 -6.956 -1.302 1.00 98.56 343 THR A N 1
ATOM 2563 C CA . THR A 1 343 ? 14.497 -8.050 -2.259 1.00 98.56 343 THR A CA 1
ATOM 2564 C C . THR A 1 343 ? 13.396 -8.101 -3.324 1.00 98.56 343 THR A C 1
ATOM 2566 O O . THR A 1 343 ? 12.239 -7.724 -3.130 1.00 98.56 343 THR A O 1
ATOM 2569 N N . TYR A 1 344 ? 13.768 -8.592 -4.502 1.00 98.69 344 TYR A N 1
ATOM 2570 C CA . TYR A 1 344 ? 12.875 -8.846 -5.624 1.00 98.69 344 TYR A CA 1
ATOM 2571 C C . TYR A 1 344 ? 12.930 -10.313 -6.028 1.00 98.69 344 TYR A C 1
ATOM 2573 O O . TYR A 1 344 ? 13.973 -10.953 -5.934 1.00 98.69 344 TYR A O 1
ATOM 2581 N N . LYS A 1 345 ? 11.819 -10.829 -6.550 1.00 98.62 345 LYS A N 1
ATOM 2582 C CA . LYS A 1 345 ? 11.739 -12.139 -7.198 1.00 98.62 345 LYS A CA 1
ATOM 2583 C C . LYS A 1 345 ? 10.843 -12.033 -8.421 1.00 98.62 345 LYS A C 1
ATOM 2585 O O . LYS A 1 345 ? 9.727 -11.526 -8.330 1.00 98.62 345 LYS A O 1
ATOM 2590 N N . ASP A 1 346 ? 11.338 -12.472 -9.577 1.00 97.50 346 ASP A N 1
ATOM 2591 C CA . ASP A 1 346 ? 10.592 -12.439 -10.844 1.00 97.50 346 ASP A CA 1
ATOM 2592 C C . ASP A 1 346 ? 9.971 -11.068 -11.183 1.00 97.50 346 ASP A C 1
ATOM 2594 O O . ASP A 1 346 ? 8.913 -10.970 -11.810 1.00 97.50 346 ASP A O 1
ATOM 2598 N N . GLY A 1 347 ? 10.651 -9.986 -10.806 1.00 97.56 347 GLY A N 1
ATOM 2599 C CA . GLY A 1 347 ? 10.198 -8.625 -11.061 1.00 97.56 347 GLY A CA 1
ATOM 2600 C C . GLY A 1 347 ? 9.240 -8.045 -10.020 1.00 97.56 347 GLY A C 1
ATOM 2601 O O . GLY A 1 347 ? 8.884 -6.879 -10.184 1.00 97.56 347 GLY A O 1
ATOM 2602 N N . LYS A 1 348 ? 8.868 -8.777 -8.966 1.00 98.44 348 LYS A N 1
ATOM 2603 C CA . LYS A 1 348 ? 7.993 -8.310 -7.877 1.00 98.44 348 LYS A CA 1
ATOM 2604 C C . LYS A 1 348 ? 8.754 -8.171 -6.563 1.00 98.44 348 LYS A C 1
ATOM 2606 O O . LYS A 1 348 ? 9.741 -8.878 -6.360 1.00 98.44 348 LYS A O 1
ATOM 2611 N N . ARG A 1 349 ? 8.295 -7.295 -5.668 1.00 98.56 349 ARG A N 1
ATOM 2612 C CA . ARG A 1 349 ? 8.820 -7.193 -4.298 1.00 98.56 349 ARG A CA 1
ATOM 2613 C C . ARG A 1 349 ? 8.550 -8.498 -3.556 1.00 98.56 349 ARG A C 1
ATOM 2615 O O . ARG A 1 349 ? 7.446 -9.045 -3.629 1.00 98.56 349 ARG A O 1
ATOM 2622 N N . HIS A 1 350 ? 9.565 -8.998 -2.873 1.00 98.56 350 HIS A N 1
ATOM 2623 C CA . HIS A 1 350 ? 9.530 -10.273 -2.167 1.00 98.56 350 HIS A CA 1
ATOM 2624 C C . HIS A 1 350 ? 10.511 -10.221 -0.993 1.00 98.56 350 HIS A C 1
ATOM 2626 O O . HIS A 1 350 ? 11.412 -9.396 -1.028 1.00 98.56 350 HIS A O 1
ATOM 2632 N N . GLY A 1 351 ? 10.381 -11.086 0.012 1.00 98.38 351 GLY A N 1
ATOM 2633 C CA . GLY A 1 351 ? 11.313 -11.141 1.147 1.00 98.38 351 GLY A CA 1
ATOM 2634 C C . GLY A 1 351 ? 11.312 -9.862 1.989 1.00 98.38 351 GLY A C 1
ATOM 2635 O O . GLY A 1 351 ? 10.291 -9.189 2.093 1.00 98.38 351 GLY A O 1
ATOM 2636 N N . GLU A 1 352 ? 12.430 -9.528 2.622 1.00 98.44 352 GLU A N 1
ATOM 2637 C CA . GLU A 1 352 ? 12.521 -8.337 3.472 1.00 98.44 352 GLU A CA 1
ATOM 2638 C C . GLU A 1 352 ? 12.629 -7.057 2.632 1.00 98.44 352 GLU A C 1
ATOM 2640 O O . GLU A 1 352 ? 13.316 -7.005 1.608 1.00 98.44 352 GLU A O 1
ATOM 2645 N N . GLY A 1 353 ? 11.946 -5.997 3.063 1.00 98.50 353 GLY A N 1
ATOM 2646 C CA . GLY A 1 353 ? 12.084 -4.697 2.424 1.00 98.50 353 GLY A CA 1
ATOM 2647 C C . GLY A 1 353 ? 11.393 -3.551 3.148 1.00 98.50 353 GLY A C 1
ATOM 2648 O O . GLY A 1 353 ? 10.407 -3.717 3.870 1.00 98.50 353 GLY A O 1
ATOM 2649 N N . THR A 1 354 ? 11.897 -2.351 2.888 1.00 98.69 354 THR A N 1
ATOM 2650 C CA . THR A 1 354 ? 11.368 -1.081 3.372 1.00 98.69 354 THR A CA 1
ATOM 2651 C C . THR A 1 354 ? 10.760 -0.290 2.220 1.00 98.69 354 THR A C 1
ATOM 2653 O O . THR A 1 354 ? 11.433 0.011 1.238 1.00 98.69 354 THR A O 1
ATOM 2656 N N . CYS A 1 355 ? 9.497 0.108 2.350 1.00 98.50 355 CYS A N 1
ATOM 2657 C CA . CYS A 1 355 ? 8.828 1.030 1.437 1.00 98.50 355 CYS A CA 1
ATOM 2658 C C . CYS A 1 355 ? 8.561 2.360 2.146 1.00 98.50 355 CYS A C 1
ATOM 2660 O O . CYS A 1 355 ? 7.823 2.394 3.128 1.00 98.50 355 CYS A O 1
ATOM 2662 N N . ALA A 1 356 ? 9.130 3.448 1.632 1.00 98.12 356 ALA A N 1
ATOM 2663 C CA . ALA A 1 356 ? 8.792 4.817 2.003 1.00 98.12 356 ALA A CA 1
ATOM 2664 C C . ALA A 1 356 ? 7.811 5.380 0.969 1.00 98.12 356 ALA A C 1
ATOM 2666 O O . ALA A 1 356 ? 8.122 5.432 -0.224 1.00 98.12 356 ALA A O 1
ATOM 2667 N N . TYR A 1 357 ? 6.622 5.762 1.419 1.00 97.19 357 TYR A N 1
ATOM 2668 C CA . TYR A 1 357 ? 5.525 6.221 0.574 1.00 97.19 357 TYR A CA 1
ATOM 2669 C C . TYR A 1 357 ? 5.538 7.745 0.404 1.00 97.19 357 TYR A C 1
ATOM 2671 O O . TYR A 1 357 ? 6.156 8.476 1.176 1.00 97.19 357 TYR A O 1
ATOM 2679 N N . VAL A 1 358 ? 4.840 8.230 -0.629 1.00 96.25 358 VAL A N 1
ATOM 2680 C CA . VAL A 1 358 ? 4.769 9.666 -0.969 1.00 96.25 358 VAL A CA 1
ATOM 2681 C C . VAL A 1 358 ? 4.126 10.492 0.149 1.00 96.25 358 VAL A C 1
ATOM 2683 O O . VAL A 1 358 ? 4.487 11.646 0.351 1.00 96.25 358 VAL A O 1
ATOM 2686 N N . ASP A 1 359 ? 3.193 9.898 0.892 1.00 94.75 359 ASP A N 1
ATOM 2687 C CA . ASP A 1 359 ? 2.517 10.525 2.030 1.00 94.75 359 ASP A CA 1
ATOM 2688 C C . ASP A 1 359 ? 3.397 10.608 3.292 1.00 94.75 359 ASP A C 1
ATOM 2690 O O . ASP A 1 359 ? 2.939 11.092 4.320 1.00 94.75 359 ASP A O 1
ATOM 2694 N N . GLY A 1 360 ? 4.649 10.140 3.242 1.00 93.50 360 GLY A N 1
ATOM 2695 C CA . GLY A 1 360 ? 5.555 10.084 4.390 1.00 93.50 360 GLY A CA 1
ATOM 2696 C C . GLY A 1 360 ? 5.359 8.856 5.284 1.00 93.50 360 GLY A C 1
ATOM 2697 O O . GLY A 1 360 ? 6.160 8.646 6.197 1.00 93.50 360 GLY A O 1
ATOM 2698 N N . SER A 1 361 ? 4.353 8.015 5.018 1.00 97.12 361 SER A N 1
ATOM 2699 C CA . SER A 1 361 ? 4.224 6.724 5.689 1.00 97.12 361 SER A CA 1
ATOM 2700 C C . SER A 1 361 ? 5.348 5.774 5.267 1.00 97.12 361 SER A C 1
ATOM 2702 O O . SER A 1 361 ? 5.984 5.921 4.215 1.00 97.12 361 SER A O 1
ATOM 2704 N N . ARG A 1 362 ? 5.616 4.772 6.102 1.00 98.25 362 ARG A N 1
ATOM 2705 C CA . ARG A 1 362 ? 6.662 3.774 5.871 1.00 98.25 362 ARG A CA 1
ATOM 2706 C C . ARG A 1 362 ? 6.175 2.396 6.276 1.00 98.25 362 ARG A C 1
ATOM 2708 O O . ARG A 1 362 ? 5.561 2.243 7.325 1.00 98.25 362 ARG A O 1
ATOM 2715 N N . TYR A 1 363 ? 6.516 1.397 5.475 1.00 98.62 363 TYR A N 1
ATOM 2716 C CA . TYR A 1 363 ? 6.438 -0.009 5.853 1.00 98.62 363 TYR A CA 1
ATOM 2717 C C . TYR A 1 363 ? 7.833 -0.625 5.860 1.00 98.62 363 TYR A C 1
ATOM 2719 O O . TYR A 1 363 ? 8.613 -0.371 4.946 1.00 98.62 363 TYR A O 1
ATOM 2727 N N . GLU A 1 364 ? 8.125 -1.450 6.852 1.00 98.75 364 GLU A N 1
ATOM 2728 C CA . GLU A 1 364 ? 9.342 -2.248 6.966 1.00 98.75 364 GLU A CA 1
ATOM 2729 C C . GLU A 1 364 ? 8.957 -3.656 7.407 1.00 98.75 364 GLU A C 1
ATOM 2731 O O . GLU A 1 364 ? 8.401 -3.838 8.489 1.00 98.75 364 GLU A O 1
ATOM 2736 N N . GLY A 1 365 ? 9.201 -4.654 6.566 1.00 98.50 365 GLY A N 1
ATOM 2737 C CA . GLY A 1 365 ? 8.776 -6.019 6.858 1.00 98.50 365 GLY A CA 1
ATOM 2738 C C . GLY A 1 365 ? 8.868 -6.946 5.661 1.00 98.50 365 GLY A C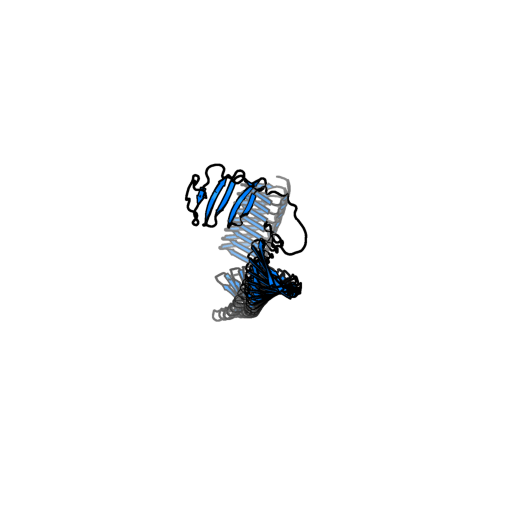 1
ATOM 2739 O O . GLY A 1 365 ? 9.581 -6.664 4.695 1.00 98.50 365 GLY A O 1
ATOM 2740 N N . MET A 1 366 ? 8.145 -8.061 5.743 1.00 98.69 366 MET A N 1
ATOM 2741 C CA . MET A 1 366 ? 8.144 -9.089 4.707 1.00 98.69 366 MET A CA 1
ATOM 2742 C C . MET A 1 366 ? 7.183 -8.738 3.562 1.00 98.69 366 MET A C 1
ATOM 2744 O O . MET A 1 366 ? 6.099 -8.189 3.752 1.00 98.69 366 MET A O 1
ATOM 2748 N N . TRP A 1 367 ? 7.583 -9.098 2.351 1.00 98.75 367 TRP A N 1
ATOM 2749 C CA . TRP A 1 367 ? 6.845 -8.900 1.114 1.00 98.75 367 TRP A CA 1
ATOM 2750 C C . TRP A 1 367 ? 6.667 -10.233 0.394 1.00 98.75 367 TRP A C 1
ATOM 2752 O O . TRP A 1 367 ? 7.573 -11.066 0.357 1.00 98.75 367 TRP A O 1
ATOM 2762 N N . GLU A 1 368 ? 5.519 -10.423 -0.239 1.00 98.56 368 GLU A N 1
ATOM 2763 C CA . GLU A 1 368 ? 5.245 -11.564 -1.104 1.00 98.56 368 GLU A CA 1
ATOM 2764 C C . GLU A 1 368 ? 4.407 -11.097 -2.294 1.00 98.56 368 GLU A C 1
ATOM 2766 O O . GLU A 1 368 ? 3.334 -10.531 -2.114 1.00 98.56 368 GLU A O 1
ATOM 2771 N N . ASP A 1 369 ? 4.912 -11.296 -3.517 1.00 97.75 369 ASP A N 1
ATOM 2772 C CA . ASP A 1 369 ? 4.207 -10.941 -4.753 1.00 97.75 369 ASP A CA 1
ATOM 2773 C C . ASP A 1 369 ? 3.659 -9.497 -4.761 1.00 97.75 369 ASP A C 1
ATOM 2775 O O . ASP A 1 369 ? 2.509 -9.257 -5.128 1.00 97.75 369 ASP A O 1
ATOM 2779 N N . ASP A 1 370 ? 4.507 -8.534 -4.383 1.00 98.25 370 ASP A N 1
ATOM 2780 C CA . ASP A 1 370 ? 4.179 -7.106 -4.236 1.00 98.25 370 ASP A CA 1
ATOM 2781 C C . ASP A 1 370 ? 3.242 -6.726 -3.080 1.00 98.25 370 ASP A C 1
ATOM 2783 O O . ASP A 1 370 ? 2.926 -5.540 -2.959 1.00 98.25 370 ASP A O 1
ATOM 2787 N N . LYS A 1 371 ? 2.869 -7.656 -2.198 1.00 98.44 371 LYS A N 1
ATOM 2788 C CA . LYS A 1 371 ? 2.030 -7.383 -1.022 1.00 98.44 371 LYS A CA 1
ATOM 2789 C C . LYS A 1 371 ? 2.809 -7.468 0.283 1.00 98.44 371 LYS A C 1
ATOM 2791 O O . LYS A 1 371 ? 3.739 -8.265 0.396 1.00 98.44 371 LYS A O 1
ATOM 2796 N N . MET A 1 372 ? 2.410 -6.682 1.279 1.00 98.50 372 MET A N 1
ATOM 2797 C CA . MET A 1 372 ? 2.893 -6.826 2.653 1.00 98.50 372 MET A CA 1
ATOM 2798 C C . MET A 1 372 ? 2.402 -8.158 3.224 1.00 98.50 372 MET A C 1
ATOM 2800 O O . MET A 1 372 ? 1.214 -8.488 3.144 1.00 98.50 372 MET A O 1
ATOM 2804 N N . GLN A 1 373 ? 3.320 -8.901 3.826 1.00 98.50 373 GLN A N 1
ATOM 2805 C CA . GLN A 1 373 ? 3.109 -10.260 4.306 1.00 98.50 373 GLN A CA 1
ATOM 2806 C C . GLN A 1 373 ? 3.909 -10.466 5.597 1.00 98.50 373 GLN A C 1
ATOM 2808 O O . GLN A 1 373 ? 4.781 -9.670 5.926 1.00 98.50 373 GLN A O 1
ATOM 2813 N N . GLY A 1 374 ? 3.643 -11.533 6.350 1.00 98.44 374 GLY A N 1
ATOM 2814 C CA . GLY A 1 374 ? 4.491 -11.941 7.472 1.00 98.44 374 GLY A CA 1
ATOM 2815 C C . GLY A 1 374 ? 4.631 -10.861 8.548 1.00 98.44 374 GLY A C 1
ATOM 2816 O O . GLY A 1 374 ? 3.689 -10.132 8.827 1.00 98.44 374 GLY A O 1
ATOM 2817 N N . ARG A 1 375 ? 5.785 -10.771 9.214 1.00 98.56 375 ARG A N 1
ATOM 2818 C CA . ARG A 1 375 ? 6.017 -9.732 10.233 1.00 98.56 375 ARG A CA 1
ATOM 2819 C C . ARG A 1 375 ? 6.418 -8.416 9.575 1.00 98.56 375 ARG A C 1
ATOM 2821 O O . ARG A 1 375 ? 7.242 -8.411 8.664 1.00 98.56 375 ARG A O 1
ATOM 2828 N N . GLY A 1 376 ? 5.885 -7.311 10.086 1.00 98.56 376 GLY A N 1
ATOM 2829 C CA . GLY A 1 376 ? 6.268 -5.982 9.634 1.00 98.56 376 GLY A CA 1
ATOM 2830 C C . GLY A 1 376 ? 5.748 -4.858 10.518 1.00 98.56 376 GLY A C 1
ATOM 2831 O O . GLY A 1 376 ? 4.802 -5.015 11.296 1.00 98.56 376 GLY A O 1
ATOM 2832 N N . VAL A 1 377 ? 6.372 -3.702 10.353 1.00 98.75 377 VAL A N 1
ATOM 2833 C CA . VAL A 1 377 ? 6.058 -2.446 11.016 1.00 98.75 377 VAL A CA 1
ATOM 2834 C C . VAL A 1 377 ? 5.569 -1.453 9.973 1.00 98.75 377 VAL A C 1
ATOM 2836 O O . VAL A 1 377 ? 6.256 -1.194 8.987 1.00 98.75 377 VAL A O 1
ATOM 2839 N N . ARG A 1 378 ? 4.403 -0.853 10.207 1.00 98.38 378 ARG A N 1
ATOM 2840 C CA . ARG A 1 378 ? 3.906 0.280 9.428 1.00 98.38 378 ARG A CA 1
ATOM 2841 C C . ARG A 1 378 ? 3.774 1.508 10.311 1.00 98.38 378 ARG A C 1
ATOM 2843 O O . ARG A 1 378 ? 3.037 1.476 11.291 1.00 98.38 378 ARG A O 1
ATOM 2850 N N . SER A 1 379 ? 4.460 2.576 9.932 1.00 98.00 379 SER A N 1
ATOM 2851 C CA . SER A 1 379 ? 4.336 3.904 10.530 1.00 98.00 379 SER A CA 1
ATOM 2852 C C . SER A 1 379 ? 3.571 4.805 9.569 1.00 98.00 379 SER A C 1
ATOM 2854 O O . SER A 1 379 ? 3.890 4.850 8.379 1.00 98.00 379 SER A O 1
ATOM 2856 N N . TYR A 1 380 ? 2.572 5.518 10.069 1.00 97.12 380 TYR A N 1
ATOM 2857 C CA . TYR A 1 380 ? 1.718 6.403 9.281 1.00 97.12 380 TYR A CA 1
ATOM 2858 C C . TYR A 1 380 ? 2.074 7.875 9.527 1.00 97.12 380 TYR A C 1
ATOM 2860 O O . TYR A 1 380 ? 2.744 8.215 10.502 1.00 97.12 380 TYR A O 1
ATOM 2868 N N . LEU A 1 381 ? 1.633 8.757 8.625 1.00 94.56 381 LEU A N 1
ATOM 2869 C CA . LEU A 1 381 ? 1.911 10.197 8.701 1.00 94.56 381 LEU A CA 1
ATOM 2870 C C . LEU A 1 381 ? 1.331 10.850 9.965 1.00 94.56 381 LEU A C 1
ATOM 2872 O O . LEU A 1 381 ? 1.917 11.783 10.507 1.00 94.56 381 LEU A O 1
ATOM 2876 N N . ASP A 1 382 ? 0.187 10.355 10.432 1.00 94.25 382 ASP A N 1
ATOM 2877 C CA . ASP A 1 382 ? -0.505 10.845 11.626 1.00 94.25 382 ASP A CA 1
ATOM 2878 C C . ASP A 1 382 ? 0.194 10.455 12.945 1.00 94.25 382 ASP A C 1
ATOM 2880 O O . ASP A 1 382 ? -0.256 10.845 14.021 1.00 94.25 382 ASP A O 1
ATOM 2884 N N . GLY A 1 383 ? 1.300 9.707 12.874 1.00 94.00 383 GLY A N 1
ATOM 2885 C CA . GLY A 1 383 ? 2.046 9.202 14.025 1.00 94.00 383 GLY A CA 1
ATOM 2886 C C . GLY A 1 383 ? 1.557 7.848 14.537 1.00 94.00 383 GLY A C 1
ATOM 2887 O O . GLY A 1 383 ? 2.209 7.267 15.407 1.00 94.00 383 GLY A O 1
ATOM 2888 N N . SER A 1 384 ? 0.461 7.307 13.993 1.00 97.62 384 SER A N 1
ATOM 2889 C CA . SER A 1 384 ? 0.038 5.947 14.313 1.00 97.62 384 SER A CA 1
ATOM 2890 C C . SER A 1 384 ? 1.060 4.922 13.808 1.00 97.62 384 SER A C 1
ATOM 2892 O O . SER A 1 384 ? 1.784 5.131 12.826 1.00 97.62 384 SER A O 1
ATOM 2894 N N . LYS A 1 385 ? 1.151 3.793 14.511 1.00 98.44 385 LYS A N 1
ATOM 2895 C CA . LYS A 1 385 ? 2.100 2.715 14.224 1.00 98.44 385 LYS A CA 1
ATOM 2896 C C . LYS A 1 385 ? 1.435 1.368 14.452 1.00 98.44 385 LYS A C 1
ATOM 2898 O O . LYS A 1 385 ? 0.886 1.126 15.523 1.00 98.44 385 LYS A O 1
ATOM 2903 N N . TYR A 1 386 ? 1.553 0.469 13.484 1.00 98.69 386 TYR A N 1
ATOM 2904 C CA . TYR A 1 386 ? 1.237 -0.945 13.652 1.00 98.69 386 TYR A CA 1
ATOM 2905 C C . TYR A 1 386 ? 2.505 -1.790 13.579 1.00 98.69 386 TYR A C 1
ATOM 2907 O O . TYR A 1 386 ? 3.328 -1.607 12.686 1.00 98.69 386 TYR A O 1
ATOM 2915 N N . GLU A 1 387 ? 2.634 -2.746 14.485 1.00 98.75 387 GLU A N 1
ATOM 2916 C CA . GLU A 1 387 ? 3.713 -3.724 14.532 1.00 98.75 387 GLU A CA 1
ATOM 2917 C C . GLU A 1 387 ? 3.114 -5.106 14.772 1.00 98.75 387 GLU A C 1
ATOM 2919 O O . GLU A 1 387 ? 2.516 -5.365 15.815 1.00 98.75 387 GLU A O 1
ATOM 2924 N N . GLY A 1 388 ? 3.233 -6.003 13.799 1.00 98.56 388 GLY A N 1
ATOM 2925 C CA . GLY A 1 388 ? 2.592 -7.307 13.903 1.00 98.56 388 GLY A CA 1
ATOM 2926 C C . GLY A 1 388 ? 2.649 -8.115 12.622 1.00 98.56 388 GLY A C 1
ATOM 2927 O O . GLY A 1 388 ? 3.495 -7.889 11.753 1.00 98.56 388 GLY A O 1
ATOM 2928 N N . LEU A 1 389 ? 1.748 -9.088 12.531 1.00 98.69 389 LEU A N 1
ATOM 2929 C CA . LEU A 1 389 ? 1.591 -9.907 11.340 1.00 98.69 389 LEU A CA 1
ATOM 2930 C C . LEU A 1 389 ? 0.734 -9.186 10.279 1.00 98.69 389 LEU A C 1
ATOM 2932 O O . LEU A 1 389 ? -0.187 -8.424 10.583 1.00 98.69 389 LEU A O 1
ATOM 2936 N N . TRP A 1 390 ? 1.076 -9.437 9.023 1.00 98.75 390 TRP A N 1
ATOM 2937 C CA . TRP A 1 390 ? 0.459 -8.923 7.811 1.00 98.75 390 TRP A CA 1
ATOM 2938 C C . TRP A 1 390 ? 0.097 -10.093 6.908 1.00 98.75 390 TRP A C 1
ATOM 2940 O O . TRP A 1 390 ? 0.816 -11.098 6.846 1.00 98.75 390 TRP A O 1
ATOM 2950 N N . LYS A 1 391 ? -1.022 -9.961 6.208 1.00 98.62 391 LYS A N 1
ATOM 2951 C CA . LYS A 1 391 ? -1.447 -10.909 5.189 1.00 98.62 391 LYS A CA 1
ATOM 2952 C C . LYS A 1 391 ? -2.170 -10.167 4.078 1.00 98.62 391 LYS A C 1
ATOM 2954 O O . LYS A 1 391 ? -3.168 -9.511 4.358 1.00 98.62 391 LYS A O 1
ATOM 2959 N N . ASP A 1 392 ? -1.692 -10.307 2.844 1.00 97.88 392 ASP A N 1
ATOM 2960 C CA . ASP A 1 392 ? -2.313 -9.700 1.660 1.00 97.88 392 ASP A CA 1
ATOM 2961 C C . ASP A 1 392 ? -2.601 -8.193 1.839 1.00 97.88 392 ASP A C 1
ATOM 2963 O O . ASP A 1 392 ? -3.702 -7.731 1.556 1.00 97.88 392 ASP A O 1
ATOM 2967 N N . ASP A 1 393 ? -1.611 -7.437 2.328 1.00 98.25 393 ASP A N 1
ATOM 2968 C CA . ASP A 1 393 ? -1.701 -6.001 2.651 1.00 98.25 393 ASP A CA 1
ATOM 2969 C C . ASP A 1 393 ? -2.570 -5.612 3.866 1.00 98.25 393 ASP A C 1
ATOM 2971 O O . ASP A 1 393 ? -2.579 -4.439 4.247 1.00 98.25 393 ASP A O 1
ATOM 2975 N N . CYS A 1 394 ? -3.219 -6.568 4.534 1.00 98.25 394 CYS A N 1
ATOM 2976 C CA . CYS A 1 394 ? -4.037 -6.333 5.727 1.00 98.25 394 CYS A CA 1
ATOM 2977 C C . CYS A 1 394 ? -3.312 -6.721 7.023 1.00 98.25 394 CYS A C 1
ATOM 2979 O O . CYS A 1 394 ? -2.549 -7.694 7.067 1.00 98.25 394 CYS A O 1
ATOM 2981 N N . ARG A 1 395 ? -3.613 -6.024 8.126 1.00 98.56 395 ARG A N 1
ATOM 2982 C CA . ARG A 1 395 ? -3.216 -6.455 9.478 1.00 98.56 395 ARG A CA 1
ATOM 2983 C C . ARG A 1 395 ? -3.896 -7.781 9.804 1.00 98.56 395 ARG A C 1
ATOM 2985 O O . ARG A 1 395 ? -5.102 -7.954 9.597 1.00 98.56 395 ARG A O 1
ATOM 2992 N N . HIS A 1 396 ? -3.123 -8.727 10.317 1.00 98.50 396 HIS A N 1
ATOM 2993 C CA . HIS A 1 396 ? -3.588 -10.082 10.588 1.00 98.50 396 HIS A CA 1
ATOM 2994 C C . HIS A 1 396 ? -2.843 -10.676 11.787 1.00 98.50 396 HIS A C 1
ATOM 2996 O O . HIS A 1 396 ? -1.775 -10.199 12.139 1.00 98.50 396 HIS A O 1
ATOM 3002 N N . GLY A 1 397 ? -3.371 -11.729 12.412 1.00 98.56 397 GLY A N 1
ATOM 3003 C CA . GLY A 1 397 ? -2.707 -12.430 13.515 1.00 98.56 397 GLY A CA 1
ATOM 3004 C C . GLY A 1 397 ? -2.430 -11.539 14.732 1.00 98.56 397 GLY A C 1
ATOM 3005 O O . GLY A 1 397 ? -3.170 -10.605 15.010 1.00 98.56 397 GLY A O 1
ATOM 3006 N N . MET A 1 398 ? -1.378 -11.840 15.493 1.00 98.62 398 MET A N 1
ATOM 3007 C CA . MET A 1 398 ? -0.987 -11.020 16.646 1.00 98.62 398 MET A CA 1
ATOM 3008 C C . MET A 1 398 ? -0.302 -9.723 16.197 1.00 98.62 398 MET A C 1
ATOM 3010 O O . MET A 1 398 ? 0.614 -9.760 15.369 1.00 98.62 398 MET A O 1
ATOM 3014 N N . GLY A 1 399 ? -0.691 -8.599 16.797 1.00 98.62 399 GLY A N 1
ATOM 3015 C CA . GLY A 1 399 ? -0.076 -7.301 16.539 1.00 98.62 399 GLY A CA 1
ATOM 3016 C C . GLY A 1 399 ? -0.431 -6.231 17.567 1.00 98.62 399 GLY A C 1
ATOM 3017 O O . GLY A 1 399 ? -1.408 -6.345 18.313 1.00 98.62 399 GLY A O 1
ATOM 3018 N N . VAL A 1 400 ? 0.372 -5.173 17.574 1.00 98.81 400 VAL A N 1
ATOM 3019 C CA . VAL A 1 400 ? 0.227 -3.984 18.412 1.00 98.81 400 VAL A CA 1
ATOM 3020 C C . VAL A 1 400 ? -0.018 -2.779 17.513 1.00 98.81 400 VAL 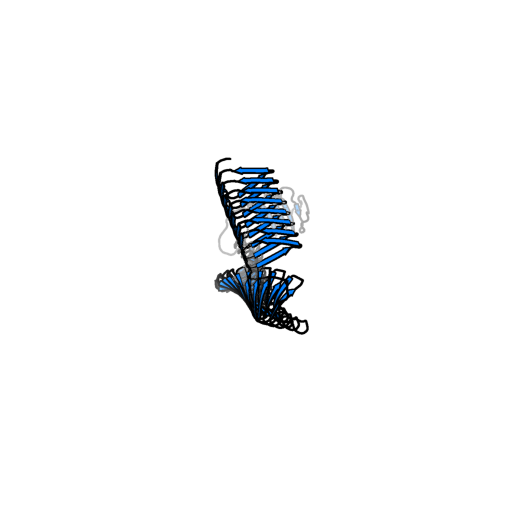A C 1
ATOM 3022 O O . VAL A 1 400 ? 0.755 -2.520 16.596 1.00 98.81 400 VAL A O 1
ATOM 3025 N N . CYS A 1 401 ? -1.086 -2.032 17.774 1.00 98.62 401 CYS A N 1
ATOM 3026 C CA . CYS A 1 401 ? -1.379 -0.769 17.104 1.00 98.62 401 CYS A CA 1
ATOM 3027 C C . CYS A 1 401 ? -1.400 0.354 18.134 1.00 98.62 401 CYS A C 1
ATOM 3029 O O . CYS A 1 401 ? -2.184 0.297 19.078 1.00 98.62 401 CYS A O 1
ATOM 3031 N N . VAL A 1 402 ? -0.564 1.367 17.936 1.00 98.50 402 VAL A N 1
ATOM 3032 C CA . VAL A 1 402 ? -0.592 2.636 18.669 1.00 98.50 402 VAL A CA 1
ATOM 3033 C C . VAL A 1 402 ? -1.211 3.674 17.745 1.00 98.50 402 VAL A C 1
ATOM 3035 O O . VAL A 1 402 ? -0.758 3.837 16.612 1.00 98.50 402 VAL A O 1
ATOM 3038 N N . TYR A 1 403 ? -2.264 4.340 18.198 1.00 97.75 403 TYR A N 1
ATOM 3039 C CA . TYR A 1 403 ? -3.010 5.311 17.402 1.00 97.75 403 TYR A CA 1
ATOM 3040 C C . TYR A 1 403 ? -2.537 6.740 17.680 1.00 97.75 403 TYR A C 1
ATOM 3042 O O . TYR A 1 403 ? -1.867 7.005 18.678 1.00 97.75 403 TYR A O 1
ATOM 3050 N N . GLN A 1 404 ? -2.906 7.671 16.797 1.00 97.00 404 GLN A N 1
ATOM 3051 C CA . GLN A 1 404 ? -2.555 9.090 16.917 1.00 97.00 404 GLN A CA 1
ATOM 3052 C C . GLN A 1 404 ? -3.026 9.712 18.241 1.00 97.00 404 GLN A C 1
ATOM 3054 O O . GLN A 1 404 ? -2.346 10.569 18.799 1.00 97.00 404 GLN A O 1
ATOM 3059 N N . ASP A 1 405 ? -4.185 9.289 18.747 1.00 96.00 405 ASP A N 1
ATOM 3060 C CA . ASP A 1 405 ? -4.751 9.793 19.999 1.00 96.00 405 ASP A CA 1
ATOM 3061 C C . ASP A 1 405 ? -4.022 9.271 21.252 1.00 96.00 405 ASP A C 1
ATOM 3063 O O . ASP A 1 405 ? -4.305 9.731 22.353 1.00 96.00 405 ASP A O 1
ATOM 3067 N N . GLY A 1 406 ? -3.065 8.349 21.101 1.00 95.12 406 GLY A N 1
ATOM 3068 C CA . GLY A 1 406 ? -2.333 7.715 22.198 1.00 95.12 406 GLY A CA 1
ATOM 3069 C C . GLY A 1 406 ? -3.001 6.453 22.748 1.00 95.12 406 GLY A C 1
ATOM 3070 O O . GLY A 1 406 ? -2.417 5.786 23.606 1.00 95.12 406 GLY A O 1
ATOM 3071 N N . THR A 1 407 ? -4.185 6.081 22.251 1.00 98.12 407 THR A N 1
ATOM 3072 C CA . THR A 1 407 ? -4.761 4.764 22.537 1.00 98.12 407 THR A CA 1
ATOM 3073 C C . THR A 1 407 ? -3.899 3.669 21.915 1.00 98.12 407 THR A C 1
ATOM 3075 O O . THR A 1 407 ? -3.171 3.881 20.936 1.00 98.12 407 THR A O 1
ATOM 3078 N N . ARG A 1 408 ? -3.961 2.461 22.480 1.00 98.50 408 ARG A N 1
ATOM 3079 C CA . ARG A 1 408 ? -3.257 1.308 21.911 1.00 98.50 408 ARG A CA 1
ATOM 3080 C C . ARG A 1 408 ? -4.064 0.026 22.017 1.00 98.50 408 ARG A C 1
ATOM 3082 O O . ARG A 1 408 ? -4.753 -0.207 23.006 1.00 98.50 408 ARG A O 1
ATOM 3089 N N . TYR A 1 409 ? -3.942 -0.826 21.010 1.00 98.75 409 TYR A N 1
ATOM 3090 C CA . TYR A 1 409 ? -4.483 -2.180 21.011 1.00 98.75 409 TYR A CA 1
ATOM 3091 C C . TYR A 1 409 ? -3.360 -3.197 20.871 1.00 98.75 409 TYR A C 1
ATOM 3093 O O . TYR A 1 409 ? -2.501 -3.056 20.005 1.00 98.75 409 TYR A O 1
ATOM 3101 N N . GLU A 1 410 ? -3.416 -4.247 21.676 1.00 98.75 410 GLU A N 1
ATOM 3102 C CA . GLU A 1 410 ? -2.482 -5.366 21.673 1.00 98.75 410 GLU A CA 1
ATOM 3103 C C . GLU A 1 410 ? -3.290 -6.663 21.588 1.00 98.75 410 GLU A C 1
ATOM 3105 O O . GLU A 1 410 ? -3.994 -7.020 22.532 1.00 98.75 410 GLU A O 1
ATOM 3110 N N . GLY A 1 411 ? -3.238 -7.383 20.468 1.00 98.56 411 GLY A N 1
ATOM 3111 C CA . GLY A 1 411 ? -4.039 -8.599 20.337 1.00 98.56 411 GLY A CA 1
ATOM 3112 C C . GLY A 1 411 ? -4.153 -9.150 18.929 1.00 98.56 411 GLY A C 1
ATOM 3113 O O . GLY A 1 411 ? -3.323 -8.875 18.064 1.00 98.56 411 GLY A O 1
ATOM 3114 N N . MET A 1 412 ? -5.191 -9.958 18.731 1.00 98.75 412 MET A N 1
ATOM 3115 C CA . MET A 1 412 ? -5.504 -10.602 17.461 1.00 98.75 412 MET A CA 1
ATOM 3116 C C . MET A 1 412 ? -6.174 -9.632 16.478 1.00 98.75 412 MET A C 1
ATOM 3118 O O . MET A 1 412 ? -7.045 -8.840 16.854 1.00 98.75 412 MET A O 1
ATOM 3122 N N . TRP A 1 413 ? -5.770 -9.749 15.217 1.00 98.75 413 TRP A N 1
ATOM 3123 C CA . TRP A 1 413 ? -6.253 -9.016 14.057 1.00 98.75 413 TRP A CA 1
ATOM 3124 C C . TRP A 1 413 ? -6.695 -9.989 12.968 1.00 98.75 413 TRP A C 1
ATOM 3126 O O . TRP A 1 413 ? -6.073 -11.033 12.749 1.00 98.75 413 TRP A O 1
ATOM 3136 N N . ASN A 1 414 ? -7.735 -9.625 12.232 1.00 98.56 414 ASN A N 1
ATOM 3137 C CA . ASN A 1 414 ? -8.210 -10.376 11.084 1.00 98.56 414 ASN A CA 1
ATOM 3138 C C . ASN A 1 414 ? -8.708 -9.411 10.006 1.00 98.56 414 ASN A C 1
ATOM 3140 O O . ASN A 1 414 ? -9.747 -8.781 10.181 1.00 98.56 414 ASN A O 1
ATOM 3144 N N . ASN A 1 415 ? -7.974 -9.311 8.894 1.00 97.81 415 ASN A N 1
ATOM 3145 C CA . ASN A 1 415 ? -8.307 -8.443 7.761 1.00 97.81 415 ASN A CA 1
ATOM 3146 C C . ASN A 1 415 ? -8.558 -6.995 8.205 1.00 97.81 415 ASN A C 1
ATOM 3148 O O . ASN A 1 415 ? -9.613 -6.436 7.936 1.00 97.81 415 ASN A O 1
ATOM 3152 N N . ASP A 1 416 ? -7.596 -6.430 8.938 1.00 98.31 416 ASP A N 1
ATOM 3153 C CA . ASP A 1 416 ? -7.637 -5.081 9.518 1.00 98.31 416 ASP A CA 1
ATOM 3154 C C . ASP A 1 416 ? -8.592 -4.840 10.690 1.00 98.31 416 ASP A C 1
ATOM 3156 O O . ASP A 1 416 ? -8.464 -3.791 11.323 1.00 98.31 416 ASP A O 1
ATOM 3160 N N . TYR A 1 417 ? -9.447 -5.797 11.052 1.00 98.38 417 TYR A N 1
ATOM 3161 C CA . TYR A 1 417 ? -10.323 -5.699 12.222 1.00 98.38 417 TYR A CA 1
ATOM 3162 C C . TYR A 1 417 ? -9.694 -6.340 13.457 1.00 98.38 417 TYR A C 1
ATOM 3164 O O . TYR A 1 417 ? -9.050 -7.390 13.366 1.00 98.38 417 TYR A O 1
ATOM 3172 N N . ARG A 1 418 ? -9.934 -5.765 14.638 1.00 98.50 418 ARG A N 1
ATOM 3173 C CA . ARG A 1 418 ? -9.675 -6.452 15.912 1.00 98.50 418 ARG A CA 1
ATOM 3174 C C . ARG A 1 418 ? -10.666 -7.605 16.050 1.00 98.50 418 ARG A C 1
ATOM 3176 O O . ARG A 1 418 ? -11.876 -7.389 16.134 1.00 98.50 418 ARG A O 1
ATOM 3183 N N . ASP A 1 419 ? -10.152 -8.828 16.055 1.00 98.38 419 ASP A N 1
ATOM 3184 C CA . ASP A 1 419 ? -10.958 -10.051 16.049 1.00 98.38 419 ASP A CA 1
ATOM 3185 C C . ASP A 1 419 ? -10.208 -11.154 16.803 1.00 98.38 419 ASP A C 1
ATOM 3187 O O . ASP A 1 419 ? -9.106 -11.544 16.419 1.00 98.38 419 ASP A O 1
ATOM 3191 N N . GLY A 1 420 ? -10.787 -11.639 17.900 1.00 98.38 420 GLY A N 1
ATOM 3192 C CA . GLY A 1 420 ? -10.163 -12.586 18.822 1.00 98.38 420 GLY A CA 1
ATOM 3193 C C . GLY A 1 420 ? -9.755 -11.953 20.154 1.00 98.38 420 GLY A C 1
ATOM 3194 O O . GLY A 1 420 ? -10.352 -10.986 20.615 1.00 98.38 420 GLY A O 1
ATOM 3195 N N . LYS A 1 421 ? -8.768 -12.540 20.838 1.00 98.69 421 LYS A N 1
ATOM 3196 C CA . LYS A 1 421 ? -8.314 -12.047 22.150 1.00 98.69 421 LYS A CA 1
ATOM 3197 C C . LYS A 1 421 ? -7.423 -10.815 21.994 1.00 98.69 421 LYS A C 1
ATOM 3199 O O . LYS A 1 421 ? -6.502 -10.834 21.179 1.00 98.69 421 LYS A O 1
ATOM 3204 N N . GLY A 1 422 ? -7.638 -9.804 22.828 1.00 98.56 422 GLY A N 1
ATOM 3205 C CA . GLY A 1 422 ? -6.795 -8.615 22.859 1.00 98.56 422 GLY A CA 1
ATOM 3206 C C . GLY A 1 422 ? -7.098 -7.671 24.015 1.00 98.56 422 GLY A C 1
ATOM 3207 O O . GLY A 1 422 ? -8.147 -7.754 24.664 1.00 98.56 422 GLY A O 1
ATOM 3208 N N . THR A 1 423 ? -6.173 -6.745 24.232 1.00 98.81 423 THR A N 1
ATOM 3209 C CA . THR A 1 423 ? -6.263 -5.685 25.228 1.00 98.81 423 THR A CA 1
ATOM 3210 C C . THR A 1 423 ? -6.255 -4.330 24.541 1.00 98.81 423 THR A C 1
ATOM 3212 O O . THR A 1 423 ? -5.377 -4.045 23.731 1.00 98.81 423 THR A O 1
ATOM 3215 N N . TYR A 1 424 ? -7.222 -3.480 24.869 1.00 98.75 424 TYR A N 1
ATOM 3216 C CA . TYR A 1 424 ? -7.256 -2.089 24.427 1.00 98.75 424 TYR A CA 1
ATOM 3217 C C . TYR A 1 424 ? -7.007 -1.175 25.617 1.00 98.75 424 TYR A C 1
ATOM 3219 O O . TYR A 1 424 ? -7.660 -1.323 26.648 1.00 98.75 424 TYR A O 1
ATOM 3227 N N . PHE A 1 425 ? -6.078 -0.242 25.466 1.00 98.62 425 PHE A N 1
ATOM 3228 C CA . PHE A 1 425 ? -5.709 0.751 26.462 1.00 98.62 425 PHE A CA 1
ATOM 3229 C C . PHE A 1 425 ? -6.157 2.124 25.970 1.00 98.62 425 PHE A C 1
ATOM 3231 O O . PHE A 1 425 ? -5.807 2.546 24.863 1.00 98.62 425 PHE A O 1
ATOM 3238 N N . TYR A 1 426 ? -6.930 2.805 26.804 1.00 98.06 426 TYR A N 1
ATOM 3239 C CA . TYR A 1 426 ? -7.468 4.127 26.534 1.00 98.06 426 TYR A CA 1
ATOM 3240 C C . TYR A 1 426 ? -6.578 5.207 27.162 1.00 98.06 426 TYR A C 1
ATOM 3242 O O . TYR A 1 426 ? -5.778 4.947 28.063 1.00 98.06 426 TYR A O 1
ATOM 3250 N N . THR A 1 427 ? -6.721 6.439 26.685 1.00 97.44 427 THR A N 1
ATOM 3251 C CA . THR A 1 427 ? -5.930 7.595 27.137 1.00 97.44 427 THR A CA 1
ATOM 3252 C C . THR A 1 427 ? -6.281 8.059 28.548 1.00 97.44 427 THR A C 1
ATOM 3254 O O . THR A 1 427 ? -5.436 8.636 29.226 1.00 97.44 427 THR A O 1
ATOM 3257 N N . ASP A 1 428 ? -7.496 7.771 29.014 1.00 97.00 428 ASP A N 1
ATOM 3258 C CA . ASP A 1 428 ? -7.950 8.036 30.383 1.00 97.00 428 ASP A CA 1
ATOM 3259 C C . ASP A 1 428 ? -7.379 7.038 31.413 1.00 97.00 428 ASP A C 1
ATOM 3261 O O . ASP A 1 428 ? -7.656 7.149 32.604 1.00 97.00 428 ASP A O 1
ATOM 3265 N N . GLY A 1 429 ? -6.582 6.058 30.969 1.00 96.00 429 GLY A N 1
ATOM 3266 C CA . GLY A 1 429 ? -6.034 4.986 31.802 1.00 96.00 429 GLY A CA 1
ATOM 3267 C C . GLY A 1 429 ? -6.958 3.774 31.941 1.00 96.00 429 GLY A C 1
ATOM 3268 O O . GLY A 1 429 ? -6.542 2.756 32.506 1.00 96.00 429 GLY A O 1
ATOM 3269 N N . SER A 1 430 ? -8.180 3.835 31.402 1.00 98.12 430 SER A N 1
ATOM 3270 C CA . SER A 1 430 ? -9.044 2.664 31.322 1.00 98.12 430 SER A CA 1
ATOM 3271 C C . SER A 1 430 ? -8.477 1.630 30.346 1.00 98.12 430 SER A C 1
ATOM 3273 O O . SER A 1 430 ? -7.675 1.932 29.455 1.00 98.12 430 SER A O 1
ATOM 3275 N N . ARG A 1 431 ? -8.866 0.365 30.515 1.00 98.56 431 ARG A N 1
ATOM 3276 C CA . ARG A 1 431 ? -8.498 -0.704 29.581 1.00 98.56 431 ARG A CA 1
ATOM 3277 C C . ARG A 1 431 ? -9.532 -1.817 29.536 1.00 98.56 431 ARG A C 1
ATOM 3279 O O . ARG A 1 431 ? -10.169 -2.130 30.539 1.00 98.56 431 ARG A O 1
ATOM 3286 N N . HIS A 1 432 ? -9.644 -2.459 28.382 1.00 98.56 432 HIS A N 1
ATOM 3287 C CA . HIS A 1 432 ? -10.450 -3.659 28.188 1.00 98.56 432 HIS A CA 1
ATOM 3288 C C . HIS A 1 432 ? -9.558 -4.835 27.810 1.00 98.56 432 HIS A C 1
ATOM 3290 O O . HIS A 1 432 ? -8.888 -4.773 26.786 1.00 98.56 432 HIS A O 1
ATOM 3296 N N . GLU A 1 433 ? -9.611 -5.912 28.582 1.00 98.69 433 GLU A N 1
ATOM 3297 C CA . GLU A 1 433 ? -8.928 -7.182 28.334 1.00 98.69 433 GLU A CA 1
ATOM 3298 C C . GLU A 1 433 ? -9.979 -8.244 27.998 1.00 98.69 433 GLU A C 1
ATOM 3300 O O . GLU A 1 433 ? -10.768 -8.634 28.860 1.00 98.69 433 GLU A O 1
ATOM 3305 N N . GLY A 1 434 ? -10.035 -8.736 26.761 1.00 98.38 434 GLY A N 1
ATOM 3306 C CA . GLY A 1 434 ? -11.076 -9.700 26.418 1.00 98.38 434 GLY A CA 1
ATOM 3307 C C . GLY A 1 434 ? -11.143 -10.100 24.959 1.00 98.38 434 GLY A C 1
ATOM 3308 O O . GLY A 1 434 ? -10.178 -9.990 24.205 1.00 98.38 434 GLY A O 1
ATOM 3309 N N . MET A 1 435 ? -12.304 -10.623 24.592 1.00 98.62 435 MET A N 1
ATOM 3310 C CA . MET A 1 435 ? -12.633 -11.003 23.228 1.00 98.62 435 MET A CA 1
ATOM 3311 C C . MET A 1 435 ? -13.133 -9.781 22.429 1.00 98.62 435 MET A C 1
ATOM 3313 O O . MET A 1 435 ? -13.808 -8.888 22.950 1.00 98.62 435 MET A O 1
ATOM 3317 N N . TRP A 1 436 ? -12.771 -9.755 21.152 1.00 98.69 436 TRP A N 1
ATOM 3318 C CA . TRP A 1 436 ? -13.098 -8.727 20.171 1.00 98.69 436 TRP A CA 1
ATOM 3319 C C . TRP A 1 436 ? -13.697 -9.384 18.939 1.00 98.69 436 TRP A C 1
ATOM 3321 O O . TRP A 1 436 ? -13.329 -10.510 18.592 1.00 98.69 436 TRP A O 1
ATOM 3331 N N . LYS A 1 437 ? -14.616 -8.687 18.282 1.00 98.56 437 LYS A N 1
ATOM 3332 C CA . LYS A 1 437 ? -15.165 -9.094 16.997 1.00 98.56 437 LYS A CA 1
ATOM 3333 C C . LYS A 1 437 ? -15.516 -7.854 16.193 1.00 98.56 437 LYS A C 1
ATOM 3335 O O . LYS A 1 437 ? -16.250 -7.011 16.700 1.00 98.56 437 LYS A O 1
ATOM 3340 N N . ASP A 1 438 ? -15.003 -7.777 14.968 1.00 97.62 438 ASP A N 1
ATOM 3341 C CA . ASP A 1 438 ? -15.268 -6.690 14.022 1.00 97.62 438 ASP A CA 1
ATOM 3342 C C . ASP A 1 438 ? -15.100 -5.307 14.683 1.00 97.62 438 ASP A C 1
ATOM 3344 O O . ASP A 1 438 ? -15.986 -4.460 14.629 1.00 97.62 438 ASP A O 1
ATOM 3348 N N . ASP A 1 439 ? -13.965 -5.117 15.373 1.00 98.06 439 ASP A N 1
ATOM 3349 C CA . ASP A 1 439 ? -13.596 -3.904 16.121 1.00 98.06 439 ASP A CA 1
ATOM 3350 C C . ASP A 1 439 ? -14.397 -3.578 17.391 1.00 98.06 439 ASP A C 1
ATOM 3352 O O . ASP A 1 439 ? -14.030 -2.648 18.115 1.00 98.06 439 ASP A O 1
ATOM 3356 N N . CYS A 1 440 ? -15.402 -4.380 17.735 1.00 97.94 440 CYS A N 1
ATOM 3357 C CA . CYS A 1 440 ? -16.192 -4.223 18.951 1.00 97.94 440 CYS A CA 1
ATOM 3358 C C . CYS A 1 440 ? -15.775 -5.206 20.050 1.00 97.94 440 CYS A C 1
ATOM 3360 O O . CYS A 1 440 ? -15.415 -6.359 19.787 1.00 97.94 440 CYS A O 1
ATOM 3362 N N . ARG A 1 441 ? -15.931 -4.804 21.317 1.00 98.31 441 ARG A N 1
ATOM 3363 C CA . ARG A 1 441 ? -15.877 -5.744 22.449 1.00 98.31 441 ARG A CA 1
ATOM 3364 C C . ARG A 1 441 ? -17.010 -6.757 22.313 1.00 98.31 441 ARG A C 1
ATOM 3366 O O . ARG A 1 441 ? -18.179 -6.385 22.150 1.00 98.31 441 ARG A O 1
ATOM 3373 N N . HIS A 1 442 ? -16.672 -8.038 22.392 1.00 98.12 442 HIS A N 1
ATOM 3374 C CA . HIS A 1 442 ? -17.615 -9.128 22.169 1.00 98.12 442 HIS A CA 1
ATOM 3375 C C . HIS A 1 442 ? -17.215 -10.353 22.986 1.00 98.12 442 HIS A C 1
ATOM 3377 O O . HIS A 1 442 ? -16.038 -10.630 23.107 1.00 98.12 442 HIS A O 1
ATOM 3383 N N . GLY A 1 443 ? -18.149 -11.143 23.511 1.00 98.12 443 GLY A N 1
ATOM 3384 C CA . GLY A 1 443 ? -17.819 -12.337 24.298 1.00 98.12 443 GLY A CA 1
ATOM 3385 C C . GLY A 1 443 ? -17.276 -12.003 25.693 1.00 98.12 443 GLY A C 1
ATOM 3386 O O . GLY A 1 443 ? -17.639 -10.990 26.277 1.00 98.12 443 GLY A O 1
ATOM 3387 N N . LYS A 1 444 ? -16.453 -12.878 26.280 1.00 98.50 444 LYS A N 1
ATOM 3388 C CA . LYS A 1 444 ? -15.935 -12.680 27.648 1.00 98.50 444 LYS A CA 1
ATOM 3389 C C . LYS A 1 444 ? -14.845 -11.604 27.685 1.00 98.50 444 LYS A C 1
ATOM 3391 O O . LYS A 1 444 ? -13.918 -11.657 26.875 1.00 98.50 444 LYS A O 1
ATOM 3396 N N . GLY A 1 445 ? -14.908 -10.706 28.665 1.00 98.38 445 GLY A N 1
ATOM 3397 C CA . GLY A 1 445 ? -13.887 -9.681 28.879 1.00 98.38 445 GLY A CA 1
ATOM 3398 C C . GLY A 1 445 ? -13.995 -8.969 30.226 1.00 98.38 445 GLY A C 1
ATOM 3399 O O . GLY A 1 445 ? -15.052 -8.964 30.866 1.00 98.38 445 GLY A O 1
ATOM 3400 N N . THR A 1 446 ? -12.894 -8.343 30.625 1.00 98.75 446 THR A N 1
ATOM 3401 C CA . THR A 1 446 ? -12.767 -7.517 31.824 1.00 98.75 446 THR A CA 1
ATOM 3402 C C . THR A 1 446 ? -12.443 -6.084 31.419 1.00 98.75 446 THR A C 1
ATOM 3404 O O . THR A 1 446 ? -11.479 -5.839 30.701 1.00 98.75 446 THR A O 1
ATOM 3407 N N . TYR A 1 447 ? -13.232 -5.128 31.893 1.00 98.56 447 TYR A N 1
ATOM 3408 C CA . TYR A 1 447 ? -12.991 -3.701 31.728 1.00 98.56 447 TYR A CA 1
ATOM 3409 C C . TYR A 1 447 ? -12.562 -3.093 33.059 1.00 98.56 447 TYR A C 1
ATOM 3411 O O . TYR A 1 447 ? -13.235 -3.272 34.076 1.00 98.56 447 TYR A O 1
ATOM 3419 N N . PHE A 1 448 ? -11.453 -2.369 33.030 1.00 98.50 448 PHE A N 1
ATOM 3420 C CA . PHE A 1 448 ? -10.922 -1.576 34.127 1.00 98.50 448 PHE A CA 1
ATOM 3421 C C . PHE A 1 448 ? -11.152 -0.112 33.769 1.00 98.50 448 PHE A C 1
ATOM 3423 O O . PHE A 1 448 ? -10.575 0.383 32.805 1.00 98.50 448 PHE A O 1
ATOM 3430 N N . TYR A 1 449 ? -12.036 0.557 34.493 1.00 97.88 449 TYR A N 1
ATOM 3431 C CA . TYR A 1 449 ? -12.359 1.961 34.281 1.00 97.88 449 TYR A CA 1
ATOM 3432 C C . TYR A 1 449 ? -11.330 2.862 34.973 1.00 97.88 449 TYR A C 1
ATOM 3434 O O . TYR A 1 449 ? -10.682 2.453 35.938 1.00 97.88 449 TYR A O 1
ATOM 3442 N N . ALA A 1 450 ? -11.198 4.097 34.487 1.00 97.62 450 ALA A N 1
ATOM 3443 C CA . ALA A 1 450 ? -10.272 5.086 35.038 1.00 97.62 450 ALA A CA 1
ATOM 3444 C C . ALA A 1 450 ? -10.598 5.475 36.493 1.00 97.62 450 ALA A C 1
ATOM 3446 O O . ALA A 1 450 ? -9.700 5.799 37.264 1.00 97.62 450 ALA A O 1
ATOM 3447 N N . ASP A 1 451 ? -11.873 5.395 36.886 1.00 96.62 451 ASP A N 1
ATOM 3448 C CA . ASP A 1 451 ? -12.340 5.658 38.252 1.00 96.62 451 ASP A CA 1
ATOM 3449 C C . ASP A 1 451 ? -12.002 4.528 39.248 1.00 96.62 451 ASP A C 1
ATOM 3451 O O . ASP A 1 451 ? -12.210 4.693 40.447 1.00 96.62 451 ASP A O 1
ATOM 3455 N N . GLY A 1 452 ? -11.475 3.391 38.775 1.00 95.81 452 GLY A N 1
ATOM 3456 C CA . GLY A 1 452 ? -11.203 2.193 39.574 1.00 95.81 452 GLY A CA 1
ATOM 3457 C C . GLY A 1 452 ? -12.313 1.138 39.531 1.00 95.81 452 GLY A C 1
ATOM 3458 O O . GLY A 1 452 ? -12.126 0.038 40.059 1.00 95.81 452 GLY A O 1
ATOM 3459 N N . THR A 1 453 ? -13.444 1.416 38.875 1.00 97.50 453 THR A N 1
ATOM 3460 C CA . THR A 1 453 ? -14.491 0.422 38.627 1.00 97.50 453 THR A CA 1
ATOM 3461 C C . THR A 1 453 ? -13.913 -0.736 37.807 1.00 97.50 453 THR A C 1
ATOM 3463 O O . THR A 1 453 ? -13.144 -0.547 36.861 1.00 97.50 453 THR A O 1
ATOM 3466 N N . ARG A 1 454 ? -14.307 -1.968 38.129 1.00 98.25 454 ARG A N 1
ATOM 3467 C CA . ARG A 1 454 ? -13.960 -3.172 37.366 1.00 98.25 454 ARG A CA 1
ATOM 3468 C C . ARG A 1 454 ? -15.217 -3.938 36.996 1.00 98.25 454 ARG A C 1
ATOM 3470 O O . ARG A 1 454 ? -15.975 -4.344 37.873 1.00 98.25 454 ARG A O 1
ATOM 3477 N N . HIS A 1 455 ? -15.398 -4.211 35.709 1.00 98.25 455 HIS A N 1
ATOM 3478 C CA . HIS A 1 455 ? -16.461 -5.077 35.207 1.00 98.25 455 HIS A CA 1
ATOM 3479 C C . HIS A 1 455 ? -15.879 -6.318 34.537 1.00 98.25 455 HIS A C 1
ATOM 3481 O O . HIS A 1 455 ? -15.119 -6.196 33.590 1.00 98.25 455 HIS A O 1
ATOM 3487 N N . GLU A 1 456 ? -16.270 -7.506 34.978 1.00 98.56 456 GLU A N 1
ATOM 3488 C CA . GLU A 1 456 ? -15.904 -8.790 34.377 1.00 98.56 456 GLU A CA 1
ATOM 3489 C C . GLU A 1 456 ? -17.174 -9.512 33.929 1.00 98.56 456 GLU A C 1
ATOM 3491 O O . GLU A 1 456 ? -18.034 -9.828 34.755 1.00 98.56 456 GLU A O 1
ATOM 3496 N N . GLY A 1 457 ? -17.325 -9.776 32.633 1.00 98.06 457 GLY A N 1
ATOM 3497 C CA . GLY A 1 457 ? -18.578 -10.319 32.117 1.00 98.06 457 GLY A CA 1
ATOM 3498 C C . GLY A 1 457 ? -18.592 -10.581 30.620 1.00 98.06 457 GLY A C 1
ATOM 3499 O O . GLY A 1 457 ? -17.552 -10.666 29.964 1.00 98.06 457 GLY A O 1
ATOM 3500 N N . MET A 1 458 ? -19.803 -10.763 30.098 1.00 98.44 458 MET A N 1
ATOM 3501 C CA . MET A 1 458 ? -20.055 -10.903 28.670 1.00 98.44 458 MET A CA 1
ATOM 3502 C C . MET A 1 458 ? -20.286 -9.524 28.023 1.00 98.44 458 MET A C 1
ATOM 3504 O O . MET A 1 458 ? -20.892 -8.618 28.596 1.00 98.44 458 MET A O 1
ATOM 3508 N N . TRP A 1 459 ? -19.802 -9.380 26.797 1.00 98.44 459 TRP A N 1
ATOM 3509 C CA . TRP A 1 459 ? -19.889 -8.179 25.978 1.00 98.44 459 TRP A CA 1
ATOM 3510 C C . TRP A 1 459 ? -20.558 -8.511 24.653 1.00 98.44 459 TRP A C 1
ATOM 3512 O O . TRP A 1 459 ? -20.402 -9.611 24.114 1.00 98.44 459 TRP A O 1
ATOM 3522 N N . LYS A 1 460 ? -21.297 -7.554 24.108 1.00 98.25 460 LYS A N 1
ATOM 3523 C CA . LYS A 1 460 ? -21.867 -7.646 22.769 1.00 98.25 460 LYS A CA 1
ATOM 3524 C C . LYS A 1 460 ? -21.897 -6.254 22.161 1.00 98.25 460 LYS A C 1
ATOM 3526 O O . LYS A 1 460 ? -22.575 -5.377 22.690 1.00 98.25 460 LYS A O 1
ATOM 3531 N N . ASN A 1 461 ? -21.182 -6.075 21.053 1.00 97.06 461 ASN A N 1
ATOM 3532 C CA . ASN A 1 461 ? -21.148 -4.831 20.283 1.00 97.06 461 ASN A CA 1
ATOM 3533 C C . ASN A 1 461 ? -20.881 -3.618 21.191 1.00 97.06 461 ASN A C 1
ATOM 3535 O O . ASN A 1 461 ? -21.683 -2.692 21.252 1.00 97.06 461 ASN A O 1
ATOM 3539 N N . ASP A 1 462 ? -19.801 -3.695 21.977 1.00 97.69 462 ASP A N 1
ATOM 3540 C CA . ASP A 1 462 ? -19.369 -2.653 22.921 1.00 97.69 462 ASP A CA 1
ATOM 3541 C C . ASP A 1 462 ? -20.268 -2.386 24.134 1.00 97.69 462 ASP A C 1
ATOM 3543 O O . ASP A 1 462 ? -19.958 -1.511 24.945 1.00 97.69 462 ASP A O 1
ATOM 3547 N N . THR A 1 463 ? -21.320 -3.180 24.334 1.00 97.62 463 THR A N 1
ATOM 3548 C CA . THR A 1 463 ? -22.184 -3.089 25.516 1.00 97.62 463 THR A CA 1
ATOM 3549 C C . THR A 1 463 ? -22.012 -4.286 26.448 1.00 97.62 463 THR A C 1
ATOM 3551 O O . THR A 1 463 ? -21.779 -5.416 26.004 1.00 97.62 463 THR A O 1
ATOM 3554 N N . ARG A 1 464 ? -22.146 -4.053 27.759 1.00 97.50 464 ARG A N 1
ATOM 3555 C CA . ARG A 1 464 ? -22.259 -5.125 28.756 1.00 97.50 464 ARG A CA 1
ATOM 3556 C C . ARG A 1 464 ? -23.562 -5.875 28.512 1.00 97.50 464 ARG A C 1
ATOM 3558 O O . ARG A 1 464 ? -24.634 -5.268 28.465 1.00 97.50 464 ARG A O 1
ATOM 3565 N N . HIS A 1 465 ? -23.473 -7.190 28.390 1.00 97.06 465 HIS A N 1
ATOM 3566 C CA . HIS A 1 465 ? -24.605 -8.056 28.089 1.00 97.06 465 HIS A CA 1
ATOM 3567 C C . HIS A 1 465 ? -24.443 -9.378 28.846 1.00 97.06 465 HIS A C 1
ATOM 3569 O O . HIS A 1 465 ? -23.335 -9.779 29.148 1.00 97.06 465 HIS A O 1
ATOM 3575 N N . GLY A 1 466 ? -25.514 -10.113 29.142 1.00 97.50 466 GLY A N 1
ATOM 3576 C CA . GLY A 1 466 ? -25.414 -11.447 29.746 1.00 97.50 466 GLY A CA 1
ATOM 3577 C C . GLY A 1 466 ? -24.904 -11.409 31.190 1.00 97.50 466 GLY A C 1
ATOM 3578 O O . GLY A 1 466 ? -25.122 -10.436 31.900 1.00 97.50 466 GLY A O 1
ATOM 3579 N N . GLY A 1 467 ? -24.276 -12.486 31.661 1.00 97.56 467 GLY A N 1
ATOM 3580 C CA . GLY A 1 467 ? -23.778 -12.559 33.038 1.00 97.56 467 GLY A CA 1
ATOM 3581 C C . GLY A 1 467 ? -22.492 -11.752 33.243 1.00 97.56 467 GLY A C 1
ATOM 3582 O O . GLY A 1 467 ? -21.566 -11.856 32.438 1.00 97.56 467 GLY A O 1
ATOM 3583 N N . GLY A 1 468 ? -22.410 -11.002 34.344 1.00 98.00 468 GLY A N 1
ATOM 3584 C CA . GLY A 1 468 ? -21.210 -10.252 34.712 1.00 98.00 468 GLY A CA 1
ATOM 3585 C C . GLY A 1 468 ? -21.195 -9.769 36.162 1.00 98.00 468 GLY A C 1
ATOM 3586 O O . GLY A 1 468 ? -22.233 -9.672 36.823 1.00 98.00 468 GLY A O 1
ATOM 3587 N N . THR A 1 469 ? -20.002 -9.446 36.649 1.00 98.50 469 THR A N 1
ATOM 3588 C CA . THR A 1 469 ? -19.739 -8.874 37.972 1.00 98.50 469 THR A CA 1
ATOM 3589 C C . THR A 1 469 ? -19.122 -7.489 37.808 1.00 98.50 469 THR A C 1
ATOM 3591 O O . THR A 1 469 ? -18.149 -7.335 37.081 1.00 98.50 469 THR A O 1
ATOM 3594 N N . CYS A 1 470 ? -19.674 -6.481 38.476 1.00 98.19 470 CYS A N 1
ATOM 3595 C CA . CYS A 1 470 ? -19.126 -5.131 38.551 1.00 98.19 470 CYS A CA 1
ATOM 3596 C C . CYS A 1 470 ? -18.766 -4.817 40.003 1.00 98.19 470 CYS A C 1
ATOM 3598 O O . CYS A 1 470 ? -19.589 -5.038 40.893 1.00 98.19 470 CYS A O 1
ATOM 3600 N N . VAL A 1 471 ? -17.550 -4.330 40.230 1.00 98.12 471 VAL A N 1
ATOM 3601 C CA . VAL A 1 471 ? -17.040 -3.855 41.520 1.00 98.12 471 VAL A CA 1
ATOM 3602 C C . VAL A 1 471 ? -16.686 -2.386 41.351 1.00 98.12 471 VAL A C 1
ATOM 3604 O O . VAL A 1 471 ? -15.932 -2.047 40.442 1.00 98.12 471 VAL A O 1
ATOM 3607 N N . TYR A 1 472 ? -17.254 -1.534 42.191 1.00 97.25 472 TYR A N 1
ATOM 3608 C CA . TYR A 1 472 ? -17.056 -0.089 42.166 1.00 97.25 472 TYR A CA 1
ATOM 3609 C C . TYR A 1 472 ? -16.006 0.338 43.214 1.00 97.25 472 TYR A C 1
ATOM 3611 O O . TYR A 1 472 ? -15.704 -0.445 44.123 1.00 97.25 472 TYR A O 1
ATOM 3619 N N . PRO A 1 473 ? -15.446 1.560 43.121 1.00 96.81 473 PRO A N 1
ATOM 3620 C CA . PRO A 1 473 ? -14.408 2.047 44.039 1.00 96.81 473 PRO A CA 1
ATOM 3621 C C . PRO A 1 473 ? -14.855 2.144 45.503 1.00 96.81 473 PRO A C 1
ATOM 3623 O O . PRO A 1 473 ? -14.045 2.000 46.413 1.00 96.81 473 PRO A O 1
ATOM 3626 N N . ASP A 1 474 ? -16.152 2.347 45.736 1.00 95.31 474 ASP A N 1
ATOM 3627 C CA . ASP A 1 474 ? -16.793 2.384 47.057 1.00 95.31 474 ASP A CA 1
ATOM 3628 C C . ASP A 1 474 ? -17.076 0.982 47.637 1.00 95.31 474 ASP A C 1
ATOM 3630 O O . ASP A 1 474 ? -17.752 0.851 48.656 1.00 95.31 474 ASP A O 1
ATOM 3634 N N . ASN A 1 475 ? -16.557 -0.074 47.001 1.00 91.81 475 ASN A N 1
ATOM 3635 C CA . ASN A 1 475 ? -16.832 -1.485 47.283 1.00 91.81 475 ASN A CA 1
ATOM 3636 C C . ASN A 1 475 ? -18.278 -1.935 47.024 1.00 91.81 475 ASN A C 1
ATOM 3638 O O . ASN A 1 475 ? -18.609 -3.090 47.325 1.00 91.81 475 ASN A O 1
ATOM 3642 N N . MET A 1 476 ? -19.129 -1.104 46.408 1.00 96.69 476 MET A N 1
ATOM 3643 C CA . MET A 1 476 ? -20.391 -1.588 45.858 1.00 96.69 476 MET A CA 1
ATOM 3644 C C . MET A 1 476 ? -20.083 -2.708 44.857 1.00 96.69 476 MET A C 1
ATOM 3646 O O . MET A 1 476 ? -19.150 -2.633 44.052 1.00 96.69 476 MET A O 1
ATOM 3650 N N . ARG A 1 477 ? -20.868 -3.783 44.896 1.00 98.06 477 ARG A N 1
ATOM 3651 C CA . ARG A 1 477 ? -20.683 -4.931 44.009 1.00 98.06 477 ARG A CA 1
ATOM 3652 C C . ARG A 1 477 ? -22.007 -5.429 43.476 1.00 98.06 477 ARG A C 1
ATOM 3654 O O . ARG A 1 477 ? -22.871 -5.847 44.240 1.00 98.06 477 ARG A O 1
ATOM 3661 N N . TYR A 1 478 ? -22.122 -5.496 42.157 1.00 98.25 478 TYR A N 1
ATOM 3662 C CA . TYR A 1 478 ? -23.226 -6.158 41.475 1.00 98.25 478 TYR A CA 1
ATOM 3663 C C . TYR A 1 478 ? -22.737 -7.429 40.786 1.00 98.25 478 TYR A C 1
ATOM 3665 O O . TYR A 1 478 ? -21.752 -7.397 40.057 1.00 98.25 478 TYR A O 1
ATOM 3673 N N . LYS A 1 479 ? -23.442 -8.543 40.966 1.00 98.50 479 LYS A N 1
ATOM 3674 C CA . LYS A 1 479 ? -23.236 -9.794 40.231 1.00 98.50 479 LYS A CA 1
ATOM 3675 C C . LYS A 1 479 ? -24.577 -10.255 39.685 1.00 98.50 479 LYS A C 1
ATOM 3677 O O . LYS A 1 479 ? -25.465 -10.598 40.460 1.00 98.50 479 LYS A O 1
ATOM 3682 N N . GLY A 1 480 ? -24.730 -10.290 38.370 1.00 97.88 480 GLY A N 1
ATOM 3683 C CA . GLY A 1 480 ? -26.011 -10.634 37.768 1.00 97.88 480 GLY A CA 1
ATOM 3684 C C . GLY A 1 480 ? -26.027 -10.489 36.261 1.00 97.88 480 GLY A C 1
ATOM 3685 O O . GLY A 1 480 ? -24.984 -10.457 35.605 1.00 97.88 480 GLY A O 1
ATOM 3686 N N . MET A 1 481 ? -27.238 -10.426 35.728 1.00 98.25 481 MET A N 1
ATOM 3687 C CA . MET A 1 481 ? -27.494 -10.271 34.306 1.00 98.25 481 MET A CA 1
ATOM 3688 C C . MET A 1 481 ? -27.435 -8.785 33.889 1.00 98.25 481 MET A C 1
ATOM 3690 O O . MET A 1 481 ? -27.754 -7.878 34.666 1.00 98.25 481 MET A O 1
ATOM 3694 N N . TRP A 1 482 ? -26.981 -8.553 32.659 1.00 98.25 482 TRP A N 1
ATOM 3695 C CA . TRP A 1 482 ? -26.810 -7.254 32.012 1.00 98.25 482 TRP A CA 1
ATOM 3696 C C . TRP A 1 482 ? -27.468 -7.264 30.631 1.00 98.25 482 TRP A C 1
ATOM 3698 O O . TRP A 1 482 ? -27.493 -8.295 29.946 1.00 98.25 482 TRP A O 1
ATOM 3708 N N . ARG A 1 483 ? -27.972 -6.111 30.198 1.00 98.00 483 ARG A N 1
ATOM 3709 C CA . ARG A 1 483 ? -28.464 -5.878 28.837 1.00 98.00 483 ARG A CA 1
ATOM 3710 C C . ARG A 1 483 ? -28.189 -4.431 28.461 1.00 98.00 483 ARG A C 1
ATOM 3712 O O . ARG A 1 483 ? -28.589 -3.543 29.203 1.00 98.00 483 ARG A O 1
ATOM 3719 N N . ASP A 1 484 ? -27.508 -4.223 27.339 1.00 96.12 484 ASP A N 1
ATOM 3720 C CA . ASP A 1 484 ? -27.231 -2.903 26.765 1.00 96.12 484 ASP A CA 1
ATOM 3721 C C . ASP A 1 484 ? -26.683 -1.906 27.801 1.00 96.12 484 ASP A C 1
ATOM 3723 O O . ASP A 1 484 ? -27.127 -0.770 27.909 1.00 96.12 484 ASP A O 1
ATOM 3727 N N . ASN A 1 485 ? -25.697 -2.362 28.585 1.00 96.44 485 ASN A N 1
ATOM 3728 C CA . ASN A 1 485 ? -25.075 -1.646 29.706 1.00 96.44 485 ASN A CA 1
ATOM 3729 C C . ASN A 1 485 ? -25.903 -1.486 30.989 1.00 96.44 485 ASN A C 1
ATOM 3731 O O . ASN A 1 485 ? -25.313 -1.071 31.985 1.00 96.44 485 ASN A O 1
ATOM 3735 N N . CYS A 1 486 ? -27.173 -1.876 31.033 1.00 96.88 486 CYS A N 1
ATOM 3736 C CA . CYS A 1 486 ? -28.002 -1.796 32.237 1.00 96.88 486 CYS A CA 1
ATOM 3737 C C . CYS A 1 486 ? -28.057 -3.127 32.995 1.00 96.88 486 CYS A C 1
ATOM 3739 O O . CYS A 1 486 ? -28.029 -4.211 32.398 1.00 96.88 486 CYS A O 1
ATOM 3741 N N . ARG A 1 487 ? -28.192 -3.066 34.324 1.00 97.44 487 ARG A N 1
ATOM 3742 C CA . ARG A 1 487 ? -28.562 -4.233 35.139 1.00 97.44 487 ARG A CA 1
ATOM 3743 C C . ARG A 1 487 ? -29.967 -4.672 34.745 1.00 97.44 487 ARG A C 1
ATOM 3745 O O . ARG A 1 487 ? -30.899 -3.866 34.738 1.00 97.44 487 ARG A O 1
ATOM 3752 N N . HIS A 1 488 ? -30.122 -5.945 34.407 1.00 96.44 488 HIS A N 1
ATOM 3753 C CA . HIS A 1 488 ? -31.375 -6.477 33.881 1.00 96.44 488 HIS A CA 1
ATOM 3754 C C . HIS A 1 488 ? -31.478 -7.969 34.194 1.00 96.44 488 HIS A C 1
ATOM 3756 O O . HIS A 1 488 ? -30.484 -8.664 34.071 1.00 96.44 488 HIS A O 1
ATOM 3762 N N . GLY A 1 489 ? -32.654 -8.502 34.522 1.00 96.38 489 GLY A N 1
ATOM 3763 C CA . GLY A 1 489 ? -32.826 -9.909 34.905 1.00 96.38 489 GLY A CA 1
ATOM 3764 C C . GLY A 1 489 ? -32.366 -10.198 36.338 1.00 96.38 489 GLY A C 1
ATOM 3765 O O . GLY A 1 489 ? -32.332 -9.305 37.174 1.00 96.38 489 GLY A O 1
ATOM 3766 N N . MET A 1 490 ? -32.047 -11.453 36.659 1.00 97.56 490 MET A N 1
ATOM 3767 C CA . MET A 1 490 ? -31.654 -11.825 38.025 1.00 97.56 490 MET A CA 1
ATOM 3768 C C . MET A 1 490 ? -30.265 -11.285 38.389 1.00 97.56 490 MET A C 1
ATOM 3770 O O . MET A 1 490 ? -29.313 -11.425 37.614 1.00 97.56 490 MET A O 1
ATOM 3774 N N . GLY A 1 491 ? -30.130 -10.729 39.593 1.00 97.75 491 GLY A N 1
ATOM 3775 C CA . GLY A 1 491 ? -28.850 -10.240 40.094 1.00 97.75 491 GLY A CA 1
ATOM 3776 C C . GLY A 1 491 ? -28.824 -9.963 41.593 1.00 97.75 491 GLY A C 1
ATOM 3777 O O . GLY A 1 491 ? -29.851 -9.717 42.228 1.00 97.75 491 GLY A O 1
ATOM 3778 N N . THR A 1 492 ? -27.616 -9.971 42.146 1.00 98.38 492 THR A N 1
ATOM 3779 C CA . THR A 1 492 ? -27.314 -9.621 43.533 1.00 98.38 492 THR A CA 1
ATOM 3780 C C . THR A 1 492 ? -26.490 -8.339 43.569 1.00 98.38 492 THR A C 1
ATOM 3782 O O . THR A 1 492 ? -25.447 -8.259 42.924 1.00 98.38 492 THR A O 1
ATOM 3785 N N . CYS A 1 493 ? -26.926 -7.352 44.344 1.00 98.06 493 CYS A N 1
ATOM 3786 C CA . CYS A 1 493 ? -26.191 -6.123 44.618 1.00 98.06 493 CYS A CA 1
ATOM 3787 C C . CYS A 1 493 ? -25.861 -6.046 46.108 1.00 98.06 493 CYS A C 1
ATOM 3789 O O . CYS A 1 493 ? -26.750 -6.226 46.936 1.00 98.06 493 CYS A O 1
ATOM 3791 N N . VAL A 1 494 ? -24.602 -5.780 46.439 1.00 97.94 494 VAL A N 1
ATOM 3792 C CA . VAL A 1 494 ? -24.129 -5.450 47.786 1.00 97.94 494 VAL A CA 1
ATOM 3793 C C . VAL A 1 494 ? -23.686 -3.994 47.749 1.00 97.94 494 VAL A C 1
ATOM 3795 O O . VAL A 1 494 ? -22.843 -3.636 46.928 1.00 97.94 494 VAL A O 1
ATOM 3798 N N . TYR A 1 495 ? -24.303 -3.163 48.574 1.00 95.88 495 TYR A N 1
ATOM 3799 C CA . TYR A 1 495 ? -24.045 -1.731 48.665 1.00 95.88 495 TYR A CA 1
ATOM 3800 C C . TYR A 1 495 ? -22.964 -1.434 49.722 1.00 95.88 495 TYR A C 1
ATOM 3802 O O . TYR A 1 495 ? -22.700 -2.293 50.570 1.00 95.88 495 TYR A O 1
ATOM 3810 N N . PRO A 1 496 ? -22.337 -0.241 49.694 1.00 96.31 496 PRO A N 1
ATOM 3811 C CA . PRO A 1 496 ? -21.260 0.117 50.625 1.00 96.31 496 PRO A CA 1
ATOM 3812 C C . PRO A 1 496 ? -21.682 0.122 52.100 1.00 96.31 496 PRO A C 1
ATOM 3814 O O . PRO A 1 496 ? -20.872 -0.161 52.975 1.00 96.31 496 PRO A O 1
ATOM 3817 N N . ASP A 1 497 ? -22.956 0.408 52.374 1.00 94.50 497 ASP A N 1
ATOM 3818 C CA . ASP A 1 497 ? -23.548 0.390 53.717 1.00 94.50 497 ASP A CA 1
ATOM 3819 C C . ASP A 1 497 ? -23.753 -1.033 54.277 1.00 94.50 497 ASP A C 1
ATOM 3821 O O . ASP A 1 497 ? -24.089 -1.187 55.448 1.00 94.50 497 ASP A O 1
ATOM 3825 N N . GLY A 1 498 ? -23.548 -2.076 53.464 1.00 93.50 498 GLY A N 1
ATOM 3826 C CA . GLY A 1 498 ? -23.819 -3.473 53.804 1.00 93.50 498 GLY A CA 1
ATOM 3827 C C . GLY A 1 498 ? -25.198 -3.970 53.360 1.00 93.50 498 GLY A C 1
ATOM 3828 O O . GLY A 1 498 ? -25.464 -5.172 53.453 1.00 93.50 498 GLY A O 1
ATOM 3829 N N . THR A 1 499 ? -26.058 -3.096 52.821 1.00 95.81 499 THR A N 1
ATOM 3830 C CA . THR A 1 499 ? -27.347 -3.488 52.245 1.00 95.81 499 THR A CA 1
ATOM 3831 C C . THR A 1 499 ? -27.111 -4.493 51.118 1.00 95.81 499 THR A C 1
ATOM 3833 O O . THR A 1 499 ? -26.253 -4.307 50.253 1.00 95.81 499 THR A O 1
ATOM 3836 N N . ARG A 1 500 ? -27.894 -5.571 51.083 1.00 97.94 500 ARG A N 1
ATOM 3837 C CA . ARG A 1 500 ? -27.846 -6.585 50.027 1.00 97.94 500 ARG A CA 1
ATOM 3838 C C . ARG A 1 500 ? -29.215 -6.763 49.396 1.00 97.94 500 ARG A C 1
ATOM 3840 O O . ARG A 1 500 ? -30.156 -7.171 50.065 1.00 97.94 500 ARG A O 1
ATOM 3847 N N . TYR A 1 501 ? -29.303 -6.560 48.088 1.00 97.81 501 TYR A N 1
ATOM 3848 C CA . TYR A 1 501 ? -30.475 -6.901 47.289 1.00 97.81 501 TYR A CA 1
ATOM 3849 C C . TYR A 1 501 ? -30.204 -8.123 46.414 1.00 97.81 501 TYR A C 1
ATOM 3851 O O . TYR A 1 501 ? -29.163 -8.208 45.770 1.00 97.81 501 TYR A O 1
ATOM 3859 N N . GLU A 1 502 ? -31.154 -9.045 46.340 1.00 98.25 502 GLU A N 1
ATOM 3860 C CA . GLU A 1 502 ? -31.145 -10.194 45.440 1.00 98.25 502 GLU A CA 1
ATOM 3861 C C . GLU A 1 502 ? -32.526 -10.355 44.807 1.00 98.25 502 GLU A C 1
ATOM 3863 O O . GLU A 1 502 ? -33.511 -10.599 45.503 1.00 98.25 502 GLU A O 1
ATOM 3868 N N . GLY A 1 503 ? -32.619 -10.206 43.489 1.00 96.56 503 GLY A N 1
ATOM 3869 C CA . GLY A 1 503 ? -33.907 -10.229 42.804 1.00 96.56 503 GLY A CA 1
ATOM 3870 C C . GLY A 1 503 ? -33.814 -9.861 41.334 1.00 96.56 503 GLY A C 1
ATOM 3871 O O . GLY A 1 503 ? -32.731 -9.895 40.739 1.00 96.56 503 GLY A O 1
ATOM 3872 N N . VAL A 1 504 ? -34.965 -9.530 40.753 1.00 97.50 504 VAL A N 1
ATOM 3873 C CA . VAL A 1 504 ? -35.065 -9.096 39.359 1.00 97.50 504 VAL A CA 1
ATOM 3874 C C . VAL A 1 504 ? -34.671 -7.618 39.231 1.00 97.50 504 VAL A C 1
ATOM 3876 O O . VAL A 1 504 ? -35.019 -6.759 40.034 1.00 97.50 504 VAL A O 1
ATOM 3879 N N . TRP A 1 505 ? -33.921 -7.316 38.183 1.00 97.62 505 TRP A N 1
ATOM 3880 C CA . TRP A 1 505 ? -33.535 -5.976 37.774 1.00 97.62 505 TRP A CA 1
ATOM 3881 C C . TRP A 1 505 ? -34.164 -5.664 36.425 1.00 97.62 505 TRP A C 1
ATOM 3883 O O . TRP A 1 505 ? -34.302 -6.542 35.568 1.00 97.62 505 TRP A O 1
ATOM 3893 N N . LYS A 1 506 ? -34.524 -4.407 36.215 1.00 97.19 506 LYS A N 1
ATOM 3894 C CA . LYS A 1 506 ? -34.950 -3.891 34.921 1.00 97.19 506 LYS A CA 1
ATOM 3895 C C . LYS A 1 506 ? -34.384 -2.490 34.773 1.00 97.19 506 LYS A C 1
ATOM 3897 O O . LYS A 1 506 ? -34.705 -1.626 35.580 1.00 97.19 506 LYS A O 1
ATOM 3902 N N . ASP A 1 507 ? -33.542 -2.310 33.764 1.00 94.69 507 ASP A N 1
ATOM 3903 C CA . ASP A 1 507 ? -32.999 -1.020 33.341 1.00 94.69 507 ASP A CA 1
ATOM 3904 C C . ASP A 1 507 ? -32.424 -0.239 34.537 1.00 94.69 507 ASP A C 1
ATOM 3906 O O . ASP A 1 507 ? -32.837 0.868 34.870 1.00 94.69 507 ASP A O 1
ATOM 3910 N N . ASP A 1 508 ? -31.515 -0.913 35.253 1.00 95.12 508 ASP A N 1
ATOM 3911 C CA . ASP A 1 508 ? -30.840 -0.436 36.466 1.00 95.12 508 ASP A CA 1
ATOM 3912 C C . ASP A 1 508 ? -31.698 -0.257 37.720 1.00 95.12 508 ASP A C 1
ATOM 3914 O O . ASP A 1 508 ? -31.159 0.110 38.765 1.00 95.12 508 ASP A O 1
ATOM 3918 N N . SER A 1 509 ? -32.979 -0.612 37.675 1.00 95.56 509 SER A N 1
ATOM 3919 C CA . SER A 1 509 ? -33.876 -0.537 38.827 1.00 95.56 509 SER A CA 1
ATOM 3920 C C . SER A 1 509 ? -34.234 -1.912 39.385 1.00 95.56 509 SER A C 1
ATOM 3922 O O . SER A 1 509 ? -34.451 -2.868 38.636 1.00 95.56 509 SER A O 1
ATOM 3924 N N . ARG A 1 510 ? -34.346 -2.014 40.715 1.00 96.19 510 ARG A N 1
ATOM 3925 C CA . ARG A 1 510 ? -34.941 -3.186 41.377 1.00 96.19 510 ARG A CA 1
ATOM 3926 C C . ARG A 1 510 ? -36.388 -3.314 40.913 1.00 96.19 510 ARG A C 1
ATOM 3928 O O . ARG A 1 510 ? -37.144 -2.341 40.968 1.00 96.19 510 ARG A O 1
ATOM 3935 N N . HIS A 1 511 ? -36.765 -4.497 40.453 1.00 93.31 511 HIS A N 1
ATOM 3936 C CA . HIS A 1 511 ? -38.062 -4.749 39.837 1.00 93.31 511 HIS A CA 1
ATOM 3937 C C . HIS A 1 511 ? -38.519 -6.185 40.135 1.00 93.31 511 HIS A C 1
ATOM 3939 O O . HIS A 1 511 ? -37.713 -7.026 40.506 1.00 93.31 511 HIS A O 1
ATOM 3945 N N . GLY A 1 512 ? -39.804 -6.502 39.976 1.00 93.44 512 GLY A N 1
ATOM 3946 C CA . GLY A 1 512 ? -40.312 -7.867 40.165 1.00 93.44 512 GLY A CA 1
ATOM 3947 C C . GLY A 1 512 ? -40.043 -8.434 41.567 1.00 93.44 512 GLY A C 1
ATOM 3948 O O . GLY A 1 512 ? -39.925 -7.692 42.535 1.00 93.44 512 GLY A O 1
ATOM 3949 N N . MET A 1 513 ? -39.966 -9.758 41.700 1.00 93.62 513 MET A N 1
ATOM 3950 C CA . MET A 1 513 ? -39.704 -10.392 42.998 1.00 93.62 513 MET A CA 1
ATOM 3951 C C . MET A 1 513 ? -38.240 -10.222 43.422 1.00 93.62 513 MET A C 1
ATOM 3953 O O . MET A 1 513 ? -37.321 -10.490 42.644 1.00 93.62 513 MET A O 1
ATOM 3957 N N . GLY A 1 514 ? -38.019 -9.846 44.682 1.00 96.19 514 GLY A N 1
ATOM 3958 C CA . GLY A 1 514 ? -36.682 -9.711 45.253 1.00 96.19 514 GLY A CA 1
ATOM 3959 C C . GLY A 1 514 ? -36.659 -9.672 46.778 1.00 96.19 514 GLY A C 1
ATOM 3960 O O . GLY A 1 514 ? -37.666 -9.401 47.437 1.00 96.19 514 GLY A O 1
ATOM 3961 N N . THR A 1 515 ? -35.483 -9.941 47.337 1.00 97.62 515 THR A N 1
ATOM 3962 C CA . THR A 1 515 ? -35.184 -9.860 48.768 1.00 97.62 515 THR A CA 1
ATOM 3963 C C . THR A 1 515 ? -34.130 -8.783 49.008 1.00 97.62 515 THR A C 1
ATOM 3965 O O . THR A 1 515 ? -33.067 -8.823 48.397 1.00 97.62 515 THR A O 1
ATOM 3968 N N . CYS A 1 516 ? -34.405 -7.831 49.894 1.00 97.19 516 CYS A N 1
ATOM 3969 C CA . CYS A 1 516 ? -33.447 -6.835 50.370 1.00 97.19 516 CYS A CA 1
ATOM 3970 C C . CYS A 1 516 ? -33.169 -7.088 51.851 1.00 97.19 516 CYS A C 1
ATOM 3972 O O . CYS A 1 516 ? -34.115 -7.207 52.620 1.00 97.19 516 CYS A O 1
ATOM 3974 N N . VAL A 1 517 ? -31.902 -7.182 52.237 1.00 96.88 517 VAL A N 1
ATOM 3975 C CA . VAL A 1 517 ? -31.433 -7.290 53.623 1.00 96.88 517 VAL A CA 1
ATOM 3976 C C . VAL A 1 517 ? -30.662 -6.017 53.933 1.00 96.88 517 VAL A C 1
ATOM 3978 O O . VAL A 1 517 ? -29.737 -5.678 53.197 1.00 96.88 517 VAL A O 1
ATOM 3981 N N . TYR A 1 518 ? -31.064 -5.306 54.974 1.00 94.31 518 TYR A N 1
ATOM 3982 C CA . TYR A 1 518 ? -30.467 -4.043 55.388 1.00 94.31 518 TYR A CA 1
ATOM 3983 C C . TYR A 1 518 ? -29.423 -4.268 56.498 1.00 94.31 518 TYR A C 1
ATOM 3985 O O . TYR A 1 518 ? -29.400 -5.343 57.108 1.00 94.31 518 TYR A O 1
ATOM 3993 N N . PRO A 1 519 ? -28.549 -3.282 56.777 1.00 93.81 519 PRO A N 1
ATOM 3994 C CA . PRO A 1 519 ? -27.445 -3.439 57.728 1.00 93.81 519 PRO A CA 1
ATOM 3995 C C . PRO A 1 519 ? -27.910 -3.641 59.175 1.00 93.81 519 PRO A C 1
ATOM 3997 O O . PRO A 1 519 ? -27.221 -4.288 59.958 1.00 93.81 519 PRO A O 1
ATOM 4000 N N . ASP A 1 520 ? -29.091 -3.124 59.520 1.00 92.19 520 ASP A N 1
ATOM 4001 C CA . ASP A 1 520 ? -29.732 -3.301 60.828 1.00 92.19 520 ASP A CA 1
ATOM 4002 C C . ASP A 1 520 ? -30.317 -4.713 61.039 1.00 92.19 520 ASP A C 1
ATOM 4004 O O . ASP A 1 520 ? -30.762 -5.040 62.136 1.00 92.19 520 ASP A O 1
ATOM 4008 N N . GLY A 1 521 ? -30.301 -5.566 60.009 1.00 89.50 521 GLY A N 1
ATOM 4009 C CA . GLY A 1 521 ? -30.875 -6.911 60.026 1.00 89.50 521 GLY A CA 1
ATOM 4010 C C . GLY A 1 521 ? -32.333 -6.975 59.567 1.00 89.50 521 GLY A C 1
ATOM 4011 O O . GLY A 1 521 ? -32.851 -8.081 59.373 1.00 89.50 521 GLY A O 1
ATOM 4012 N N . THR A 1 522 ? -32.991 -5.834 59.325 1.00 92.25 522 THR A N 1
ATOM 4013 C CA . THR A 1 522 ? -34.311 -5.822 58.686 1.00 92.25 522 THR A CA 1
ATOM 4014 C C . THR A 1 522 ? -34.205 -6.425 57.288 1.00 92.25 522 THR A C 1
ATOM 4016 O O . THR A 1 522 ? -33.191 -6.306 56.590 1.00 92.25 522 THR A O 1
ATOM 4019 N N . ARG A 1 523 ? -35.252 -7.125 56.844 1.00 95.56 523 ARG A N 1
ATOM 4020 C CA . ARG A 1 523 ? -35.284 -7.671 55.481 1.00 95.56 523 ARG A CA 1
ATOM 4021 C C . ARG A 1 523 ? -36.664 -7.578 54.864 1.00 95.56 523 ARG A C 1
ATOM 4023 O O . ARG A 1 523 ? -37.656 -7.930 55.486 1.00 95.56 523 ARG A O 1
ATOM 4030 N N . TYR A 1 524 ? -36.733 -7.174 53.608 1.00 95.12 524 TYR A N 1
ATOM 4031 C CA . TYR A 1 524 ? -37.956 -7.191 52.816 1.00 95.12 524 TYR A CA 1
ATOM 4032 C C . TYR A 1 524 ? -37.884 -8.298 51.772 1.00 95.12 524 TYR A C 1
ATOM 4034 O O . TYR A 1 524 ? -36.898 -8.384 51.046 1.00 95.12 524 TYR A O 1
ATOM 4042 N N . LYS A 1 525 ? -38.932 -9.110 51.651 1.00 96.12 525 LYS A N 1
ATOM 4043 C CA . LYS A 1 525 ? -39.098 -10.102 50.584 1.00 96.12 525 LYS A CA 1
ATOM 4044 C C . LYS A 1 525 ? -40.437 -9.872 49.898 1.00 96.12 525 LYS A C 1
ATOM 4046 O O . LYS A 1 525 ? -41.480 -10.086 50.508 1.00 96.12 525 LYS A O 1
ATOM 4051 N N . GLY A 1 526 ? -40.425 -9.476 48.633 1.00 93.50 526 GLY A N 1
ATOM 4052 C CA . GLY A 1 526 ? -41.660 -9.147 47.927 1.00 93.50 526 GLY A CA 1
ATOM 4053 C C . GLY A 1 526 ? -41.436 -8.577 46.540 1.00 93.50 526 GLY A C 1
ATOM 4054 O O . GLY A 1 526 ? -40.350 -8.703 45.970 1.00 93.50 526 GLY A O 1
ATOM 4055 N N . MET A 1 527 ? -42.490 -7.975 46.007 1.00 94.50 527 MET A N 1
ATOM 4056 C CA . MET A 1 527 ? -42.483 -7.312 44.713 1.00 94.50 527 MET A CA 1
ATOM 4057 C C . MET A 1 527 ? -41.802 -5.925 44.800 1.00 94.50 527 MET A C 1
ATOM 4059 O O . MET A 1 527 ? -41.861 -5.212 45.801 1.00 94.50 527 MET A O 1
ATOM 4063 N N . TRP A 1 528 ? -41.112 -5.549 43.729 1.00 95.44 528 TRP A N 1
ATOM 4064 C CA . TRP A 1 528 ? -40.400 -4.287 43.565 1.00 95.44 528 TRP A CA 1
ATOM 4065 C C . TRP A 1 528 ? -40.816 -3.637 42.250 1.00 95.44 528 TRP A C 1
ATOM 4067 O O . TRP A 1 528 ? -41.076 -4.319 41.253 1.00 95.44 528 TRP A O 1
ATOM 4077 N N . ARG A 1 529 ? -40.851 -2.310 42.230 1.00 95.44 529 ARG A N 1
ATOM 4078 C CA . ARG A 1 529 ? -41.042 -1.515 41.020 1.00 95.44 529 ARG A CA 1
ATOM 4079 C C . ARG A 1 529 ? -40.215 -0.249 41.143 1.00 95.44 529 ARG A C 1
ATOM 4081 O O . ARG A 1 529 ? -40.365 0.479 42.114 1.00 95.44 529 ARG A O 1
ATOM 4088 N N . ASP A 1 530 ? -39.340 -0.030 40.171 1.00 92.62 530 ASP A N 1
ATOM 4089 C CA . ASP A 1 530 ? -38.551 1.192 40.018 1.00 92.62 530 ASP A CA 1
ATOM 4090 C C . ASP A 1 530 ? -37.821 1.595 41.308 1.00 92.62 530 ASP A C 1
ATOM 4092 O O . ASP A 1 530 ? -37.806 2.747 41.722 1.00 92.62 530 ASP A O 1
ATOM 4096 N N . ASN A 1 531 ? -37.190 0.596 41.939 1.00 92.56 531 ASN A N 1
ATOM 4097 C CA . ASN A 1 531 ? -36.483 0.686 43.220 1.00 92.56 531 ASN A CA 1
ATOM 4098 C C . ASN A 1 531 ? -37.345 0.794 44.481 1.00 92.56 531 ASN A C 1
ATOM 4100 O O . ASN A 1 531 ? -36.764 0.713 45.562 1.00 92.56 531 ASN A O 1
ATOM 4104 N N . CYS A 1 532 ? -38.667 0.864 44.382 1.00 92.44 532 CYS A N 1
ATOM 4105 C CA . CYS A 1 532 ? -39.569 0.892 45.531 1.00 92.44 532 CYS A CA 1
ATOM 4106 C C . CYS A 1 532 ? -40.196 -0.481 45.799 1.00 92.44 532 CYS A C 1
ATOM 4108 O O . CYS A 1 532 ? -40.453 -1.261 44.874 1.00 92.44 532 CYS A O 1
ATOM 4110 N N . ARG A 1 533 ? -40.494 -0.774 47.067 1.00 92.25 533 ARG A N 1
ATOM 4111 C CA . ARG A 1 533 ? -41.369 -1.891 47.450 1.00 92.25 533 ARG A CA 1
ATOM 4112 C C . ARG A 1 533 ? -42.751 -1.648 46.853 1.00 92.25 533 ARG A C 1
ATOM 4114 O O . ARG A 1 533 ? -43.305 -0.553 46.978 1.00 92.25 533 ARG A O 1
ATOM 4121 N N . HIS A 1 534 ? -43.297 -2.661 46.197 1.00 89.69 534 HIS A N 1
ATOM 4122 C CA . HIS A 1 534 ? -44.555 -2.564 45.465 1.00 89.69 534 HIS A CA 1
ATOM 4123 C C . HIS A 1 534 ? -45.281 -3.912 45.494 1.00 89.69 534 HIS A C 1
ATOM 4125 O O . HIS A 1 534 ? -44.623 -4.928 45.618 1.00 89.69 534 HIS A O 1
ATOM 4131 N N . GLY A 1 535 ? -46.603 -3.976 45.337 1.00 88.06 535 GLY A N 1
ATOM 4132 C CA . GLY A 1 535 ? -47.360 -5.235 45.318 1.00 88.06 535 GLY A CA 1
ATOM 4133 C C . GLY A 1 535 ? -47.223 -6.061 46.605 1.00 88.06 535 GLY A C 1
ATOM 4134 O O . GLY A 1 535 ? -46.940 -5.526 47.673 1.00 88.06 535 GLY A O 1
ATOM 4135 N N . LYS A 1 536 ? -47.437 -7.380 46.520 1.00 88.62 536 LYS A N 1
ATOM 4136 C CA . LYS A 1 536 ? -47.391 -8.263 47.695 1.00 88.62 536 LYS A CA 1
ATOM 4137 C C . LYS A 1 536 ? -45.956 -8.433 48.219 1.00 88.62 536 LYS A C 1
ATOM 4139 O O . LYS A 1 536 ? -45.048 -8.766 47.451 1.00 88.62 536 LYS A O 1
ATOM 4144 N N . GLY A 1 537 ? -45.759 -8.281 49.529 1.00 90.50 537 GLY A N 1
ATOM 4145 C CA . GLY A 1 537 ? -44.463 -8.503 50.174 1.00 90.50 537 GLY A CA 1
ATOM 4146 C C . GLY A 1 537 ? -44.525 -8.605 51.695 1.00 90.50 537 GLY A C 1
ATOM 4147 O O . GLY A 1 537 ? -45.527 -8.245 52.308 1.00 90.50 537 GLY A O 1
ATOM 4148 N N . ILE A 1 538 ? -43.435 -9.097 52.285 1.00 90.75 538 ILE A N 1
ATOM 4149 C CA . ILE A 1 538 ? -43.252 -9.283 53.728 1.00 90.75 538 ILE A CA 1
ATOM 4150 C C . ILE A 1 538 ? -42.003 -8.515 54.174 1.00 90.75 538 ILE A C 1
ATOM 4152 O O . ILE A 1 538 ? -40.902 -8.793 53.687 1.00 90.75 538 ILE A O 1
ATOM 4156 N N . LEU A 1 539 ? -42.161 -7.573 55.102 1.00 91.25 539 LEU A N 1
ATOM 4157 C CA . LEU A 1 539 ? -41.064 -6.919 55.816 1.00 91.25 539 LEU A CA 1
ATOM 4158 C C . LEU A 1 539 ? -40.844 -7.638 57.151 1.00 91.25 539 LEU A C 1
ATOM 4160 O O . LEU A 1 539 ? -41.779 -7.786 57.925 1.00 91.25 539 LEU A O 1
ATOM 4164 N N . PHE A 1 540 ? -39.627 -8.099 57.409 1.00 91.06 540 PHE A N 1
ATOM 4165 C CA . PHE A 1 540 ? -39.206 -8.686 58.677 1.00 91.06 540 PHE A CA 1
ATOM 4166 C C . PHE A 1 540 ? -38.395 -7.645 59.445 1.00 91.06 540 PHE A C 1
ATOM 4168 O O . PHE A 1 540 ? -37.390 -7.144 58.926 1.00 91.06 540 PHE A O 1
ATOM 4175 N N . HIS A 1 541 ? -38.825 -7.352 60.665 1.00 88.38 541 HIS A N 1
ATOM 4176 C CA . HIS A 1 541 ? -38.162 -6.421 61.571 1.00 88.38 541 HIS A CA 1
ATOM 4177 C C . HIS A 1 541 ? -37.126 -7.137 62.440 1.00 88.38 541 HIS A C 1
ATOM 4179 O O . HIS A 1 541 ? -37.128 -8.365 62.562 1.00 88.38 541 HIS A O 1
ATOM 4185 N N . VAL A 1 542 ? -36.226 -6.362 63.045 1.00 85.50 542 VAL A N 1
ATOM 4186 C CA . VAL A 1 542 ? -35.138 -6.882 63.896 1.00 85.50 542 VAL A CA 1
ATOM 4187 C C . VAL A 1 542 ? -35.677 -7.580 65.151 1.00 85.50 542 VAL A C 1
ATOM 4189 O O . VAL A 1 542 ? -35.087 -8.549 65.620 1.00 85.50 542 VAL A O 1
ATOM 4192 N N . ASP A 1 543 ? -36.821 -7.127 65.667 1.00 85.69 543 ASP A N 1
ATOM 4193 C CA . ASP A 1 543 ? -37.508 -7.697 66.835 1.00 85.69 543 ASP A CA 1
ATOM 4194 C C . ASP A 1 543 ? -38.221 -9.037 66.550 1.00 85.69 543 ASP A C 1
ATOM 4196 O O . ASP A 1 543 ? -38.806 -9.638 67.451 1.00 85.69 543 ASP A O 1
ATOM 4200 N N . GLY A 1 544 ? -38.167 -9.524 65.304 1.00 82.25 544 GLY A N 1
ATOM 4201 C CA . GLY A 1 544 ? -38.806 -10.763 64.861 1.00 82.25 544 GLY A CA 1
ATOM 4202 C C . GLY A 1 544 ? -40.253 -10.598 64.390 1.00 82.25 544 GLY A C 1
ATOM 4203 O O . GLY A 1 544 ? -40.830 -11.563 63.876 1.00 82.25 544 GLY A O 1
ATOM 4204 N N . THR A 1 545 ? -40.840 -9.402 64.504 1.00 83.81 545 THR A N 1
ATOM 4205 C CA . THR A 1 545 ? -42.160 -9.110 63.935 1.00 83.81 545 THR A CA 1
ATOM 4206 C C . THR A 1 545 ? -42.103 -9.079 62.402 1.00 83.81 545 THR A C 1
ATOM 4208 O O . THR A 1 545 ? -41.042 -8.916 61.785 1.00 83.81 545 THR A O 1
ATOM 4211 N N . ARG A 1 546 ? -43.255 -9.297 61.752 1.00 86.19 546 ARG A N 1
ATOM 4212 C CA . ARG A 1 546 ? -43.370 -9.279 60.288 1.00 86.19 546 ARG A CA 1
ATOM 4213 C C . ARG A 1 546 ? -44.615 -8.525 59.829 1.00 86.19 546 ARG A C 1
ATOM 4215 O O . ARG A 1 546 ? -45.703 -8.797 60.324 1.00 86.19 546 ARG A O 1
ATOM 4222 N N . ASP A 1 547 ? -44.450 -7.659 58.836 1.00 82.62 547 ASP A N 1
ATOM 4223 C CA . ASP A 1 547 ? -45.533 -6.975 58.126 1.00 82.62 547 ASP A CA 1
ATOM 4224 C C . ASP A 1 547 ? -45.719 -7.615 56.747 1.00 82.62 547 ASP A C 1
ATOM 4226 O O . ASP A 1 547 ? -44.926 -7.376 55.832 1.00 82.62 547 ASP A O 1
ATOM 4230 N N . GLU A 1 548 ? -46.759 -8.433 56.586 1.00 86.69 548 GLU A N 1
ATOM 4231 C CA . GLU A 1 548 ? -47.194 -8.956 55.285 1.00 86.69 548 GLU A CA 1
ATOM 4232 C C . GLU A 1 548 ? -48.352 -8.109 54.749 1.00 86.69 548 GLU A C 1
ATOM 4234 O O . GLU A 1 548 ? -49.294 -7.822 55.479 1.00 86.69 548 GLU A O 1
ATOM 4239 N N . GLY A 1 549 ? -48.298 -7.712 53.477 1.00 81.81 549 GLY A N 1
ATOM 4240 C CA . GLY A 1 549 ? -49.379 -6.936 52.870 1.00 81.81 549 GLY A CA 1
ATOM 4241 C C . GLY A 1 549 ? -49.074 -6.442 51.460 1.00 81.81 549 GLY A C 1
ATOM 4242 O O . GLY A 1 549 ? -48.092 -6.863 50.832 1.00 81.81 549 GLY A O 1
ATOM 4243 N N . MET A 1 550 ? -49.933 -5.550 50.965 1.00 87.00 550 MET A N 1
ATOM 4244 C CA . MET A 1 550 ? -49.717 -4.808 49.723 1.00 87.00 550 MET A CA 1
ATOM 4245 C C . MET A 1 550 ? -48.849 -3.571 49.974 1.00 87.00 550 MET A C 1
ATOM 4247 O O . MET A 1 550 ? -48.989 -2.878 50.979 1.00 87.00 550 MET A O 1
ATOM 4251 N N . TRP A 1 551 ? -47.937 -3.296 49.049 1.00 86.50 551 TRP A N 1
ATOM 4252 C CA . TRP A 1 551 ? -47.019 -2.165 49.091 1.00 86.50 551 TRP A CA 1
ATOM 4253 C C . TRP A 1 551 ? -47.216 -1.287 47.858 1.00 86.50 551 TRP A C 1
ATOM 4255 O O . TRP A 1 551 ? -47.415 -1.785 46.749 1.00 86.50 551 TRP A O 1
ATOM 4265 N N . LYS A 1 552 ? -47.101 0.025 48.028 1.00 90.06 552 LYS A N 1
ATOM 4266 C CA . LYS A 1 552 ? -47.092 0.993 46.935 1.00 90.06 552 LYS A CA 1
ATOM 4267 C C . LYS A 1 552 ? -46.098 2.097 47.258 1.00 90.06 552 LYS A C 1
ATOM 4269 O O . LYS A 1 552 ? -46.254 2.805 48.248 1.00 90.06 552 LYS A O 1
ATOM 4274 N N . ASP A 1 553 ? -45.071 2.211 46.423 1.00 88.69 553 ASP A N 1
ATOM 4275 C CA . ASP A 1 553 ? -44.039 3.248 46.495 1.00 88.69 553 ASP A CA 1
ATOM 4276 C C . ASP A 1 553 ? -43.427 3.348 47.903 1.00 88.69 553 ASP A C 1
ATOM 4278 O O . ASP A 1 553 ? -43.455 4.389 48.559 1.00 88.69 553 ASP A O 1
ATOM 4282 N N . ASP A 1 554 ? -42.947 2.198 48.393 1.00 87.00 554 ASP A N 1
ATOM 4283 C CA . ASP A 1 554 ? -42.365 1.996 49.727 1.00 87.00 554 ASP A CA 1
ATOM 4284 C C . ASP A 1 554 ? -43.311 2.148 50.920 1.00 87.00 554 ASP A C 1
ATOM 4286 O O . ASP A 1 554 ? -42.886 1.919 52.056 1.00 87.00 554 ASP A O 1
ATOM 4290 N N . LYS A 1 555 ? -44.591 2.444 50.698 1.00 84.06 555 LYS A N 1
ATOM 4291 C CA . LYS A 1 555 ? -45.603 2.519 51.755 1.00 84.06 555 LYS A CA 1
ATOM 4292 C C . LYS A 1 555 ? -46.414 1.232 51.797 1.00 84.06 555 LYS A C 1
ATOM 4294 O O . LYS A 1 555 ? -46.834 0.727 50.758 1.00 84.06 555 LYS A O 1
ATOM 4299 N N . ARG A 1 556 ? -46.641 0.705 53.002 1.00 83.06 556 ARG A N 1
ATOM 4300 C CA . ARG A 1 556 ? -47.615 -0.369 53.218 1.00 83.06 556 ARG A CA 1
ATOM 4301 C C . ARG A 1 556 ? -48.995 0.220 52.944 1.00 83.06 556 ARG A C 1
ATOM 4303 O O . ARG A 1 556 ? -49.365 1.208 53.581 1.00 83.06 556 ARG A O 1
ATOM 4310 N N . GLU A 1 557 ? -49.726 -0.347 51.993 1.00 76.00 557 GLU A N 1
ATOM 4311 C CA . GLU A 1 557 ? -51.146 -0.048 51.883 1.00 76.00 557 GLU A CA 1
ATOM 4312 C C . GLU A 1 557 ? -51.796 -0.592 53.150 1.00 76.00 557 GLU A C 1
ATOM 4314 O O . GLU A 1 557 ? -51.623 -1.753 53.522 1.00 76.00 557 GLU A O 1
ATOM 4319 N N . VAL A 1 558 ? -52.443 0.301 53.890 1.00 57.66 558 VAL A N 1
ATOM 4320 C CA . VAL A 1 558 ? -53.268 -0.111 55.013 1.00 57.66 558 VAL A CA 1
ATOM 4321 C C . VAL A 1 558 ? -54.476 -0.765 54.371 1.00 57.66 558 VAL A C 1
ATOM 4323 O O . VAL A 1 558 ? -55.234 -0.086 53.673 1.00 57.66 558 VAL A O 1
ATOM 4326 N N . ASP A 1 559 ? -54.632 -2.073 54.561 1.00 43.00 559 ASP A N 1
ATOM 4327 C CA . ASP A 1 559 ? -55.934 -2.680 54.351 1.00 43.00 559 ASP A CA 1
ATOM 4328 C C . ASP A 1 559 ? -56.933 -1.831 55.145 1.00 43.00 559 ASP A C 1
ATOM 4330 O O . ASP A 1 559 ? -56.654 -1.413 56.273 1.00 43.00 559 ASP A O 1
ATOM 4334 N N . ALA A 1 560 ? -58.082 -1.514 54.550 1.00 35.62 560 ALA A N 1
ATOM 4335 C CA . ALA A 1 560 ? -59.206 -0.947 55.282 1.00 35.62 560 ALA A CA 1
ATOM 4336 C C . ALA A 1 560 ? -59.787 -2.035 56.203 1.00 35.62 560 ALA A C 1
ATOM 4338 O O . ALA A 1 560 ? -60.933 -2.451 56.065 1.00 35.62 560 ALA A O 1
ATOM 4339 N N . THR A 1 561 ? -58.964 -2.551 57.109 1.00 34.75 561 THR A N 1
ATOM 4340 C CA . THR A 1 561 ? -59.363 -3.348 58.247 1.00 34.75 561 THR A CA 1
ATOM 4341 C C . THR A 1 561 ? -59.424 -2.388 59.418 1.00 34.75 561 THR A C 1
ATOM 4343 O O . THR A 1 561 ? -58.436 -1.800 59.857 1.00 34.75 561 THR A O 1
ATOM 4346 N N . CYS A 1 562 ? -60.641 -2.192 59.909 1.00 31.45 562 CYS A N 1
ATOM 4347 C CA . CYS A 1 562 ? -60.873 -1.816 61.287 1.00 31.45 562 CYS A CA 1
ATOM 4348 C C . CYS A 1 562 ? -60.227 -2.886 62.180 1.00 31.45 562 CYS A C 1
ATOM 4350 O O . CYS A 1 562 ? -60.874 -3.847 62.594 1.00 31.45 562 CYS A O 1
ATOM 4352 N N . ASP A 1 563 ? -58.930 -2.754 62.436 1.00 34.19 563 ASP A N 1
ATOM 4353 C CA . ASP A 1 563 ? -58.285 -3.512 63.490 1.00 34.19 563 ASP A CA 1
ATOM 4354 C C . ASP A 1 563 ? -58.865 -3.042 64.824 1.00 34.19 563 ASP A C 1
ATOM 4356 O O . ASP A 1 563 ? -58.811 -1.871 65.202 1.00 34.19 563 ASP A O 1
ATOM 4360 N N . SER A 1 564 ? -59.409 -3.988 65.570 1.00 29.98 564 SER A N 1
ATOM 4361 C CA . SER A 1 564 ? -59.253 -3.976 67.015 1.00 29.98 564 SER A CA 1
ATOM 4362 C C . SER A 1 564 ? -58.633 -5.305 67.412 1.00 29.98 564 SER A C 1
ATOM 4364 O O . SER A 1 564 ? -59.186 -6.366 67.124 1.00 29.98 564 SER A O 1
ATOM 4366 N N . PRO A 1 565 ? -57.492 -5.237 68.105 1.00 36.59 565 PRO A N 1
ATOM 4367 C CA . PRO A 1 565 ? -57.431 -5.805 69.440 1.00 36.59 565 PRO A CA 1
ATOM 4368 C C . PRO A 1 565 ? -57.256 -4.697 70.480 1.00 36.59 565 PRO A C 1
ATOM 4370 O O . PRO A 1 565 ? -56.410 -3.814 70.368 1.00 36.59 565 PRO A O 1
ATOM 4373 N N . ILE A 1 566 ? -58.082 -4.789 71.514 1.00 45.69 566 ILE A N 1
ATOM 4374 C CA . ILE A 1 566 ? -58.050 -3.991 72.735 1.00 45.69 566 ILE A CA 1
ATOM 4375 C C . ILE A 1 566 ? -56.694 -4.187 73.439 1.00 45.69 566 ILE A C 1
ATOM 4377 O O . ILE A 1 566 ? -56.335 -5.304 73.805 1.00 45.69 566 ILE A O 1
ATOM 4381 N N . GLY A 1 567 ? -55.981 -3.085 73.674 1.00 27.64 567 GLY A N 1
ATOM 4382 C CA . GLY A 1 567 ? -54.848 -2.946 74.595 1.00 27.64 567 GLY A CA 1
ATOM 4383 C C . GLY A 1 567 ? -54.885 -1.532 75.199 1.00 27.64 567 GLY A C 1
ATOM 4384 O O . GLY A 1 567 ? -55.301 -0.601 74.507 1.00 27.64 567 GLY A O 1
ATOM 4385 N N . PRO A 1 568 ? -54.577 -1.340 76.496 1.00 37.06 568 PRO A N 1
ATOM 4386 C CA . PRO A 1 568 ? -55.091 -0.205 77.254 1.00 37.06 568 PRO A CA 1
ATOM 4387 C C . PRO A 1 568 ? -54.302 1.070 76.946 1.00 37.06 568 PRO A C 1
ATOM 4389 O O . PRO A 1 568 ? -53.140 1.197 77.319 1.00 37.06 568 PRO A O 1
ATOM 4392 N N . GLY A 1 569 ? -54.945 2.036 76.290 1.00 28.06 569 GLY A N 1
ATOM 4393 C CA . GLY A 1 569 ? -54.346 3.354 76.086 1.00 28.06 569 GLY A CA 1
ATOM 4394 C C . GLY A 1 569 ? -54.992 4.184 74.982 1.00 28.06 569 GLY A C 1
ATOM 4395 O O . GLY A 1 569 ? -54.415 4.331 73.918 1.00 28.06 569 GLY A O 1
ATOM 4396 N N . ASN A 1 570 ? -56.176 4.735 75.264 1.00 29.59 570 ASN A N 1
ATOM 4397 C CA . ASN A 1 570 ? -56.757 5.959 74.689 1.00 29.59 570 ASN A CA 1
ATOM 4398 C C . ASN A 1 570 ? -56.377 6.372 73.246 1.00 29.59 570 ASN A C 1
ATOM 4400 O O . ASN A 1 570 ? -55.372 7.047 73.028 1.00 29.59 570 ASN A O 1
ATOM 4404 N N . LYS A 1 571 ? -57.332 6.218 72.319 1.00 31.11 571 LYS A N 1
ATOM 4405 C CA . LYS A 1 571 ? -58.151 7.338 71.804 1.00 31.11 571 LYS A CA 1
ATOM 4406 C C . LYS A 1 571 ? -59.368 6.792 71.049 1.00 31.11 571 LYS A C 1
ATOM 4408 O O . LYS A 1 571 ? -59.246 6.019 70.109 1.00 31.11 571 LYS A O 1
ATOM 4413 N N . SER A 1 572 ? -60.539 7.196 71.515 1.00 30.42 572 SER A N 1
ATOM 4414 C CA . SER A 1 572 ? -61.864 6.893 70.989 1.00 30.42 572 SER A CA 1
ATOM 4415 C C . SER A 1 572 ? -62.078 7.460 69.579 1.00 30.42 572 SER A C 1
ATOM 4417 O O . SER A 1 572 ? -61.872 8.649 69.345 1.00 30.42 572 SER A O 1
ATOM 4419 N N . ILE A 1 573 ? -62.568 6.626 68.658 1.00 35.94 573 ILE A N 1
ATOM 4420 C CA . ILE A 1 573 ? -63.345 7.075 67.494 1.00 35.94 573 ILE A CA 1
ATOM 4421 C C . ILE A 1 573 ? -64.810 7.073 67.951 1.00 35.94 573 ILE A C 1
ATOM 4423 O O . ILE A 1 573 ? -65.279 6.094 68.528 1.00 35.94 573 ILE A O 1
ATOM 4427 N N . GLY A 1 574 ? -65.488 8.213 67.812 1.00 33.84 574 GLY A N 1
ATOM 4428 C CA . GLY A 1 574 ? -66.819 8.447 68.378 1.00 33.84 574 GLY A CA 1
ATOM 4429 C C . GLY A 1 574 ? -67.944 7.593 67.759 1.00 33.84 574 GLY A C 1
ATOM 4430 O O . GLY A 1 574 ? -67.779 7.041 66.674 1.00 33.84 574 GLY A O 1
ATOM 4431 N N . PRO A 1 575 ? -69.118 7.527 68.413 1.00 38.56 575 PRO A N 1
ATOM 4432 C CA . PRO A 1 575 ? -70.201 6.577 68.120 1.00 38.56 575 PRO A CA 1
ATOM 4433 C C . PRO A 1 575 ? -71.075 6.896 66.884 1.00 38.56 575 PRO A C 1
ATOM 4435 O O . PRO A 1 575 ? -72.179 6.382 66.794 1.00 38.56 575 PRO A O 1
ATOM 4438 N N . ASN A 1 576 ? -70.626 7.730 65.934 1.00 44.09 576 ASN A N 1
ATOM 4439 C CA . ASN A 1 576 ? -71.501 8.302 64.887 1.00 44.09 576 ASN A CA 1
ATOM 4440 C C . ASN A 1 576 ? -70.967 8.212 63.439 1.00 44.09 576 ASN A C 1
ATOM 4442 O O . ASN A 1 576 ? -71.361 9.017 62.596 1.00 44.09 576 ASN A O 1
ATOM 4446 N N . ILE A 1 577 ? -70.082 7.268 63.107 1.00 50.44 577 ILE A N 1
ATOM 4447 C CA . ILE A 1 577 ? -69.652 7.060 61.710 1.00 50.44 577 ILE A CA 1
ATOM 4448 C C . ILE A 1 577 ? -70.311 5.791 61.173 1.00 50.44 577 ILE A C 1
ATOM 4450 O O . ILE A 1 577 ? -69.880 4.693 61.508 1.00 50.44 577 ILE A O 1
ATOM 4454 N N . MET A 1 578 ? -71.340 5.956 60.337 1.00 54.53 578 MET A N 1
ATOM 4455 C CA . MET A 1 578 ? -72.025 4.841 59.681 1.00 54.53 578 MET A CA 1
ATOM 4456 C C . MET A 1 578 ? -71.336 4.451 58.365 1.00 54.53 578 MET A C 1
ATOM 4458 O O . MET A 1 578 ? -70.924 5.325 57.595 1.00 54.53 578 MET A O 1
ATOM 4462 N N . ARG A 1 579 ? -71.238 3.152 58.053 1.00 61.66 579 ARG A N 1
ATOM 4463 C CA . ARG A 1 579 ? -70.693 2.655 56.774 1.00 61.66 579 ARG A CA 1
ATOM 4464 C C . ARG A 1 579 ? -71.544 3.135 55.596 1.00 61.66 579 ARG A C 1
ATOM 4466 O O . ARG A 1 579 ? -72.755 2.923 55.566 1.00 61.66 579 ARG A O 1
ATOM 4473 N N . HIS A 1 580 ? -70.902 3.739 54.597 1.00 71.94 580 HIS A N 1
ATOM 4474 C CA . HIS A 1 580 ? -71.529 4.199 53.357 1.00 71.94 580 HIS A CA 1
ATOM 4475 C C . HIS A 1 580 ? -70.568 3.957 52.175 1.00 71.94 580 HIS A C 1
ATOM 4477 O O . HIS A 1 580 ? -69.389 4.290 52.268 1.00 71.94 580 HIS A O 1
ATOM 4483 N N . GLY A 1 581 ? -71.044 3.395 51.058 1.00 70.38 581 GLY A N 1
ATOM 4484 C CA . GLY A 1 581 ? -70.219 3.025 49.892 1.00 70.38 581 GLY A CA 1
ATOM 4485 C C . GLY A 1 581 ? -69.867 1.531 49.812 1.00 70.38 581 GLY A C 1
ATOM 4486 O O . GLY A 1 581 ? -70.450 0.714 50.513 1.00 70.38 581 GLY A O 1
ATOM 4487 N N . MET A 1 582 ? -68.957 1.139 48.913 1.00 63.16 582 MET A N 1
ATOM 4488 C CA . MET A 1 582 ? -68.522 -0.265 48.784 1.00 63.16 582 MET A CA 1
ATOM 4489 C C . MET A 1 582 ? -67.613 -0.674 49.946 1.00 63.16 582 MET A C 1
ATOM 4491 O O . MET A 1 582 ? -66.672 0.045 50.272 1.00 63.16 582 MET A O 1
ATOM 4495 N N . GLY A 1 583 ? -67.859 -1.843 50.537 1.00 65.75 583 GLY A N 1
ATOM 4496 C CA . GLY A 1 583 ? -67.055 -2.358 51.641 1.00 65.75 583 GLY A CA 1
ATOM 4497 C C . GLY A 1 583 ? -67.356 -3.813 51.996 1.00 65.75 583 GLY A C 1
ATOM 4498 O O . GLY A 1 583 ? -68.363 -4.390 51.578 1.00 65.75 583 GLY A O 1
ATOM 4499 N N . THR A 1 584 ? -66.479 -4.392 52.811 1.00 69.75 584 THR A N 1
ATOM 4500 C CA . THR A 1 584 ? -66.588 -5.774 53.289 1.00 69.75 584 THR A CA 1
ATOM 4501 C C . THR A 1 584 ? -66.852 -5.791 54.793 1.00 69.75 584 THR A C 1
ATOM 4503 O O . THR A 1 584 ? -66.170 -5.099 55.542 1.00 69.75 584 THR A O 1
ATOM 4506 N N . CYS A 1 585 ? -67.821 -6.587 55.249 1.00 65.56 585 CYS A N 1
ATOM 4507 C CA . CYS A 1 585 ? -68.089 -6.830 56.668 1.00 65.56 585 CYS A CA 1
ATOM 4508 C C . CYS A 1 585 ? -67.949 -8.312 56.989 1.00 65.56 585 CYS A C 1
ATOM 4510 O O . CYS A 1 585 ? -68.499 -9.154 56.280 1.00 65.56 585 CYS A O 1
ATOM 4512 N N . TYR A 1 586 ? -67.279 -8.605 58.097 1.00 69.06 586 TYR A N 1
ATOM 4513 C CA . TYR A 1 586 ? -67.225 -9.929 58.703 1.00 69.06 586 TYR A CA 1
ATOM 4514 C C . TYR A 1 586 ? -68.130 -9.931 59.932 1.00 69.06 586 TYR A C 1
ATOM 4516 O O . TYR A 1 586 ? -67.997 -9.071 60.802 1.00 69.06 586 TYR A O 1
ATOM 4524 N N . TYR A 1 587 ? -69.073 -10.862 59.982 1.00 63.50 587 TYR A N 1
ATOM 4525 C CA . TYR A 1 587 ? -69.991 -11.021 61.101 1.00 63.50 587 TYR A CA 1
ATOM 4526 C C . TYR A 1 587 ? -69.421 -12.028 62.116 1.00 63.50 587 TYR A C 1
ATOM 4528 O O . TYR A 1 587 ? -68.716 -12.960 61.720 1.00 63.50 587 TYR A O 1
ATOM 4536 N N . PRO A 1 588 ? -69.729 -11.888 63.421 1.00 55.28 588 PRO A N 1
ATOM 4537 C CA . PRO A 1 588 ? -69.257 -12.815 64.456 1.00 55.28 588 PRO A CA 1
ATOM 4538 C C . PRO A 1 588 ? -69.692 -14.271 64.246 1.00 55.28 588 PRO A C 1
ATOM 4540 O O . PRO A 1 588 ? -69.023 -15.186 64.715 1.00 55.28 588 PRO A O 1
ATOM 4543 N N . ASP A 1 589 ? -70.792 -14.491 63.522 1.00 61.41 589 ASP A N 1
ATOM 4544 C CA . ASP A 1 589 ? -71.289 -15.817 63.139 1.00 61.41 589 ASP A CA 1
ATOM 4545 C C . ASP A 1 589 ? -70.506 -16.447 61.969 1.00 61.41 589 ASP A C 1
ATOM 4547 O O . ASP A 1 589 ? -70.876 -17.513 61.480 1.00 61.41 589 ASP A O 1
ATOM 4551 N N . GLY A 1 590 ? -69.425 -15.794 61.525 1.00 65.38 590 GLY A N 1
ATOM 4552 C CA . GLY A 1 590 ? -68.524 -16.235 60.465 1.00 65.38 590 GLY A CA 1
ATOM 4553 C C . GLY A 1 590 ? -69.007 -15.916 59.048 1.00 65.38 590 GLY A C 1
ATOM 4554 O O . GLY A 1 590 ? -68.324 -16.276 58.087 1.00 65.38 590 GLY A O 1
ATOM 4555 N N . LYS A 1 591 ? -70.154 -15.240 58.883 1.00 75.94 591 LYS A N 1
ATOM 4556 C CA . LYS A 1 591 ? -70.595 -14.750 57.569 1.00 75.94 591 LYS A CA 1
ATOM 4557 C C . LYS A 1 591 ? -69.733 -13.572 57.119 1.00 75.94 591 LYS A C 1
ATOM 4559 O O . LYS A 1 591 ? -69.253 -12.779 57.929 1.00 75.94 591 LYS A O 1
ATOM 4564 N N . ARG A 1 592 ? -69.588 -13.399 55.809 1.00 85.31 592 ARG A N 1
ATOM 4565 C CA . ARG A 1 592 ? -68.910 -12.244 55.206 1.00 85.31 592 ARG A CA 1
ATOM 4566 C C . ARG A 1 592 ? -69.793 -11.622 54.140 1.00 85.31 592 ARG A C 1
ATOM 4568 O O . ARG A 1 592 ? -70.215 -12.320 53.233 1.00 85.31 592 ARG A O 1
ATOM 4575 N N . TYR A 1 593 ? -70.027 -10.320 54.195 1.00 81.12 593 TYR A N 1
ATOM 4576 C CA . TYR A 1 593 ? -70.675 -9.583 53.110 1.00 81.12 593 TYR A CA 1
ATOM 4577 C C . TYR A 1 593 ? -69.668 -8.691 52.395 1.00 81.12 593 TYR A C 1
ATOM 4579 O O . TYR A 1 593 ? -68.934 -7.958 53.050 1.00 81.12 593 TYR A O 1
ATOM 4587 N N . GLU A 1 594 ? -69.671 -8.718 51.069 1.00 84.19 594 GLU A N 1
ATOM 4588 C CA . GLU A 1 594 ? -68.885 -7.856 50.187 1.00 84.19 594 GLU A CA 1
ATOM 4589 C C . GLU A 1 594 ? -69.843 -7.109 49.262 1.00 84.19 594 GLU A C 1
ATOM 4591 O O . GLU A 1 594 ? -70.472 -7.711 48.391 1.00 84.19 594 GLU A O 1
ATOM 4596 N N . GLY A 1 595 ? -69.992 -5.800 49.433 1.00 83.19 595 GLY A N 1
ATOM 4597 C CA . GLY A 1 595 ? -70.932 -5.053 48.609 1.00 83.19 595 GLY A CA 1
ATOM 4598 C C . GLY A 1 595 ? -71.127 -3.624 49.058 1.00 83.19 595 GLY A C 1
ATOM 4599 O O . GLY A 1 595 ? -70.338 -3.066 49.818 1.00 83.19 595 GLY A O 1
ATOM 4600 N N . MET A 1 596 ? -72.182 -3.010 48.550 1.00 76.75 596 MET A N 1
ATOM 4601 C CA . MET A 1 596 ? -72.485 -1.620 48.839 1.00 76.75 596 MET A CA 1
ATOM 4602 C C . MET A 1 596 ? -73.230 -1.489 50.187 1.00 76.75 596 MET A C 1
ATOM 4604 O O . MET A 1 596 ? -73.952 -2.393 50.623 1.00 76.75 596 MET A O 1
ATOM 4608 N N . TRP A 1 597 ? -72.957 -0.387 50.884 1.00 76.69 597 TRP A N 1
ATOM 4609 C CA . TRP A 1 597 ? -73.458 -0.036 52.211 1.00 76.69 597 TRP A CA 1
ATOM 4610 C C . TRP A 1 597 ? -74.072 1.358 52.179 1.00 76.69 597 TRP A C 1
ATOM 4612 O O . TRP A 1 597 ? -73.580 2.249 51.478 1.00 76.69 597 TRP A O 1
ATOM 4622 N N . LYS A 1 598 ? -75.116 1.561 52.974 1.00 79.50 598 LYS A N 1
ATOM 4623 C CA . LYS A 1 598 ? -75.706 2.870 53.240 1.00 79.50 598 LYS A CA 1
ATOM 4624 C C . LYS A 1 598 ? -76.150 2.894 54.697 1.00 79.50 598 LYS A C 1
ATOM 4626 O O . LYS A 1 598 ? -76.967 2.068 55.084 1.00 79.50 598 LYS A O 1
ATOM 4631 N N . GLU A 1 599 ? -75.600 3.822 55.475 1.00 80.69 599 GLU A N 1
ATOM 4632 C CA . GLU A 1 599 ? -75.950 4.006 56.891 1.00 80.69 599 GLU A CA 1
ATOM 4633 C C . GLU A 1 599 ? -75.848 2.698 57.708 1.00 80.69 599 GLU A C 1
ATOM 4635 O O . GLU A 1 599 ? -76.778 2.299 58.397 1.00 80.69 599 GLU A O 1
ATOM 4640 N N . ASP A 1 600 ? -74.713 1.994 57.590 1.00 77.62 600 ASP A N 1
ATOM 4641 C CA . ASP A 1 600 ? -74.427 0.706 58.253 1.00 77.62 600 ASP A CA 1
ATOM 4642 C C . ASP A 1 600 ? -75.266 -0.505 57.837 1.00 77.62 600 ASP A C 1
ATOM 4644 O O . ASP A 1 600 ? -74.985 -1.607 58.321 1.00 77.62 600 ASP A O 1
ATOM 4648 N N . ARG A 1 601 ? -76.188 -0.342 56.885 1.00 80.81 601 ARG A N 1
ATOM 4649 C CA . ARG A 1 601 ? -76.992 -1.430 56.317 1.00 80.81 601 ARG A CA 1
ATOM 4650 C C . ARG A 1 601 ? -76.513 -1.829 54.924 1.00 80.81 601 ARG A C 1
ATOM 4652 O O . ARG A 1 601 ? -76.062 -0.980 54.143 1.00 80.81 601 ARG A O 1
ATOM 4659 N N . ARG A 1 602 ? -76.633 -3.114 54.578 1.00 82.81 602 ARG A N 1
ATOM 4660 C CA . ARG A 1 602 ? -76.365 -3.617 53.218 1.00 82.81 602 ARG A CA 1
ATOM 4661 C C . ARG A 1 602 ? -77.344 -2.964 52.245 1.00 82.81 602 ARG A C 1
ATOM 4663 O O . ARG A 1 602 ? -78.556 -2.966 52.470 1.00 82.81 602 ARG A O 1
ATOM 4670 N N . HIS A 1 603 ? -76.821 -2.379 51.174 1.00 85.56 603 HIS A N 1
ATOM 4671 C CA . HIS A 1 603 ? -77.613 -1.615 50.215 1.00 85.56 603 HIS A CA 1
ATOM 4672 C C . HIS A 1 603 ? -76.998 -1.69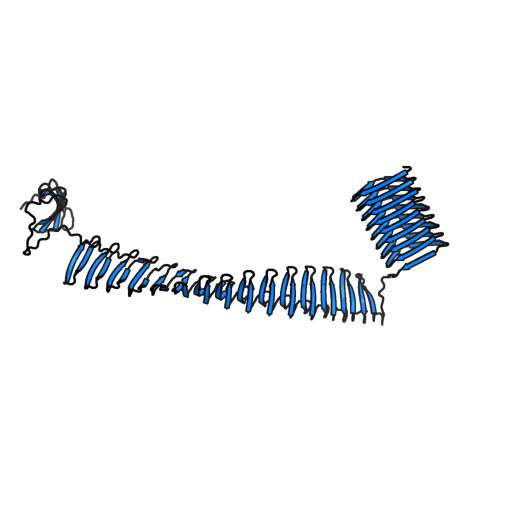0 48.813 1.00 85.56 603 HIS A C 1
ATOM 4674 O O . HIS A 1 603 ? -75.789 -1.597 48.681 1.00 85.56 603 HIS A O 1
ATOM 4680 N N . GLY A 1 604 ? -77.791 -1.796 47.749 1.00 84.94 604 GLY A N 1
ATOM 4681 C CA . GLY A 1 604 ? -77.289 -1.984 46.384 1.00 84.94 604 GLY A CA 1
ATOM 4682 C C . GLY A 1 604 ? -76.738 -3.394 46.137 1.00 84.94 604 GLY A C 1
ATOM 4683 O O . GLY A 1 604 ? -77.046 -4.334 46.860 1.00 84.94 604 GLY A O 1
ATOM 4684 N N . LYS A 1 605 ? -75.947 -3.587 45.077 1.00 86.56 605 LYS A N 1
ATOM 4685 C CA . LYS A 1 605 ? -75.427 -4.923 44.727 1.00 86.56 605 LYS A CA 1
ATOM 4686 C C . LYS A 1 605 ? -74.369 -5.395 45.727 1.00 86.56 605 LYS A C 1
ATOM 4688 O O . LYS A 1 605 ? -73.461 -4.636 46.075 1.00 86.56 605 LYS A O 1
ATOM 4693 N N . GLY A 1 606 ? -74.457 -6.657 46.135 1.00 87.94 606 GLY A N 1
ATOM 4694 C CA . GLY A 1 606 ? -73.518 -7.257 47.073 1.00 87.94 606 GLY A CA 1
ATOM 4695 C C . GLY A 1 606 ? -73.609 -8.775 47.151 1.00 87.94 606 GLY A C 1
ATOM 4696 O O . GLY A 1 606 ? -74.575 -9.395 46.704 1.00 87.94 606 GLY A O 1
ATOM 4697 N N . THR A 1 607 ? -72.577 -9.370 47.735 1.00 88.94 607 THR A N 1
ATOM 4698 C CA . THR A 1 607 ? -72.386 -10.814 47.835 1.00 88.94 607 THR A CA 1
ATOM 4699 C C . THR A 1 607 ? -72.207 -11.215 49.295 1.00 88.94 607 THR A C 1
ATOM 4701 O O . THR A 1 607 ? -71.305 -10.722 49.966 1.00 88.94 607 THR A O 1
ATOM 4704 N N . CYS A 1 608 ? -73.046 -12.119 49.794 1.00 84.44 608 CYS A N 1
ATOM 4705 C CA . CYS A 1 608 ? -72.932 -12.700 51.128 1.00 84.44 608 CYS A CA 1
ATOM 4706 C C . CYS A 1 608 ? -72.316 -14.102 51.042 1.00 84.44 608 CYS A C 1
ATOM 4708 O O . CYS A 1 608 ? -72.754 -14.929 50.249 1.00 84.44 608 CYS A O 1
ATOM 4710 N N . PHE A 1 609 ? -71.319 -14.382 51.867 1.00 85.19 609 PHE A N 1
ATOM 4711 C CA . PHE A 1 609 ? -70.661 -15.671 52.025 1.00 85.19 609 PHE A CA 1
ATOM 4712 C C . PHE A 1 609 ? -71.047 -16.234 53.392 1.00 85.19 609 PHE A C 1
ATOM 4714 O O . PHE A 1 609 ? -70.824 -15.589 54.418 1.00 85.19 609 PHE A O 1
ATOM 4721 N N . TYR A 1 610 ? -71.631 -17.425 53.401 1.00 81.94 610 TYR A N 1
ATOM 4722 C CA . TYR A 1 610 ? -72.080 -18.122 54.598 1.00 81.94 610 TYR A CA 1
ATOM 4723 C C . TYR A 1 610 ? -71.031 -19.139 55.062 1.00 81.94 610 TYR A C 1
ATOM 4725 O O . TYR A 1 610 ? -70.233 -19.645 54.273 1.00 81.94 610 TYR A O 1
ATOM 4733 N N . THR A 1 611 ? -71.037 -19.469 56.354 1.00 77.38 611 THR A N 1
ATOM 4734 C CA . THR A 1 611 ? -70.063 -20.389 56.973 1.00 77.38 611 THR A CA 1
ATOM 4735 C C . THR A 1 611 ? -70.143 -21.824 56.464 1.00 77.38 611 THR A C 1
ATOM 4737 O O . THR A 1 611 ? -69.151 -22.544 56.503 1.00 77.38 611 THR A O 1
ATOM 4740 N N . ASN A 1 612 ? -71.294 -22.233 55.929 1.00 76.19 612 ASN A N 1
ATOM 4741 C CA . ASN A 1 612 ? -71.481 -23.517 55.249 1.00 76.19 612 ASN A CA 1
ATOM 4742 C C . ASN A 1 612 ? -70.924 -23.533 53.807 1.00 76.19 612 ASN A C 1
ATOM 4744 O O . ASN A 1 612 ? -71.126 -24.506 53.084 1.00 76.19 612 ASN A O 1
ATOM 4748 N N . GLY A 1 613 ? -70.242 -22.465 53.376 1.00 77.00 613 GLY A N 1
ATOM 4749 C CA . GLY A 1 613 ? -69.655 -22.329 52.043 1.00 77.00 613 GLY A CA 1
ATOM 4750 C C . GLY A 1 613 ? -70.628 -21.842 50.967 1.00 77.00 613 GLY A C 1
ATOM 4751 O O . GLY A 1 613 ? -70.209 -21.642 49.831 1.00 77.00 613 GLY A O 1
ATOM 4752 N N . VAL A 1 614 ? -71.902 -21.609 51.303 1.00 83.25 614 VAL A N 1
ATOM 4753 C CA . VAL A 1 614 ? -72.882 -21.038 50.369 1.00 83.25 614 VAL A CA 1
ATOM 4754 C C . VAL A 1 614 ? -72.562 -19.565 50.108 1.00 83.25 614 VAL A C 1
ATOM 4756 O O . VAL A 1 614 ? -72.197 -18.821 51.020 1.00 83.25 614 VAL A O 1
ATOM 4759 N N . ARG A 1 615 ? -72.730 -19.115 48.864 1.00 88.56 615 ARG A N 1
ATOM 4760 C CA . ARG A 1 615 ? -72.601 -17.709 48.459 1.00 88.56 615 ARG A CA 1
ATOM 4761 C C . ARG A 1 615 ? -73.909 -17.202 47.865 1.00 88.56 615 ARG A C 1
ATOM 4763 O O . ARG A 1 615 ? -74.432 -17.828 46.954 1.00 88.56 615 ARG A O 1
ATOM 4770 N N . CYS A 1 616 ? -74.407 -16.061 48.329 1.00 85.00 616 CYS A N 1
ATOM 4771 C CA . CYS A 1 616 ? -75.569 -15.371 47.771 1.00 85.00 616 CYS A CA 1
ATOM 4772 C C . CYS A 1 616 ? -75.140 -14.071 47.085 1.00 85.00 616 CYS A C 1
ATOM 4774 O O . CYS A 1 616 ? -74.550 -13.208 47.727 1.00 85.00 616 CYS A O 1
ATOM 4776 N N . GLU A 1 617 ? -75.447 -13.922 45.800 1.00 89.75 617 GLU A N 1
ATOM 4777 C CA . GLU A 1 617 ? -75.290 -12.681 45.036 1.00 89.75 617 GLU A CA 1
ATOM 4778 C C . GLU A 1 617 ? -76.664 -12.040 44.838 1.00 89.75 617 GLU A C 1
ATOM 4780 O O . GLU A 1 617 ? -77.540 -12.631 44.202 1.00 89.75 617 GLU A O 1
ATOM 4785 N N . ALA A 1 618 ? -76.858 -10.832 45.367 1.00 86.81 618 ALA A N 1
ATOM 4786 C CA . ALA A 1 618 ? -78.152 -10.159 45.336 1.00 86.81 618 ALA A CA 1
ATOM 4787 C C . ALA A 1 618 ? -78.024 -8.629 45.307 1.00 86.81 618 ALA A C 1
ATOM 4789 O O . ALA A 1 618 ? -76.943 -8.060 45.497 1.00 86.81 618 ALA A O 1
ATOM 4790 N N . THR A 1 619 ? -79.146 -7.956 45.064 1.00 86.69 619 THR A N 1
ATOM 4791 C CA . THR A 1 619 ? -79.297 -6.534 45.390 1.00 86.69 619 THR A CA 1
ATOM 4792 C C . THR A 1 619 ? -79.903 -6.446 46.784 1.00 86.69 619 THR A C 1
ATOM 4794 O O . THR A 1 619 ? -80.797 -7.216 47.106 1.00 86.69 619 THR A O 1
ATOM 4797 N N . TRP A 1 620 ? -79.389 -5.554 47.619 1.00 83.62 620 TRP A N 1
ATOM 4798 C CA . TRP A 1 620 ? -79.768 -5.405 49.016 1.00 83.62 620 TRP A CA 1
ATOM 4799 C C . TRP A 1 620 ? -80.437 -4.051 49.221 1.00 83.62 620 TRP A C 1
ATOM 4801 O O . TRP A 1 620 ? -80.038 -3.055 48.615 1.00 83.62 620 TRP A O 1
ATOM 4811 N N . LYS A 1 621 ? -81.427 -3.982 50.099 1.00 85.69 621 LYS A N 1
ATOM 4812 C CA . LYS A 1 621 ? -82.049 -2.737 50.528 1.00 85.69 621 LYS A CA 1
ATOM 4813 C C . LYS A 1 621 ? -82.268 -2.813 52.029 1.00 85.69 621 LYS A C 1
ATOM 4815 O O . LYS A 1 621 ? -83.159 -3.505 52.490 1.00 85.69 621 LYS A O 1
ATOM 4820 N N . GLU A 1 622 ? -81.426 -2.095 52.769 1.00 84.88 622 GLU A N 1
ATOM 4821 C CA . GLU A 1 622 ? -81.505 -2.017 54.232 1.00 84.88 622 GLU A CA 1
ATOM 4822 C C . GLU A 1 622 ? -81.401 -3.391 54.914 1.00 84.88 622 GLU A C 1
ATOM 4824 O O . GLU A 1 622 ? -82.213 -3.737 55.758 1.00 84.88 622 GLU A O 1
ATOM 4829 N N . ASP A 1 623 ? -80.372 -4.161 54.547 1.00 80.62 623 ASP A N 1
ATOM 4830 C CA . ASP A 1 623 ? -80.104 -5.523 55.039 1.00 80.62 623 ASP A CA 1
ATOM 4831 C C . ASP A 1 623 ? -81.032 -6.635 54.549 1.00 80.62 623 ASP A C 1
ATOM 4833 O O . ASP A 1 623 ? -80.727 -7.803 54.796 1.00 80.62 623 ASP A O 1
ATOM 4837 N N . GLU A 1 624 ? -82.054 -6.326 53.761 1.00 80.38 624 GLU A N 1
ATOM 4838 C CA . GLU A 1 624 ? -82.894 -7.327 53.102 1.00 80.38 624 GLU A CA 1
ATOM 4839 C C . GLU A 1 624 ? -82.516 -7.489 51.629 1.00 80.38 624 GLU A C 1
ATOM 4841 O O . GLU A 1 624 ? -82.001 -6.565 50.996 1.00 80.38 624 GLU A O 1
ATOM 4846 N N . VAL A 1 625 ? -82.728 -8.685 51.077 1.00 79.88 625 VAL A N 1
ATOM 4847 C CA . VAL A 1 625 ? -82.549 -8.930 49.642 1.00 79.88 625 VAL A CA 1
ATOM 4848 C C . VAL A 1 625 ? -83.724 -8.297 48.893 1.00 79.88 625 VAL A C 1
ATOM 4850 O O . VAL A 1 625 ? -84.875 -8.659 49.105 1.00 79.88 625 VAL A O 1
ATOM 4853 N N . ASP A 1 626 ? -83.424 -7.353 48.007 1.00 78.62 626 ASP A N 1
ATOM 4854 C CA . ASP A 1 626 ? -84.389 -6.659 47.155 1.00 78.62 626 ASP A CA 1
ATOM 4855 C C . ASP A 1 626 ? -84.525 -7.419 45.822 1.00 78.62 626 ASP A C 1
ATOM 4857 O O . ASP A 1 626 ? -83.724 -7.242 44.896 1.00 78.62 626 ASP A O 1
ATOM 4861 N N . GLY A 1 627 ? -85.507 -8.325 45.753 1.00 75.94 627 GLY A N 1
ATOM 4862 C CA . GLY A 1 627 ? -85.810 -9.159 44.582 1.00 75.94 627 GLY A CA 1
ATOM 4863 C C . GLY A 1 627 ? -85.230 -10.580 44.639 1.00 75.94 627 GLY A C 1
ATOM 4864 O O . GLY A 1 627 ? -85.144 -11.196 45.697 1.00 75.94 627 GLY A O 1
ATOM 4865 N N . GLU A 1 628 ? -84.861 -11.138 43.480 1.00 74.62 628 GLU A N 1
ATOM 4866 C CA . GLU A 1 628 ? -84.320 -12.501 43.369 1.00 74.62 628 GLU A CA 1
ATOM 4867 C C . GLU A 1 628 ? -82.796 -12.538 43.597 1.00 74.62 628 GLU A C 1
ATOM 4869 O O . GLU A 1 628 ? -82.022 -11.918 42.861 1.00 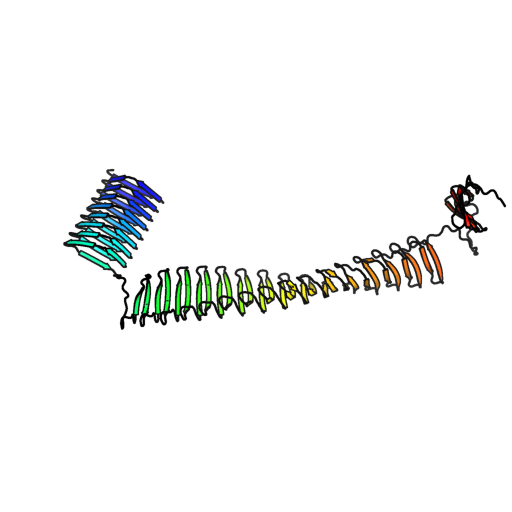74.62 628 GLU A O 1
ATOM 4874 N N . GLY A 1 629 ? -82.353 -13.286 44.614 1.00 79.56 629 GLY A N 1
ATOM 4875 C CA . GLY A 1 629 ? -80.939 -13.575 44.880 1.00 79.56 629 GLY A CA 1
ATOM 4876 C C . GLY A 1 629 ? -80.475 -14.885 44.232 1.00 79.56 629 GLY A C 1
ATOM 4877 O O . GLY A 1 629 ? -81.215 -15.868 44.200 1.00 79.56 629 GLY A O 1
ATOM 4878 N N . LYS A 1 630 ? -79.230 -14.923 43.741 1.00 84.62 630 LYS A N 1
ATOM 4879 C CA . LYS A 1 630 ? -78.599 -16.141 43.202 1.00 84.62 630 LYS A CA 1
ATOM 4880 C C . LYS A 1 630 ? -77.745 -16.816 44.264 1.00 84.62 630 LYS A C 1
ATOM 4882 O O . LYS A 1 630 ? -76.801 -16.207 44.765 1.00 84.62 630 LYS A O 1
ATOM 4887 N N . TYR A 1 631 ? -78.029 -18.081 44.550 1.00 83.88 631 TYR A N 1
ATOM 4888 C CA . TYR A 1 631 ? -77.311 -18.859 45.561 1.00 83.88 631 TYR A CA 1
ATOM 4889 C C . TYR A 1 631 ? -76.401 -19.893 44.908 1.00 83.88 631 TYR A C 1
ATOM 4891 O O . TYR A 1 631 ? -76.838 -20.629 44.029 1.00 83.88 631 TYR A O 1
ATOM 4899 N N . TYR A 1 632 ? -75.157 -19.982 45.365 1.00 83.12 632 TYR A N 1
ATOM 4900 C CA . TYR A 1 632 ? -74.144 -20.921 44.893 1.00 83.12 632 TYR A CA 1
ATOM 4901 C C . TYR A 1 632 ? -73.632 -21.775 46.054 1.00 83.12 632 TYR A C 1
ATOM 4903 O O . TYR A 1 632 ? -73.513 -21.273 47.171 1.00 83.12 632 TYR A O 1
ATOM 4911 N N . ASP A 1 633 ? -73.316 -23.044 45.802 1.00 83.75 633 ASP A N 1
ATOM 4912 C CA . ASP A 1 633 ? -72.706 -23.931 46.801 1.00 83.75 633 ASP A CA 1
ATOM 4913 C C . ASP A 1 633 ? -71.209 -23.646 46.991 1.00 83.75 633 ASP A C 1
ATOM 4915 O O . ASP A 1 633 ? -70.615 -22.813 46.300 1.00 83.75 633 ASP A O 1
ATOM 4919 N N . ALA A 1 634 ? -70.580 -24.373 47.920 1.00 77.62 634 ALA A N 1
ATOM 4920 C CA . ALA A 1 634 ? -69.147 -24.273 48.205 1.00 77.62 634 ALA A CA 1
ATOM 4921 C C . ALA A 1 634 ? -68.246 -24.586 46.991 1.00 77.62 634 ALA A C 1
ATOM 4923 O O . ALA A 1 634 ? -67.061 -24.248 46.999 1.00 77.62 634 ALA A O 1
ATOM 4924 N N . HIS A 1 635 ? -68.790 -25.211 45.943 1.00 78.69 635 HIS A N 1
ATOM 4925 C CA . HIS A 1 635 ? -68.100 -25.525 44.694 1.00 78.69 635 HIS A CA 1
ATOM 4926 C C . HIS A 1 635 ? -68.433 -24.534 43.563 1.00 78.69 635 HIS A C 1
ATOM 4928 O O . HIS A 1 635 ? -67.957 -24.701 42.439 1.00 78.69 635 HIS A O 1
ATOM 4934 N N . GLY A 1 636 ? -69.207 -23.482 43.851 1.00 78.31 636 GLY A N 1
ATOM 4935 C CA . GLY A 1 636 ? -69.569 -22.428 42.906 1.00 78.31 636 GLY A CA 1
ATOM 4936 C C . GLY A 1 636 ? -70.696 -22.802 41.942 1.00 78.31 636 GLY A C 1
ATOM 4937 O O . GLY A 1 636 ? -70.893 -22.102 40.946 1.00 78.31 636 GLY A O 1
ATOM 4938 N N . LYS A 1 637 ? -71.443 -23.882 42.204 1.00 82.94 637 LYS A N 1
ATOM 4939 C CA . LYS A 1 637 ? -72.587 -24.297 41.381 1.00 82.94 637 LYS A CA 1
ATOM 4940 C C . LYS A 1 637 ? -73.861 -23.600 41.859 1.00 82.94 637 LYS A C 1
ATOM 4942 O O . LYS A 1 637 ? -74.142 -23.581 43.052 1.00 82.94 637 LYS A O 1
ATOM 4947 N N . LEU A 1 638 ? -74.635 -23.036 40.926 1.00 81.50 638 LEU A N 1
ATOM 4948 C CA . LEU A 1 638 ? -75.910 -22.374 41.224 1.00 81.50 638 LEU A CA 1
ATOM 4949 C C . LEU A 1 638 ? -76.909 -23.390 41.812 1.00 81.50 638 LEU A C 1
ATOM 4951 O O . LEU A 1 638 ? -77.230 -24.382 41.158 1.00 81.50 638 LEU A O 1
ATOM 4955 N N . ILE A 1 639 ? -77.377 -23.133 43.033 1.00 80.19 639 ILE A N 1
ATOM 4956 C CA . ILE A 1 639 ? -78.326 -23.967 43.783 1.00 80.19 639 ILE A CA 1
ATOM 4957 C C . ILE A 1 639 ? -79.770 -23.484 43.573 1.00 80.19 639 ILE A C 1
ATOM 4959 O O . ILE A 1 639 ? -80.663 -24.311 43.425 1.00 80.19 639 ILE A O 1
ATOM 4963 N N . SER A 1 640 ? -80.011 -22.165 43.543 1.00 70.69 640 SER A N 1
ATOM 4964 C CA . SER A 1 640 ? -81.348 -21.575 43.334 1.00 70.69 640 SER A CA 1
ATOM 4965 C C . SER A 1 640 ? -81.279 -20.157 42.746 1.00 70.69 640 SER A C 1
ATOM 4967 O O . SER A 1 640 ? -80.300 -19.435 42.970 1.00 70.69 640 SER A O 1
ATOM 4969 N N . GLY A 1 641 ? -82.322 -19.776 41.995 1.00 61.72 641 GLY A N 1
ATOM 4970 C CA . GLY A 1 641 ? -82.526 -18.450 41.394 1.00 61.72 641 GLY A CA 1
ATOM 4971 C C . GLY A 1 641 ? -83.688 -17.634 41.981 1.00 61.72 641 GLY A C 1
ATOM 4972 O O . GLY A 1 641 ? -83.898 -16.518 41.534 1.00 61.72 641 GLY A O 1
ATOM 4973 N N . THR A 1 642 ? -84.410 -18.153 42.974 1.00 57.59 642 THR A N 1
ATOM 4974 C CA . THR A 1 642 ? -85.497 -17.475 43.711 1.00 57.59 642 THR A CA 1
ATOM 4975 C C . THR A 1 642 ? -85.414 -17.859 45.188 1.00 57.59 642 THR A C 1
ATOM 4977 O O . THR A 1 642 ? -84.901 -18.938 45.500 1.00 57.59 642 THR A O 1
ATOM 4980 N N . MET A 1 643 ? -85.876 -16.971 46.081 1.00 47.22 643 MET A N 1
ATOM 4981 C CA . MET A 1 643 ? -85.768 -17.079 47.547 1.00 47.22 643 MET A CA 1
ATOM 4982 C C . MET A 1 643 ? -85.960 -18.516 48.056 1.00 47.22 643 MET A C 1
ATOM 4984 O O . MET A 1 643 ? -86.995 -19.132 47.815 1.00 47.22 643 MET A O 1
ATOM 4988 N N . LEU A 1 644 ? -84.965 -19.039 48.781 1.00 44.66 644 LEU A N 1
ATOM 4989 C CA . LEU A 1 644 ? -85.204 -20.144 49.705 1.00 44.66 644 LEU A CA 1
ATOM 4990 C C . LEU A 1 644 ? -86.004 -19.562 50.875 1.00 44.66 644 LEU A C 1
ATOM 4992 O O . LEU A 1 644 ? -85.427 -18.973 51.787 1.00 44.66 644 LEU A O 1
ATOM 4996 N N . GLU A 1 645 ? -87.329 -19.687 50.817 1.00 46.66 645 GLU A N 1
ATOM 4997 C CA . GLU A 1 645 ? -88.151 -19.685 52.025 1.00 46.66 645 GLU A CA 1
ATOM 4998 C C . GLU A 1 645 ? -87.810 -20.947 52.819 1.00 46.66 645 GLU A C 1
ATOM 5000 O O . GLU A 1 645 ? -88.348 -22.020 52.571 1.00 46.66 645 GLU A O 1
ATOM 5005 N N . GLU A 1 646 ? -86.874 -20.804 53.751 1.00 36.19 646 GLU A N 1
ATOM 5006 C CA . GLU A 1 646 ? -86.912 -21.479 55.046 1.00 36.19 646 GLU A CA 1
ATOM 5007 C C . GLU A 1 646 ? -86.071 -20.658 56.041 1.00 36.19 646 GLU A C 1
ATOM 5009 O O . GLU A 1 646 ? -84.839 -20.688 56.045 1.00 36.19 646 GLU A O 1
ATOM 5014 N N . GLU A 1 647 ? -86.771 -19.863 56.859 1.00 40.88 647 GLU A N 1
ATOM 5015 C CA . GLU A 1 647 ? -86.268 -19.263 58.098 1.00 40.88 647 GLU A CA 1
ATOM 5016 C C . GLU A 1 647 ? -86.107 -20.335 59.191 1.00 40.88 647 GLU A C 1
ATOM 5018 O O . GLU A 1 647 ? -87.048 -21.089 59.455 1.00 40.88 647 GLU A O 1
ATOM 5023 N N . LYS A 1 648 ? -84.973 -20.323 59.905 1.00 37.00 648 LYS A N 1
ATOM 5024 C CA . LYS A 1 648 ? -84.899 -20.089 61.365 1.00 37.00 648 LYS A CA 1
ATOM 5025 C C . LYS A 1 648 ? -83.460 -20.039 61.867 1.00 37.00 648 LYS A C 1
ATOM 5027 O O . LYS A 1 648 ? -82.710 -21.012 61.634 1.00 37.00 648 LYS A O 1
#

Organism: NCBI:txid28005

Sequence (648 aa):
MARCTARARVCTLTAAATRACGRMTRGTVQARVSTLTATATRACGRMTRFTAKARVSTLTTTATRACGKMTRGTVQARMSTLTATATRACGKMARCTARAHACMLMATATRACGRMTRGTVQARVSTLTATATRACGRMARCTARAHACMLMATATRACGRMTRGTVQARVCMLMATATRACGRMAKCTARAHACTLTATATRGMWENGKMHGTGTRVYANGDRCEGIWENDNRQGIVTTVYTNGDRYEGMWKDGKKHGTGTCAYSNGDRCEGIWENGKMHGTGTRVYANGDRYEGMWENGKMHGTGTRVYANGDRYEGMWENDKRNGDGTYYWSSGQRYDGTYKDGKRHGEGTCAYVDGSRYEGMWEDDKMQGRGVRSYLDGSKYEGLWKDDCRHGMGVCVYQDGTRYEGMWNNDYRDGKGTYFYTDGSRHEGMWKDDCRHGKGTYFYADGTRHEGMWKNDTRHGGGTCVYPDNMRYKGMWRDNCRHGMGTCVYPDGTRYEGVWKDDSRHGMGTCVYPDGTRYKGMWRDNCRHGKGILFHVDGTRDEGMWKDDKREVDATCDSPIGPGNKSIGPNIMRHGMGTCYYPDGKRYEGMWKEDRRHGKGTCFYTNGVRCEATWKEDEVDGEGKYYDAHGKLISGTMLEEEK

InterPro domains:
  IPR003409 MORN repeat [PF02493] (204-224)
  IPR003409 MORN repeat [PF02493] (225-247)
  IPR003409 MORN repeat [PF02493] (248-270)
  IPR003409 MORN repeat [PF02493] (271-293)
  IPR003409 MORN repeat [PF02493] (294-316)
  IPR003409 MORN repeat [PF02493] (317-339)
  IPR003409 MORN repeat [PF02493] (340-362)
  IPR003409 MORN repeat [PF02493] (363-384)
  IPR003409 MORN repeat [PF02493] (386-408)
  IPR003409 MORN repeat [PF02493] (409-431)
  IPR003409 MORN repeat [PF02493] (433-454)
  IPR003409 MORN repeat [PF02493] (456-476)
  IPR003409 MORN repeat [PF02493] (478-500)
  IPR003409 MORN repeat [PF02493] (501-523)
  IPR003409 MORN repeat [PF02493] (524-546)
  IPR003409 MORN repeat [PF02493] (578-591)
  IPR003409 MORN repeat [PF02493] (593-614)
  IPR003409 MORN repeat [SM00698] (200-221)
  IPR003409 MORN repeat [SM00698] (246-267)
  IPR003409 MORN repeat [SM00698] (269-290)